Protein AF-0000000079329159 (afdb_homodimer)

Secondary structure (DSSP, 8-state):
-PPEEEEE-EEEE-SS-EEEEEEHHHHHHHHHTT-EEEEEPPPSS--HHHHHHHHTT-SEEEE---SPPPGGGGT---SSPPPHHHHHHHHHHHHHHHHHHHTT--EEEETHHHHHHHHHTT-EEES-HHHHS---S--S-TT--TT---EEEEEPTT-HHHHHH--SEEEE----S-EEEE--TTEEEEEEETT--EEEEEE-SSS-EEEESS-GGG-GGGHHHHHHHHHHHHHH-/-PPEEEEE-EEEE-SS-EEEEEEHHHHHHHHHTT-EEEEEPPPSS--HHHHHHHHTT-SEEEE---SPPPGGGGT---SSPPPHHHHHHHHHHHHHHHHHHHTT--EEEETHHHHHHHHHTT-EEES-HHHHS---S--S-TT--TT---EEEEEPTT-HHHHHH--SEEEE----S-EEEE--TTEEEEEEETT--EEEEEE-SSS-EEEESS-GGG-GGGHHHHHHHHHHHHHH-

InterPro domains:
  IPR011697 Peptidase C26 [PF07722] (3-217)
  IPR029062 Class I glutamine amidotransferase-like [G3DSA:3.40.50.880] (1-237)
  IPR0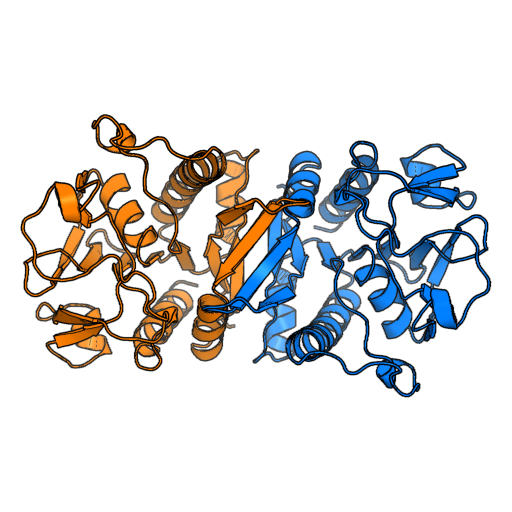29062 Class I glutamine amidotransferase-like [SSF52317] (18-233)
  IPR044668 Peptidase C26, gamma-glutamyl-gamma-aminobutyrate hydrolase PuuD-like [PTHR43235] (15-220)

Organism: NCBI:txid704125

Foldseek 3Di:
DFFEEEEEWFWDDDPVGIDTDDDCLVCVLLVVLRHHYDYDYQDDDDDLVRLLVVLVNGLAYEYEDDDAADQVLQPDDDPDDDDPRVVSSNVRVLSNVVSCVVVLRAYEYEARGQVSVFSSLNFGKDNFCVPPHDDPFDQQQPPDDLADFGFKKAFADPDPVCVQQVDRMDTFHHRHGMFTDGGGPQKDQGMATPRGTRAKIFGRPPHHYIYGNGDLSNYPSSSSVSNVSSVSSVVSD/DFFEEEEEWFWDDDPVGIDTDDDCLVCVLLVVLRHHYDYDYQDDDDDLVRLLVVLVNGLAYEYEDDDAADQVLQPDDDPDDDDPRVVSSNVRVLSNVVSCVVVLRAYEYEARGQVSVFSSLNFGKDNFCVPPHDDPFDQQQPPDDLADFGFKKAFADPDPVCVLQVDRMDTFHHRHGMFTDGGGPQKDQGIATPRGTRAKIFGRPPHHYIYGNGDLSNYPSSSSVSNVSSVSSVVSD

Nearest PDB structures (foldseek):
  7d53-assembly1_B  TM=8.892E-01  e=5.272E-25  Pseudomonas aeruginosa PAO1
  7d50-assembly1_A  TM=8.897E-01  e=8.692E-25  Pseudomonas aeruginosa PAO1
  3fij-assembly1_G  TM=8.962E-01  e=5.323E-24  Listeria innocua
  3fij-assembly1_B  TM=9.069E-01  e=1.447E-23  Listeria innocua
  3fij-assembly1_H  TM=8.968E-01  e=2.539E-23  Listeria innocua

pLDDT: mean 96.99, std 2.96, range [77.38, 98.94]

Solvent-accessible surface area (backbone atoms only — not comparable to full-atom values): 25048 Å² total; per-residue (Å²): 127,68,29,31,32,34,31,45,40,45,64,45,83,52,98,69,51,45,28,35,33,40,61,38,39,54,48,52,44,33,39,77,35,56,28,41,55,34,35,36,58,73,60,88,82,75,51,71,68,53,47,48,57,56,52,70,67,39,30,23,37,33,38,44,60,69,71,79,79,66,42,63,76,57,75,38,82,65,93,64,85,75,53,70,54,46,51,48,43,50,57,34,48,55,55,48,45,53,49,36,56,74,69,56,42,32,36,39,15,30,27,38,17,23,54,47,53,31,36,78,38,69,9,34,59,40,79,36,43,87,81,76,42,93,68,90,72,72,42,50,36,82,95,58,45,55,63,46,64,70,49,56,33,40,38,34,88,88,24,73,66,21,69,66,64,74,42,58,58,49,75,32,31,38,69,39,50,55,44,67,64,40,81,18,63,60,52,43,78,34,21,26,32,88,86,64,48,60,36,24,37,36,44,71,78,84,50,60,36,39,22,30,42,37,52,52,57,41,31,85,90,37,51,56,61,42,31,51,51,37,48,53,17,48,68,75,95,127,67,27,33,33,35,31,45,40,44,63,46,84,51,99,69,50,44,28,33,34,40,59,37,39,54,48,52,44,32,40,77,35,56,27,41,54,33,34,37,55,73,59,87,81,75,51,72,66,54,48,49,58,56,51,70,66,40,30,23,36,33,37,44,58,69,69,79,80,66,42,64,77,57,77,38,82,65,92,64,86,75,54,71,54,47,52,48,43,52,56,36,48,54,54,49,47,53,48,34,56,74,69,57,42,32,35,39,15,29,25,38,17,22,52,48,55,31,36,77,37,70,10,33,61,39,80,36,44,86,80,76,44,95,67,90,73,72,41,50,38,82,96,58,46,55,65,46,63,70,50,56,33,40,39,35,87,89,24,73,67,20,68,66,64,73,42,59,58,49,75,34,30,38,69,40,48,56,45,68,64,40,81,20,63,59,51,42,78,35,22,26,33,88,85,63,47,59,36,23,35,37,46,71,78,84,50,61,34,38,22,30,41,35,51,52,56,42,32,85,88,35,52,54,62,41,30,52,52,37,49,54,16,46,67,74,95

Radius of gyration: 23.39 Å; Cα contacts (8 Å, |Δi|>4): 1081; chains: 2; bounding box: 45×70×56 Å

Sequence (474 aa):
MKPIIGITTYIRKGSFRSYSQVGYEYIDKIEKSGGIPLEIPILQDFTIETLNHLMDSFDGIIFSGGANIDSLWYGEEPLEKLSIETELRNNFERALFSVAKKKKVPILGICRGSQLINVLQGGSLFQNIDIQMDTEIDHEGVDKKIEEKQHVVYLEKDSFLTKISNKSKISVNSFHVQCIKKLGENLRVTAKSEDGIAEAIEYEGGFFMHGVQWHPEGLEDQLPLFKEFVNVCSINKMKPIIGITTYIRKGSFRSYSQVGYEYIDKIEKSGGIPLEIPILQDFTIETLNHLMDSFDGIIFSGGANIDSLWYGEEPLEKLSIETELRNNFERALFSVAKKKKVPILGICRGSQLINVLQGGSLFQNIDIQMDTEIDHEGVDKKIEEKQHVVYLEKDSFLTKISNKSKISVNSFHVQCIKKLGENLRVTAKSEDGIAEAIEYEGGFFMHGVQWHPEGLEDQLPLFKEFVNVCSINK

Structure (mmCIF, N/CA/C/O backbone):
data_AF-0000000079329159-model_v1
#
loop_
_entity.id
_entity.type
_entity.pdbx_description
1 polymer 'Gamma-glutamyl-gamma-aminobutyrate hydrolase'
#
loop_
_atom_site.group_PDB
_atom_site.id
_atom_site.type_symbol
_atom_site.label_atom_id
_atom_site.label_alt_id
_atom_site.label_comp_id
_atom_site.label_asym_id
_atom_site.label_entity_id
_atom_site.label_seq_id
_atom_site.pdbx_PDB_ins_code
_atom_site.Cartn_x
_atom_site.Cartn_y
_atom_site.Cartn_z
_atom_site.occupancy
_atom_site.B_iso_or_equiv
_atom_site.auth_seq_id
_atom_site.auth_comp_id
_atom_site.auth_asym_id
_atom_site.auth_atom_id
_atom_site.pdbx_PDB_model_num
ATOM 1 N N . MET A 1 1 ? 20.203 0.163 12.047 1 87.56 1 MET A N 1
ATOM 2 C CA . MET A 1 1 ? 19.297 -0.269 10.984 1 87.56 1 MET A CA 1
ATOM 3 C C . MET A 1 1 ? 18.328 0.844 10.617 1 87.56 1 MET A C 1
ATOM 5 O O . MET A 1 1 ? 17.953 1.652 11.469 1 87.56 1 MET A O 1
ATOM 9 N N . LYS A 1 2 ? 17.984 0.95 9.398 1 95.81 2 LYS A N 1
ATOM 10 C CA . LYS A 1 2 ? 17.047 1.976 8.938 1 95.81 2 LYS A CA 1
ATOM 11 C C . LYS A 1 2 ? 15.688 1.827 9.617 1 95.81 2 LYS A C 1
ATOM 13 O O . LYS A 1 2 ? 15.188 0.711 9.781 1 95.81 2 LYS A O 1
ATOM 18 N N . PRO A 1 3 ? 15.109 2.934 10.125 1 98.31 3 PRO A N 1
ATOM 19 C CA . PRO A 1 3 ? 13.781 2.826 10.742 1 98.31 3 PRO A CA 1
ATOM 20 C C . PRO A 1 3 ? 12.695 2.465 9.727 1 98.31 3 PRO A C 1
ATOM 22 O O . PRO A 1 3 ? 12.734 2.924 8.586 1 98.31 3 PRO A O 1
ATOM 25 N N . ILE A 1 4 ? 11.742 1.658 10.156 1 98.62 4 ILE A N 1
ATOM 26 C CA . ILE A 1 4 ? 10.594 1.285 9.336 1 98.62 4 ILE A CA 1
ATOM 27 C C . ILE A 1 4 ? 9.445 2.254 9.594 1 98.62 4 ILE A C 1
ATOM 29 O O . ILE A 1 4 ? 8.992 2.402 10.734 1 98.62 4 ILE A O 1
ATOM 33 N N . ILE A 1 5 ? 8.984 2.914 8.562 1 98.88 5 ILE A N 1
ATOM 34 C CA . ILE A 1 5 ? 7.941 3.932 8.664 1 98.88 5 ILE A CA 1
ATOM 35 C C . ILE A 1 5 ? 6.652 3.418 8.023 1 98.88 5 ILE A C 1
ATOM 37 O O . ILE A 1 5 ? 6.629 3.098 6.836 1 98.88 5 ILE A O 1
ATOM 41 N N . GLY A 1 6 ? 5.586 3.279 8.844 1 98.88 6 GLY A N 1
ATOM 42 C CA . GLY A 1 6 ? 4.281 2.947 8.297 1 98.88 6 GLY A CA 1
ATOM 43 C C . GLY A 1 6 ? 3.572 4.137 7.676 1 98.88 6 GLY A C 1
ATOM 44 O O . GLY A 1 6 ? 3.623 5.246 8.211 1 98.88 6 GLY A O 1
ATOM 45 N N . ILE A 1 7 ? 2.996 3.994 6.527 1 98.94 7 ILE A N 1
ATOM 46 C CA . ILE A 1 7 ? 2.215 5.02 5.844 1 98.94 7 ILE A CA 1
ATOM 47 C C . ILE A 1 7 ? 0.798 4.508 5.598 1 98.94 7 ILE A C 1
ATOM 49 O O . ILE A 1 7 ? 0.609 3.477 4.945 1 98.94 7 ILE A O 1
ATOM 53 N N . THR A 1 8 ? -0.221 5.199 6.102 1 98.94 8 THR A N 1
ATOM 54 C CA . THR A 1 8 ? -1.595 4.758 5.887 1 98.94 8 THR A CA 1
ATOM 55 C C . THR A 1 8 ? -2.006 4.969 4.43 1 98.94 8 THR A C 1
ATOM 57 O O . THR A 1 8 ? -1.518 5.887 3.77 1 98.94 8 THR A O 1
ATOM 60 N N . THR A 1 9 ? -2.844 4.105 3.939 1 98.88 9 THR A N 1
ATOM 61 C CA . THR A 1 9 ? -3.354 4.168 2.574 1 98.88 9 THR A CA 1
ATOM 62 C C . THR A 1 9 ? -4.863 4.398 2.57 1 98.88 9 THR A C 1
ATOM 64 O O . THR A 1 9 ? -5.469 4.586 3.625 1 98.88 9 THR A O 1
ATOM 67 N N . TYR A 1 10 ? -5.43 4.484 1.392 1 98.56 10 TYR A N 1
ATOM 68 C CA . TYR A 1 10 ? -6.875 4.582 1.248 1 98.56 10 TYR A CA 1
ATOM 69 C C . TYR A 1 10 ? -7.379 3.654 0.147 1 98.56 10 TYR A C 1
ATOM 71 O O . TYR A 1 10 ? -6.582 3.109 -0.625 1 98.56 10 TYR A O 1
ATOM 79 N N . ILE A 1 11 ? -8.664 3.383 0.155 1 98.38 11 ILE A N 1
ATOM 80 C CA . ILE A 1 11 ? -9.297 2.541 -0.853 1 98.38 11 ILE A CA 1
ATOM 81 C C . ILE A 1 11 ? -9.82 3.408 -1.994 1 98.38 11 ILE A C 1
ATOM 83 O O . ILE A 1 11 ? -10.602 4.34 -1.768 1 98.38 11 ILE A O 1
ATOM 87 N N . ARG A 1 12 ? -9.344 3.168 -3.146 1 97 12 ARG A N 1
ATOM 88 C CA . ARG A 1 12 ? -9.867 3.799 -4.352 1 97 12 ARG A CA 1
ATOM 89 C C . ARG A 1 12 ? -10.75 2.834 -5.137 1 97 12 ARG A C 1
ATOM 91 O O . ARG A 1 12 ? -10.297 1.763 -5.547 1 97 12 ARG A O 1
ATOM 98 N N . LYS A 1 13 ? -11.992 3.232 -5.355 1 93.81 13 LYS A N 1
ATOM 99 C CA . LYS A 1 13 ? -12.898 2.412 -6.16 1 93.81 13 LYS A CA 1
ATOM 100 C C . LYS A 1 13 ? -12.602 2.57 -7.648 1 93.81 13 LYS A C 1
ATOM 102 O O . LYS A 1 13 ? -12.602 3.686 -8.172 1 93.81 13 LYS A O 1
ATOM 107 N N . GLY A 1 14 ? -12.203 1.422 -8.25 1 89 14 GLY A N 1
ATOM 108 C CA . GLY A 1 14 ? -12.062 1.405 -9.695 1 89 14 GLY A CA 1
ATOM 109 C C . GLY A 1 14 ? -13.25 0.782 -10.406 1 89 14 GLY A C 1
ATOM 110 O O . GLY A 1 14 ? -14.258 0.455 -9.773 1 89 14 GLY A O 1
ATOM 111 N N . SER A 1 15 ? -13.203 0.751 -11.773 1 84.38 15 SER A N 1
ATOM 112 C CA . SER A 1 15 ? -14.281 0.218 -12.594 1 84.38 15 SER A CA 1
ATOM 113 C C . SER A 1 15 ? -14.469 -1.277 -12.359 1 84.38 15 SER A C 1
ATOM 115 O O . SER A 1 15 ? -15.602 -1.77 -12.328 1 84.38 15 SER A O 1
ATOM 117 N N . PHE A 1 16 ? -13.305 -1.985 -12.148 1 82.19 16 PHE A N 1
ATOM 118 C CA . PHE A 1 16 ? -13.398 -3.441 -12.141 1 82.19 16 PHE A CA 1
ATOM 119 C C . PHE A 1 16 ? -12.992 -4 -10.781 1 82.19 16 PHE A C 1
ATOM 121 O O . PHE A 1 16 ? -13.305 -5.148 -10.461 1 82.19 16 PHE A O 1
ATOM 128 N N . ARG A 1 17 ? -12.32 -3.199 -10.047 1 90.25 17 ARG A N 1
ATOM 129 C CA . ARG A 1 17 ? -11.945 -3.598 -8.688 1 90.25 17 ARG A CA 1
ATOM 130 C C . ARG A 1 17 ? -11.555 -2.385 -7.852 1 90.25 17 ARG A C 1
ATOM 132 O O . ARG A 1 17 ? -11.422 -1.277 -8.375 1 90.25 17 ARG A O 1
ATOM 139 N N . SER A 1 18 ? -11.453 -2.539 -6.559 1 95.62 18 SER A N 1
ATOM 140 C CA . SER A 1 18 ? -10.953 -1.508 -5.656 1 95.62 18 SER A CA 1
ATOM 141 C C . SER A 1 18 ? -9.469 -1.707 -5.363 1 95.62 18 SER A C 1
ATOM 143 O O . SER A 1 18 ? -8.961 -2.828 -5.438 1 95.62 18 SER A O 1
ATOM 145 N N . TYR A 1 19 ? -8.805 -0.64 -5.117 1 97.88 19 TYR A N 1
ATOM 146 C CA . TYR A 1 19 ? -7.363 -0.659 -4.879 1 97.88 19 TYR A CA 1
ATOM 147 C C . TYR A 1 19 ? -7.031 -0.046 -3.521 1 97.88 19 TYR A C 1
ATOM 149 O O . TYR A 1 19 ? -7.73 0.852 -3.051 1 97.88 19 TYR A O 1
ATOM 157 N N . SER A 1 20 ? -6.066 -0.583 -2.857 1 98.75 20 SER A N 1
ATOM 158 C CA . SER A 1 20 ? -5.359 0.129 -1.8 1 98.75 20 SER A CA 1
ATOM 159 C C . SER A 1 20 ? -4.215 0.964 -2.367 1 98.75 20 SER A C 1
ATOM 161 O O . SER A 1 20 ? -3.355 0.446 -3.084 1 98.75 20 SER A O 1
ATOM 163 N N . GLN A 1 21 ? -4.195 2.291 -2.072 1 98.62 21 GLN A N 1
ATOM 164 C CA . GLN A 1 21 ? -3.146 3.064 -2.729 1 98.62 21 GLN A CA 1
ATOM 165 C C . GLN A 1 2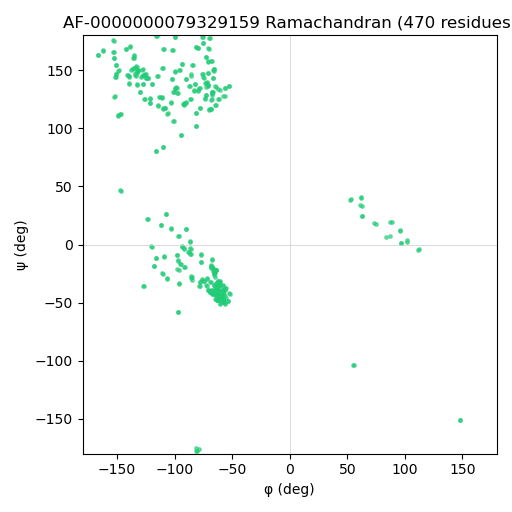1 ? -2.76 4.285 -1.896 1 98.62 21 GLN A C 1
ATOM 167 O O . GLN A 1 21 ? -3.488 4.672 -0.981 1 98.62 21 GLN A O 1
ATOM 172 N N . VAL A 1 22 ? -1.636 4.844 -2.121 1 98.69 22 VAL A N 1
ATOM 173 C CA . VAL A 1 22 ? -1.127 6.098 -1.584 1 98.69 22 VAL A CA 1
ATOM 174 C C . VAL A 1 22 ? -0.165 6.738 -2.584 1 98.69 22 VAL A C 1
ATOM 176 O O . VAL A 1 22 ? 0.363 6.055 -3.467 1 98.69 22 VAL A O 1
ATOM 179 N N . GLY A 1 23 ? -0.014 8.062 -2.535 1 98.25 23 GLY A N 1
ATOM 180 C CA . GLY A 1 23 ? 0.935 8.727 -3.42 1 98.25 23 GLY A CA 1
ATOM 181 C C . GLY A 1 23 ? 2.346 8.18 -3.291 1 98.25 23 GLY A C 1
ATOM 182 O O . GLY A 1 23 ? 2.838 7.977 -2.18 1 98.25 23 GLY A O 1
ATOM 183 N N . TYR A 1 24 ? 2.982 7.941 -4.402 1 98.38 24 TYR A N 1
ATOM 184 C CA . TYR A 1 24 ? 4.309 7.34 -4.398 1 98.38 24 TYR A CA 1
ATOM 185 C C . TYR A 1 24 ? 5.34 8.297 -3.814 1 98.38 24 TYR A C 1
ATOM 187 O O . TYR A 1 24 ? 6.426 7.879 -3.406 1 98.38 24 TYR A O 1
ATOM 195 N N . GLU A 1 25 ? 5.012 9.617 -3.762 1 98.19 25 GLU A N 1
ATOM 196 C CA . GLU A 1 25 ? 5.938 10.617 -3.234 1 98.19 25 GLU A CA 1
ATOM 197 C C . GLU A 1 25 ? 6.254 10.359 -1.766 1 98.19 25 GLU A C 1
ATOM 199 O O . GLU A 1 25 ? 7.344 10.68 -1.294 1 98.19 25 GLU A O 1
ATOM 204 N N . TYR A 1 26 ? 5.254 9.781 -1.041 1 98.75 26 TYR A N 1
ATOM 205 C CA . TYR A 1 26 ? 5.52 9.422 0.346 1 98.75 26 TYR A CA 1
ATOM 206 C C . TYR A 1 26 ? 6.691 8.453 0.442 1 98.75 26 TYR A C 1
ATOM 208 O O . TYR A 1 26 ? 7.594 8.633 1.26 1 98.75 26 TYR A O 1
ATOM 216 N N . ILE A 1 27 ? 6.637 7.395 -0.403 1 98.69 27 ILE A N 1
ATOM 217 C CA . ILE A 1 27 ? 7.656 6.352 -0.429 1 98.69 27 ILE A CA 1
ATOM 218 C C . ILE A 1 27 ? 9.008 6.961 -0.783 1 98.69 27 ILE A C 1
ATOM 220 O O . ILE A 1 27 ? 10 6.73 -0.087 1 98.69 27 ILE A O 1
ATOM 224 N N . ASP A 1 28 ? 8.984 7.777 -1.795 1 97.94 28 ASP A N 1
ATOM 225 C CA . ASP A 1 28 ? 10.203 8.406 -2.289 1 97.94 28 ASP A CA 1
ATOM 226 C C . ASP A 1 28 ? 10.859 9.258 -1.201 1 97.94 28 ASP A C 1
ATOM 228 O O . ASP A 1 28 ? 12.07 9.164 -0.99 1 97.94 28 ASP A O 1
ATOM 232 N N . LYS A 1 29 ? 10.102 10.039 -0.474 1 98.69 29 LYS A N 1
ATOM 233 C CA . LYS A 1 29 ? 10.633 10.93 0.551 1 98.69 29 LYS A CA 1
ATOM 234 C C . LYS A 1 29 ? 11.195 10.141 1.729 1 98.69 29 LYS A C 1
ATOM 236 O O . LYS A 1 29 ? 12.242 10.5 2.279 1 98.69 29 LYS A O 1
ATOM 241 N N . ILE A 1 30 ? 10.539 9.07 2.123 1 98.75 30 ILE A N 1
ATOM 242 C CA . ILE A 1 30 ? 11.008 8.266 3.246 1 98.75 30 ILE A CA 1
ATOM 243 C C . ILE A 1 30 ? 12.32 7.574 2.873 1 98.75 30 ILE A C 1
ATOM 245 O O . ILE A 1 30 ? 13.273 7.566 3.656 1 98.75 30 ILE A O 1
ATOM 249 N N . GLU A 1 31 ? 12.406 7.074 1.639 1 98.25 31 GLU A N 1
ATOM 250 C CA . GLU A 1 31 ? 13.633 6.43 1.188 1 98.25 31 GLU A CA 1
ATOM 251 C C . GLU A 1 31 ? 14.797 7.414 1.16 1 98.25 31 GLU A C 1
ATOM 253 O O . GLU A 1 31 ? 15.875 7.121 1.675 1 98.25 31 GLU A O 1
ATOM 258 N N . LYS A 1 32 ? 14.523 8.531 0.589 1 97.88 32 LYS A N 1
ATOM 259 C CA . LYS A 1 32 ? 15.562 9.547 0.459 1 97.88 32 LYS A CA 1
ATOM 260 C C . LYS A 1 32 ? 16.016 10.047 1.827 1 97.88 32 LYS A C 1
ATOM 262 O O . LYS A 1 32 ? 17.109 10.602 1.959 1 97.88 32 LYS A O 1
ATOM 267 N N . SER A 1 33 ? 15.164 9.867 2.816 1 98.38 33 SER A N 1
ATOM 268 C CA . SER A 1 33 ? 15.461 10.336 4.164 1 98.38 33 SER A CA 1
ATOM 269 C C . SER A 1 33 ? 16.109 9.242 5.004 1 98.38 33 SER A C 1
ATOM 271 O O . SER A 1 33 ? 16.375 9.438 6.191 1 98.38 33 SER A O 1
ATOM 273 N N . GLY A 1 34 ? 16.266 8.078 4.41 1 97.94 34 GLY A N 1
ATOM 274 C CA . GLY A 1 34 ? 17 7.016 5.082 1 97.94 34 GLY A CA 1
ATOM 275 C C . GLY A 1 34 ? 16.094 6.051 5.824 1 97.94 34 GLY A C 1
ATOM 276 O O . GLY A 1 34 ? 16.547 5.285 6.672 1 97.94 34 GLY A O 1
ATOM 277 N N . GLY A 1 35 ? 14.797 6.086 5.621 1 98.44 35 GLY A N 1
ATOM 278 C CA . GLY A 1 35 ? 13.852 5.152 6.223 1 98.44 35 GLY A CA 1
ATOM 279 C C . GLY A 1 35 ? 13.391 4.07 5.262 1 98.44 35 GLY A C 1
ATOM 280 O O . GLY A 1 35 ? 13.703 4.117 4.07 1 98.44 35 GLY A O 1
ATOM 281 N N . ILE A 1 36 ? 12.758 3.07 5.77 1 98.69 36 ILE A N 1
ATOM 282 C CA . ILE A 1 36 ? 12.102 2.037 4.98 1 98.69 36 ILE A CA 1
ATOM 283 C C . ILE A 1 36 ? 10.586 2.229 5.043 1 98.69 36 ILE A C 1
ATOM 285 O O . ILE A 1 36 ? 9.977 2.055 6.102 1 98.69 36 ILE A O 1
ATOM 289 N N . P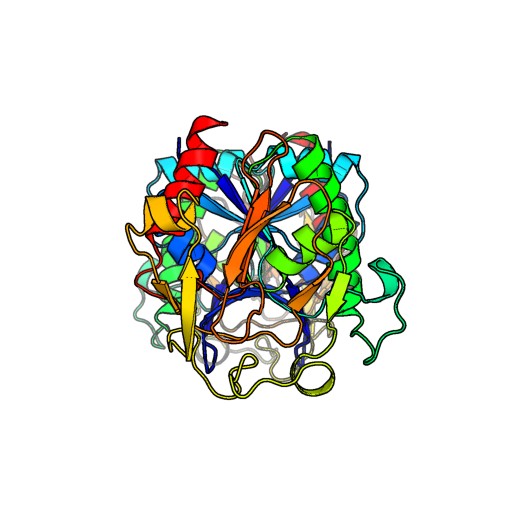RO A 1 37 ? 9.992 2.578 3.939 1 98.81 37 PRO A N 1
ATOM 290 C CA . PRO A 1 37 ? 8.539 2.756 3.949 1 98.81 37 PRO A CA 1
ATOM 291 C C . PRO A 1 37 ? 7.781 1.438 3.803 1 98.81 37 PRO A C 1
ATOM 293 O O . PRO A 1 37 ? 8.203 0.557 3.051 1 98.81 37 PRO A O 1
ATOM 296 N N . LEU A 1 38 ? 6.742 1.268 4.551 1 98.88 38 LEU A N 1
ATOM 297 C CA . LEU A 1 38 ? 5.715 0.244 4.395 1 98.88 38 LEU A CA 1
ATOM 298 C C . LEU A 1 38 ? 4.32 0.866 4.398 1 98.88 38 LEU A C 1
ATOM 300 O O . LEU A 1 38 ? 4.09 1.874 5.066 1 98.88 38 LEU A O 1
ATOM 304 N N . GLU A 1 39 ? 3.469 0.278 3.615 1 98.94 39 GLU A N 1
ATOM 305 C CA . GLU A 1 39 ? 2.119 0.827 3.525 1 98.94 39 GLU A CA 1
ATOM 306 C C . GLU A 1 39 ? 1.143 0.033 4.387 1 98.94 39 GLU A C 1
ATOM 308 O O . GLU A 1 39 ? 1.176 -1.199 4.398 1 98.94 39 GLU A O 1
ATOM 313 N N . ILE A 1 40 ? 0.319 0.728 5.141 1 98.94 40 ILE A N 1
ATOM 314 C CA . ILE A 1 40 ? -0.702 0.137 6 1 98.94 40 ILE A CA 1
ATOM 315 C C . ILE A 1 40 ? -2.064 0.226 5.316 1 98.94 40 ILE A C 1
ATOM 317 O O . ILE A 1 40 ? -2.66 1.304 5.242 1 98.94 40 ILE A O 1
ATOM 321 N N . PRO A 1 41 ? -2.557 -0.918 4.816 1 98.94 41 PRO A N 1
ATOM 322 C CA . PRO A 1 41 ? -3.895 -0.865 4.223 1 98.94 41 PRO A CA 1
ATOM 323 C C . PRO A 1 41 ? -5 -0.721 5.266 1 98.94 41 PRO A C 1
ATOM 325 O O . PRO A 1 41 ? -4.777 -0.999 6.445 1 98.94 41 PRO A O 1
ATOM 328 N N . ILE A 1 42 ? -6.168 -0.279 4.797 1 98.81 42 ILE A N 1
ATOM 329 C CA . ILE A 1 42 ? -7.324 -0.207 5.684 1 98.81 42 ILE A CA 1
ATOM 330 C C . ILE A 1 42 ? -7.77 -1.616 6.066 1 98.81 42 ILE A C 1
ATOM 332 O O . ILE A 1 42 ? -8.148 -2.41 5.203 1 98.81 42 ILE A O 1
ATOM 336 N N . LEU A 1 43 ? -7.676 -1.903 7.324 1 98.62 43 LEU A N 1
ATOM 337 C CA . LEU A 1 43 ? -8.195 -3.168 7.832 1 98.62 43 LEU A CA 1
ATOM 338 C C . LEU A 1 43 ? -9.656 -3.025 8.25 1 98.62 43 LEU A C 1
ATOM 340 O O . LEU A 1 43 ? -10.055 -1.981 8.773 1 98.62 43 LEU A O 1
ATOM 344 N N . GLN A 1 44 ? -10.398 -4.027 8 1 96.94 44 GLN A N 1
ATOM 345 C CA . GLN A 1 44 ? -11.812 -3.979 8.344 1 96.94 44 GLN A CA 1
ATOM 346 C C . GLN A 1 44 ? -12.133 -4.934 9.492 1 96.94 44 GLN A C 1
ATOM 348 O O . GLN A 1 44 ? -13.156 -4.785 10.164 1 96.94 44 GLN A O 1
ATOM 353 N N . ASP A 1 45 ? -11.328 -5.945 9.648 1 93.31 45 ASP A N 1
ATOM 354 C CA . ASP A 1 45 ? -11.477 -6.93 10.711 1 93.31 45 ASP A CA 1
ATOM 355 C C . ASP A 1 45 ? -10.281 -6.902 11.664 1 93.31 45 ASP A C 1
ATOM 357 O O . ASP A 1 45 ? -9.398 -7.754 11.578 1 93.31 45 ASP A O 1
ATOM 361 N N . PHE A 1 46 ? -10.32 -5.91 12.594 1 96.31 46 PHE A N 1
ATOM 362 C CA . PHE A 1 46 ? -9.18 -5.766 13.492 1 96.31 46 PHE A CA 1
ATOM 363 C C . PHE A 1 46 ? -9.648 -5.637 14.938 1 96.31 46 PHE A C 1
ATOM 365 O O . PHE A 1 46 ? -10.766 -5.188 15.195 1 96.31 46 PHE A O 1
ATOM 372 N N . THR A 1 47 ? -8.859 -6.078 15.875 1 97.44 47 THR A N 1
ATOM 373 C CA . THR A 1 47 ? -8.961 -5.812 17.312 1 97.44 47 THR A CA 1
ATOM 374 C C . THR A 1 47 ? -7.832 -4.895 17.766 1 97.44 47 THR A C 1
ATOM 376 O O . THR A 1 47 ? -6.883 -4.645 17.031 1 97.44 47 THR A O 1
ATOM 379 N N . ILE A 1 48 ? -7.941 -4.414 18.938 1 97.44 48 ILE A N 1
ATOM 380 C CA . ILE A 1 48 ? -6.883 -3.586 19.5 1 97.44 48 ILE A CA 1
ATOM 381 C C . ILE A 1 48 ? -5.59 -4.395 19.594 1 97.44 48 ILE A C 1
ATOM 383 O O . ILE A 1 48 ? -4.5 -3.865 19.375 1 97.44 48 ILE A O 1
ATOM 387 N N . GLU A 1 49 ? -5.715 -5.645 19.875 1 97.25 49 GLU A N 1
ATOM 388 C CA . GLU A 1 49 ? -4.555 -6.531 19.938 1 97.25 49 GLU A CA 1
ATOM 389 C C . GLU A 1 49 ? -3.873 -6.645 18.578 1 97.25 49 GLU A C 1
ATOM 391 O O . GLU A 1 49 ? -2.645 -6.621 18.484 1 97.25 49 GLU A O 1
ATOM 396 N N . THR A 1 50 ? -4.66 -6.762 17.547 1 97.62 50 THR A N 1
ATOM 397 C CA . THR A 1 50 ? -4.141 -6.812 16.188 1 97.62 50 THR A CA 1
ATOM 398 C C . THR A 1 50 ? -3.369 -5.543 15.852 1 97.62 50 THR A C 1
ATOM 400 O O . THR A 1 50 ? -2.271 -5.605 15.297 1 97.62 50 THR A O 1
ATOM 403 N N . LEU A 1 51 ? -3.928 -4.41 16.234 1 98.44 51 LEU A N 1
ATOM 404 C CA . LEU A 1 51 ? -3.32 -3.127 15.914 1 98.44 51 LEU A CA 1
ATOM 405 C C . LEU A 1 51 ? -2.061 -2.893 16.734 1 98.44 51 LEU A C 1
ATOM 407 O O . LEU A 1 51 ? -1.103 -2.281 16.266 1 98.44 51 LEU A O 1
ATOM 411 N N . ASN A 1 52 ? -2.098 -3.375 18 1 98.31 52 ASN A N 1
ATOM 412 C CA . ASN A 1 52 ? -0.89 -3.312 18.812 1 98.31 52 ASN A CA 1
ATOM 413 C C . ASN A 1 52 ? 0.254 -4.102 18.188 1 98.31 52 ASN A C 1
ATOM 415 O O . ASN A 1 52 ? 1.385 -3.615 18.109 1 98.31 52 ASN A O 1
ATOM 419 N N . HIS A 1 53 ? -0.068 -5.277 17.75 1 97.81 53 HIS A N 1
ATOM 420 C CA . HIS A 1 53 ? 0.91 -6.141 17.094 1 97.81 53 HIS A CA 1
ATOM 421 C C . HIS A 1 53 ? 1.418 -5.516 15.797 1 97.81 53 HIS A C 1
ATOM 423 O O . HIS A 1 53 ? 2.625 -5.5 15.547 1 97.81 53 HIS A O 1
ATOM 429 N N . LEU A 1 54 ? 0.535 -4.988 15.039 1 98.06 54 LEU A N 1
ATOM 430 C CA . LEU A 1 54 ? 0.882 -4.289 13.805 1 98.06 54 LEU A CA 1
ATOM 431 C C . LEU A 1 54 ? 1.811 -3.111 14.086 1 98.06 54 LEU A C 1
ATOM 433 O O . LEU A 1 54 ? 2.826 -2.939 13.414 1 98.06 54 LEU A O 1
ATOM 437 N N . MET A 1 55 ? 1.496 -2.342 15.109 1 98 55 MET A N 1
ATOM 438 C CA . MET A 1 55 ? 2.23 -1.123 15.438 1 98 55 MET A CA 1
ATOM 439 C C . MET A 1 55 ? 3.658 -1.447 15.867 1 98 55 MET A C 1
ATOM 441 O O . MET A 1 55 ? 4.57 -0.644 15.656 1 98 55 MET A O 1
ATOM 445 N N . ASP A 1 56 ? 3.857 -2.648 16.344 1 97.12 56 ASP A N 1
ATOM 446 C CA . ASP A 1 56 ? 5.184 -3.082 16.766 1 97.12 56 ASP A CA 1
ATOM 447 C C . ASP A 1 56 ? 6.137 -3.197 15.578 1 97.12 56 ASP A C 1
ATOM 449 O O . ASP A 1 56 ? 7.352 -3.268 15.758 1 97.12 56 ASP A O 1
ATOM 453 N N . SER A 1 57 ? 5.605 -3.162 14.398 1 96.69 57 SER A N 1
ATOM 454 C CA . SER A 1 57 ? 6.414 -3.309 13.195 1 96.69 57 SER A CA 1
ATOM 455 C C . SER A 1 57 ? 6.992 -1.968 12.75 1 96.69 57 SER A C 1
ATOM 457 O O . SER A 1 57 ? 7.805 -1.911 11.82 1 96.69 57 SER A O 1
ATOM 459 N N . PHE A 1 58 ? 6.621 -0.888 13.445 1 98.25 58 PHE A N 1
ATOM 460 C CA . PHE A 1 58 ? 6.973 0.429 12.93 1 98.25 58 PHE A CA 1
ATOM 461 C C . PHE A 1 58 ? 7.734 1.236 13.969 1 98.25 58 PHE A C 1
ATOM 463 O O . PHE A 1 58 ? 7.445 1.148 15.164 1 98.25 58 PHE A O 1
ATOM 470 N N . ASP A 1 59 ? 8.641 2.041 13.453 1 98.62 59 ASP A N 1
ATOM 471 C CA . ASP A 1 59 ? 9.383 2.99 14.281 1 98.62 59 ASP A CA 1
ATOM 472 C C . ASP A 1 59 ? 8.742 4.379 14.219 1 98.62 59 ASP A C 1
ATOM 474 O O . ASP A 1 59 ? 9.062 5.246 15.039 1 98.62 59 ASP A O 1
ATOM 478 N N . GLY A 1 60 ? 7.895 4.641 13.352 1 98.81 60 GLY A N 1
ATOM 479 C CA . GLY A 1 60 ? 7.105 5.84 13.125 1 98.81 60 GLY A CA 1
ATOM 480 C C . GLY A 1 60 ? 5.957 5.629 12.156 1 98.81 60 GLY A C 1
ATOM 481 O O . GLY A 1 60 ? 5.922 4.629 11.438 1 98.81 60 GLY A O 1
ATOM 482 N N . ILE A 1 61 ? 5.016 6.523 12.156 1 98.94 61 ILE A N 1
ATOM 483 C CA . ILE A 1 61 ? 3.855 6.352 11.289 1 98.94 61 ILE A CA 1
ATOM 484 C C . ILE A 1 61 ? 3.467 7.691 10.672 1 98.94 61 ILE A C 1
ATOM 486 O O . ILE A 1 61 ? 3.535 8.727 11.336 1 98.94 61 ILE A O 1
ATOM 490 N N . ILE A 1 62 ? 3.141 7.652 9.438 1 98.94 62 ILE A N 1
ATOM 491 C CA . ILE A 1 62 ? 2.566 8.797 8.734 1 98.94 62 ILE A CA 1
ATOM 492 C C . ILE A 1 62 ? 1.087 8.539 8.453 1 98.94 62 ILE A C 1
ATOM 494 O O . ILE A 1 62 ? 0.734 7.559 7.797 1 98.94 62 ILE A O 1
ATOM 498 N N . PHE A 1 63 ? 0.247 9.352 9.016 1 98.94 63 PHE A N 1
ATOM 499 C CA . PHE A 1 63 ? -1.132 9.414 8.547 1 98.94 63 PHE A CA 1
ATOM 500 C C . PHE A 1 63 ? -1.243 10.297 7.309 1 98.94 63 PHE A C 1
ATOM 502 O O . PHE A 1 63 ? -1.05 11.508 7.387 1 98.94 63 PHE A O 1
ATOM 509 N N . SER A 1 64 ? -1.574 9.68 6.172 1 98.88 64 SER A N 1
ATOM 510 C CA . SER A 1 64 ? -1.492 10.328 4.863 1 98.88 64 SER A CA 1
ATOM 511 C C . SER A 1 64 ? -2.717 11.195 4.602 1 98.88 64 SER A C 1
ATOM 513 O O . SER A 1 64 ? -3.672 11.188 5.379 1 98.88 64 SER A O 1
ATOM 515 N N . GLY A 1 65 ? -2.633 11.984 3.527 1 98.44 65 GLY A N 1
ATOM 516 C CA . GLY A 1 65 ? -3.758 12.797 3.096 1 98.44 65 GLY A CA 1
ATOM 517 C C . GLY A 1 65 ? -4.906 11.977 2.533 1 98.44 65 GLY A C 1
ATOM 518 O O . GLY A 1 65 ? -4.824 10.75 2.465 1 98.44 65 GLY A O 1
ATOM 519 N N . GLY A 1 66 ? -5.934 12.664 2.182 1 96.62 66 GLY A N 1
ATOM 520 C CA . GLY A 1 66 ? -7.066 11.961 1.609 1 96.62 66 GLY A CA 1
ATOM 521 C C . GLY A 1 66 ? -8.398 12.602 1.939 1 96.62 66 GLY A C 1
ATOM 522 O O . GLY A 1 66 ? -8.484 13.82 2.105 1 96.62 66 GLY A O 1
ATOM 523 N N . ALA A 1 67 ? -9.43 11.828 2.002 1 95.12 67 ALA A N 1
ATOM 524 C CA . ALA A 1 67 ? -10.812 12.289 2.123 1 95.12 67 ALA A CA 1
ATOM 525 C C . ALA A 1 67 ? -11.078 12.875 3.508 1 95.12 67 ALA A C 1
ATOM 527 O O . ALA A 1 67 ? -10.289 12.664 4.438 1 95.12 67 ALA A O 1
ATOM 528 N N . ASN A 1 68 ? -12.148 13.484 3.662 1 96.06 68 ASN A N 1
ATOM 529 C CA . ASN A 1 68 ? -12.492 14.289 4.828 1 96.06 68 ASN A CA 1
ATOM 530 C C . ASN A 1 68 ? -12.641 13.43 6.078 1 96.06 68 ASN A C 1
ATOM 532 O O . ASN A 1 68 ? -13.047 12.266 5.996 1 96.06 68 ASN A O 1
ATOM 536 N N . ILE A 1 69 ? -12.32 14.078 7.199 1 97.94 69 ILE A N 1
ATOM 537 C CA . ILE A 1 69 ? -12.602 13.492 8.508 1 97.94 69 ILE A CA 1
ATOM 538 C C . ILE A 1 69 ? -14.094 13.602 8.812 1 97.94 69 ILE A C 1
ATOM 540 O O . ILE A 1 69 ? -14.734 14.594 8.469 1 97.94 69 ILE A O 1
ATOM 544 N N . ASP A 1 70 ? -14.633 12.609 9.469 1 96.94 70 ASP A N 1
ATOM 545 C CA . ASP A 1 70 ? -16.047 12.539 9.828 1 96.94 70 ASP A CA 1
ATOM 546 C C . ASP A 1 70 ? -16.422 13.648 10.805 1 96.94 70 ASP A C 1
ATOM 548 O O . ASP A 1 70 ? -15.977 13.648 11.953 1 96.94 70 ASP A O 1
ATOM 552 N N . SER A 1 71 ? -17.375 14.508 10.383 1 97.56 71 SER A N 1
ATOM 553 C CA . SER A 1 71 ? -17.781 15.648 11.203 1 97.56 71 SER A CA 1
ATOM 554 C C . SER A 1 71 ? -18.5 15.203 12.469 1 97.56 71 SER A C 1
ATOM 556 O O . SER A 1 71 ? -18.531 15.93 13.461 1 97.56 71 SER A O 1
ATOM 558 N N . LEU A 1 72 ? -19 13.992 12.492 1 97.19 72 LEU A N 1
ATOM 559 C CA . LEU A 1 72 ? -19.672 13.461 13.68 1 97.19 72 LEU A CA 1
ATOM 560 C C . LEU A 1 72 ? -18.703 13.297 14.828 1 97.19 72 LEU A C 1
ATOM 562 O O . LEU A 1 72 ? -19.094 13.297 16 1 97.19 72 LEU A O 1
ATOM 566 N N . TRP A 1 73 ? -17.422 13.156 14.531 1 97.31 73 TRP A N 1
ATOM 567 C CA . TRP A 1 73 ? -16.406 12.961 15.555 1 97.31 73 TRP A CA 1
ATOM 568 C C . TRP A 1 73 ? -16.25 14.203 16.422 1 97.31 73 TRP A C 1
ATOM 570 O O . TRP A 1 73 ? -15.711 14.141 17.516 1 97.31 73 TRP A O 1
ATOM 580 N N . TYR A 1 74 ? -16.656 15.328 15.875 1 97.5 74 TYR A N 1
ATOM 581 C CA . TYR A 1 74 ? -16.547 16.547 16.672 1 97.5 74 TYR A CA 1
ATOM 582 C C . TYR A 1 74 ? -17.906 17.219 16.812 1 97.5 74 TYR A C 1
ATOM 584 O O . TYR A 1 74 ? -17.984 18.453 16.891 1 97.5 74 TYR A O 1
ATOM 592 N N . GLY A 1 75 ? -19 16.453 16.641 1 96.5 75 GLY A N 1
ATOM 593 C CA . GLY A 1 75 ? -20.344 16.828 17.062 1 96.5 75 GLY A CA 1
ATOM 594 C C . GLY A 1 75 ? -21.094 17.641 16.031 1 96.5 75 GLY A C 1
ATOM 595 O O . GLY A 1 75 ? -22.047 18.359 16.375 1 96.5 75 GLY A O 1
ATOM 596 N N . GLU A 1 76 ? -20.719 17.625 14.828 1 97 76 GLU A N 1
ATOM 597 C CA . GLU A 1 76 ? -21.406 18.406 13.789 1 97 76 GLU A CA 1
ATOM 598 C C . GLU A 1 76 ? -22.062 17.5 12.766 1 97 76 GLU A C 1
ATOM 600 O O . GLU A 1 76 ? -21.516 16.453 12.391 1 97 76 GLU A O 1
ATOM 605 N N . GLU A 1 77 ? -23.203 17.922 12.258 1 96.56 77 GLU A N 1
ATOM 606 C CA . GLU A 1 77 ? -23.859 17.219 11.156 1 96.56 77 GLU A CA 1
ATOM 607 C C . GLU A 1 77 ? -23.078 17.406 9.852 1 96.56 77 GLU A C 1
ATOM 609 O O . GLU A 1 77 ? -22.625 18.516 9.547 1 96.56 77 GLU A O 1
ATOM 614 N N . PRO A 1 78 ? -22.953 16.312 9.156 1 95 78 PRO A N 1
ATOM 615 C CA . PRO A 1 78 ? -22.156 16.406 7.922 1 95 78 PRO A CA 1
ATOM 616 C C . PRO A 1 78 ? -22.797 17.328 6.879 1 95 78 PRO A C 1
ATOM 618 O O . PRO A 1 78 ? -24 17.266 6.656 1 95 78 PRO A O 1
ATOM 621 N N . LEU A 1 79 ? -21.984 18.141 6.281 1 93.69 79 LEU A N 1
ATOM 622 C CA . LEU A 1 79 ? -22.453 18.938 5.145 1 93.69 79 LEU A CA 1
ATOM 623 C C . LEU A 1 79 ? -22.594 18.078 3.9 1 93.69 79 LEU A C 1
ATOM 625 O O . LEU A 1 79 ? -23.406 18.375 3.023 1 93.69 79 LEU A O 1
ATOM 629 N N . GLU A 1 80 ? -21.719 17.031 3.809 1 90.5 80 GLU A N 1
ATOM 630 C CA . GLU A 1 80 ? -21.734 16.094 2.697 1 90.5 80 GLU A CA 1
ATOM 631 C C . GLU A 1 80 ? -21.641 14.648 3.197 1 90.5 80 GLU A C 1
ATOM 633 O O . GLU A 1 80 ? -21.031 14.383 4.227 1 90.5 80 GLU A O 1
ATOM 638 N N . LYS A 1 81 ? -22.312 13.742 2.434 1 91.94 81 LYS A N 1
ATOM 639 C CA . LYS A 1 81 ? -22.219 12.328 2.766 1 91.94 81 LYS A CA 1
ATOM 640 C C . LYS A 1 81 ? -20.844 11.773 2.449 1 91.94 81 LYS A C 1
ATOM 642 O O . LYS A 1 81 ? -20.25 12.102 1.412 1 91.94 81 LYS A O 1
ATOM 647 N N . LEU A 1 82 ? -20.344 11.008 3.301 1 92.94 82 LEU A N 1
ATOM 648 C CA . LEU A 1 82 ? -19.062 10.352 3.078 1 92.94 82 LEU A CA 1
ATOM 649 C C . LEU A 1 82 ? -19.25 9.055 2.293 1 92.94 82 LEU A C 1
ATOM 651 O O . LEU A 1 82 ? -20.25 8.352 2.463 1 92.94 82 LEU A O 1
ATOM 655 N N . SER A 1 83 ? -18.281 8.695 1.442 1 94.38 83 SER A N 1
ATOM 656 C CA . SER A 1 83 ? -18.297 7.402 0.775 1 94.38 83 SER A CA 1
ATOM 657 C C . SER A 1 83 ? -18.062 6.266 1.767 1 94.38 83 SER A C 1
ATOM 659 O O . SER A 1 83 ? -17.562 6.492 2.871 1 94.38 83 SER A O 1
ATOM 661 N N . ILE A 1 84 ? -18.469 5.113 1.423 1 95.31 84 ILE A N 1
ATOM 662 C CA . ILE A 1 84 ? -18.25 3.936 2.254 1 95.31 84 ILE A CA 1
ATOM 663 C C . ILE A 1 84 ? -16.75 3.752 2.494 1 95.31 84 ILE A C 1
ATOM 665 O O . ILE A 1 84 ? -16.328 3.42 3.605 1 95.31 84 ILE A O 1
ATOM 669 N N . GLU A 1 85 ? -15.891 3.98 1.473 1 96 85 GLU A N 1
ATOM 670 C CA . GLU A 1 85 ? -14.438 3.85 1.581 1 96 85 GLU A CA 1
ATOM 671 C C . GLU A 1 85 ? -13.875 4.836 2.6 1 96 85 GLU A C 1
ATOM 673 O O . GLU A 1 85 ? -12.969 4.492 3.365 1 96 85 GLU A O 1
ATOM 678 N N . THR A 1 86 ? -14.477 6.051 2.605 1 96.69 86 THR A N 1
ATOM 679 C CA . THR A 1 86 ? -14.031 7.07 3.551 1 96.69 86 THR A CA 1
ATOM 680 C C . THR A 1 86 ? -14.414 6.684 4.977 1 96.69 86 THR A C 1
ATOM 682 O O . THR A 1 86 ? -13.625 6.875 5.906 1 96.69 86 THR A O 1
ATOM 685 N N . GLU A 1 87 ? -15.586 6.152 5.152 1 97.12 87 GLU A N 1
ATOM 686 C CA . GLU A 1 87 ? -16.031 5.719 6.473 1 97.12 87 GLU A CA 1
ATOM 687 C C . GLU A 1 87 ? -15.141 4.598 7.012 1 97.12 87 GLU A C 1
ATOM 689 O O . GLU A 1 87 ? -14.781 4.594 8.188 1 97.12 87 GLU A O 1
ATOM 694 N N . LEU A 1 88 ? -14.789 3.666 6.133 1 97.88 88 LEU A N 1
ATOM 695 C CA . LEU A 1 88 ? -13.891 2.58 6.52 1 97.88 88 LEU A CA 1
ATOM 696 C C . LEU A 1 88 ? -12.539 3.121 6.965 1 97.88 88 LEU A C 1
ATOM 698 O O . LEU A 1 88 ? -12 2.693 7.984 1 97.88 88 LEU A O 1
ATOM 702 N N . ARG A 1 89 ? -11.984 4.059 6.199 1 98.44 89 ARG A N 1
ATOM 703 C CA . ARG A 1 89 ? -10.695 4.652 6.539 1 98.44 89 ARG A CA 1
ATOM 704 C C . ARG A 1 89 ? -10.758 5.375 7.879 1 98.44 89 ARG A C 1
ATOM 706 O O . ARG A 1 89 ? -9.859 5.242 8.711 1 98.44 89 ARG A O 1
ATOM 713 N N . ASN A 1 90 ? -11.883 6.164 8.039 1 98.31 90 ASN A N 1
ATOM 714 C CA . ASN A 1 90 ? -12.062 6.887 9.297 1 98.31 90 ASN A CA 1
ATOM 715 C C . ASN A 1 90 ? -12.039 5.941 10.492 1 98.31 90 ASN A C 1
ATOM 717 O O . ASN A 1 90 ? -11.281 6.156 11.445 1 98.31 90 ASN A O 1
ATOM 721 N N . ASN A 1 91 ? -12.781 4.961 10.43 1 97.81 91 ASN A N 1
ATOM 722 C CA . ASN A 1 91 ? -12.883 4.02 11.539 1 97.81 91 ASN A CA 1
ATOM 723 C C . ASN A 1 91 ? -11.547 3.34 11.82 1 97.81 91 ASN A C 1
ATOM 725 O O . ASN A 1 91 ? -11.125 3.24 12.977 1 97.81 91 ASN A O 1
ATOM 729 N N . PHE A 1 92 ? -10.906 2.896 10.867 1 98.81 92 PHE A N 1
ATOM 730 C CA . PHE A 1 92 ? -9.633 2.207 11 1 98.81 92 PHE A CA 1
ATOM 731 C C . PHE A 1 92 ? -8.57 3.135 11.586 1 98.81 92 PHE A C 1
ATOM 733 O O . PHE A 1 92 ? -7.875 2.77 12.531 1 98.81 92 PHE A O 1
ATOM 740 N N . GLU A 1 93 ? -8.461 4.359 11.047 1 98.75 93 GLU A N 1
ATOM 741 C CA . GLU A 1 93 ? -7.395 5.277 11.453 1 98.75 93 GLU A CA 1
ATOM 742 C C . GLU A 1 93 ? -7.637 5.82 12.852 1 98.75 93 GLU A C 1
ATOM 744 O O . GLU A 1 93 ? -6.691 6.145 13.57 1 98.75 93 GLU A O 1
ATOM 749 N N . ARG A 1 94 ? -8.938 5.922 13.25 1 98.56 94 ARG A N 1
ATOM 750 C CA . ARG A 1 94 ? -9.203 6.293 14.633 1 98.56 94 ARG A CA 1
ATOM 751 C C . ARG A 1 94 ? -8.57 5.293 15.602 1 98.56 94 ARG A C 1
ATOM 753 O O . ARG A 1 94 ? -7.898 5.688 16.547 1 98.56 94 ARG A O 1
ATOM 760 N N . ALA A 1 95 ? -8.789 4.004 15.328 1 98.81 95 ALA A N 1
ATOM 761 C CA . ALA A 1 95 ? -8.242 2.951 16.172 1 98.81 95 ALA A CA 1
ATOM 762 C C . ALA A 1 95 ? -6.715 2.904 16.078 1 98.81 95 ALA A C 1
ATOM 764 O O . ALA A 1 95 ? -6.027 2.764 17.094 1 98.81 95 ALA A O 1
ATOM 765 N N . LEU A 1 96 ? -6.188 3.037 14.906 1 98.88 96 LEU A N 1
ATOM 766 C CA . LEU A 1 96 ? -4.746 2.986 14.68 1 98.88 96 LEU A CA 1
ATOM 767 C C . LEU A 1 96 ? -4.039 4.129 15.398 1 98.88 96 LEU A C 1
ATOM 769 O O . LEU A 1 96 ? -2.98 3.926 16 1 98.88 96 LEU A O 1
ATOM 773 N N . PHE A 1 97 ? -4.633 5.305 15.312 1 98.88 97 PHE A N 1
ATOM 774 C CA . PHE A 1 97 ? -4.086 6.477 15.992 1 98.88 97 PHE A CA 1
ATOM 775 C C . PHE A 1 97 ? -4.035 6.254 17.5 1 98.88 97 PHE A C 1
ATOM 777 O O . PHE A 1 97 ? -3.039 6.582 18.141 1 98.88 97 PHE A O 1
ATOM 784 N N . SER A 1 98 ? -5.129 5.754 18 1 98.56 98 SER A N 1
ATOM 785 C CA . SER A 1 98 ? -5.191 5.5 19.438 1 98.56 98 SER A CA 1
ATOM 786 C C . SER A 1 98 ? -4.055 4.586 19.891 1 98.56 98 SER A C 1
ATOM 788 O O . SER A 1 98 ? -3.395 4.855 20.891 1 98.56 98 SER A O 1
ATOM 790 N N . VAL A 1 99 ? -3.797 3.527 19.156 1 98.75 99 VAL A N 1
ATOM 791 C CA . VAL A 1 99 ? -2.748 2.566 19.484 1 98.75 99 VAL A CA 1
ATOM 792 C C . VAL A 1 99 ? -1.378 3.223 19.328 1 98.75 99 VAL A C 1
ATOM 794 O O . VAL A 1 99 ? -0.501 3.053 20.188 1 98.75 99 VAL A O 1
ATOM 797 N N . ALA A 1 100 ? -1.163 4.016 18.266 1 98.75 100 ALA A N 1
ATOM 798 C CA . ALA A 1 100 ? 0.108 4.691 18.016 1 98.75 100 ALA A CA 1
ATOM 799 C C . ALA A 1 100 ? 0.433 5.672 19.141 1 98.75 100 ALA A C 1
ATOM 801 O O . ALA A 1 100 ? 1.57 5.727 19.625 1 98.75 100 ALA A O 1
ATOM 802 N N . LYS A 1 101 ? -0.573 6.414 19.5 1 98.56 101 LYS A N 1
ATOM 803 C CA . LYS A 1 101 ? -0.385 7.402 20.562 1 98.56 101 LYS A CA 1
ATOM 804 C C . LYS A 1 101 ? -0.059 6.727 21.891 1 98.56 101 LYS A C 1
ATOM 806 O O . LYS A 1 101 ? 0.848 7.156 22.609 1 98.56 101 LYS A O 1
ATOM 811 N N . LYS A 1 102 ? -0.841 5.703 22.219 1 98.06 102 LYS A N 1
ATOM 812 C CA . LYS A 1 102 ? -0.615 4.977 23.453 1 98.06 102 LYS A CA 1
ATOM 813 C C . LYS A 1 102 ? 0.813 4.441 23.531 1 98.06 102 LYS A C 1
ATOM 815 O O . LYS A 1 102 ? 1.442 4.484 24.594 1 98.06 102 LYS A O 1
ATOM 820 N N . LYS A 1 103 ? 1.361 4.008 22.469 1 97.94 103 LYS A N 1
ATOM 821 C CA . LYS A 1 103 ? 2.703 3.436 22.422 1 97.94 103 LYS A CA 1
ATOM 822 C C . LYS A 1 103 ? 3.758 4.527 22.25 1 97.94 103 LYS A C 1
ATOM 824 O O . LYS A 1 103 ? 4.957 4.246 22.266 1 97.94 103 LYS A O 1
ATOM 829 N N . LYS A 1 104 ? 3.328 5.746 22 1 97.94 104 LYS A N 1
ATOM 830 C CA . LYS A 1 104 ? 4.188 6.91 21.812 1 97.94 104 LYS A CA 1
ATOM 831 C C . LYS A 1 104 ? 5.086 6.73 20.594 1 97.94 104 LYS A C 1
ATOM 833 O O . LYS A 1 104 ? 6.27 7.066 20.625 1 97.94 104 LYS A O 1
ATOM 838 N N . VAL A 1 105 ? 4.543 6.023 19.562 1 98.25 105 VAL A N 1
ATOM 839 C CA . VAL A 1 105 ? 5.215 5.961 18.266 1 98.25 105 VAL A CA 1
ATOM 840 C C . VAL A 1 105 ? 5.207 7.34 17.609 1 98.25 105 VAL A C 1
ATOM 842 O O . VAL A 1 105 ? 4.184 8.023 17.609 1 98.25 105 VAL A O 1
ATOM 845 N N . PRO A 1 106 ? 6.375 7.828 17.109 1 98.88 106 PRO A N 1
ATOM 846 C CA . PRO A 1 106 ? 6.359 9.125 16.422 1 98.88 106 PRO A CA 1
ATOM 847 C C . PRO A 1 106 ? 5.312 9.188 15.305 1 98.88 106 PRO A C 1
ATOM 849 O O . PRO A 1 106 ? 5.172 8.234 14.531 1 98.88 106 PRO A O 1
ATOM 852 N N . ILE A 1 107 ? 4.566 10.32 15.227 1 98.94 107 ILE A N 1
ATOM 853 C CA . ILE A 1 107 ? 3.451 10.469 14.297 1 98.94 107 ILE A CA 1
ATOM 854 C C . ILE A 1 107 ? 3.643 11.719 13.445 1 98.94 107 ILE A C 1
ATOM 856 O O . ILE A 1 107 ? 3.902 12.805 13.977 1 98.94 107 ILE A O 1
ATOM 860 N N . LEU A 1 108 ? 3.611 11.57 12.18 1 98.94 108 LEU A N 1
ATOM 861 C CA . LEU A 1 108 ? 3.504 12.688 11.25 1 98.94 108 LEU A CA 1
ATOM 862 C C . LEU A 1 108 ? 2.176 12.641 10.5 1 98.94 108 LEU A C 1
ATOM 864 O O . LEU A 1 108 ? 1.843 11.633 9.875 1 98.94 108 LEU A O 1
ATOM 868 N N . GLY A 1 109 ? 1.37 13.633 10.641 1 98.94 109 GLY A N 1
ATOM 869 C CA . GLY A 1 109 ? 0.131 13.773 9.891 1 98.94 109 GLY A CA 1
ATOM 870 C C . GLY A 1 109 ? 0.24 14.734 8.727 1 98.94 109 GLY A C 1
ATOM 871 O O . GLY A 1 109 ? 0.723 15.859 8.891 1 98.94 109 GLY A O 1
ATOM 872 N N . ILE A 1 110 ? -0.193 14.344 7.578 1 98.94 110 ILE A N 1
ATOM 873 C CA . ILE A 1 110 ? -0.105 15.188 6.391 1 98.94 110 ILE A CA 1
ATOM 874 C C . ILE A 1 110 ? -1.501 15.414 5.812 1 98.94 110 ILE A C 1
ATOM 876 O O . ILE A 1 110 ? -2.227 14.453 5.531 1 98.94 110 ILE A O 1
ATOM 880 N N . CYS A 1 111 ? -1.859 16.719 5.633 1 98.69 111 CYS A N 1
ATOM 881 C CA . CYS A 1 111 ? -3.158 17.141 5.133 1 98.69 111 CYS A CA 1
ATOM 882 C C . CYS A 1 111 ? -4.289 16.578 5.977 1 98.69 111 CYS A C 1
ATOM 884 O O . CYS A 1 111 ? -4.504 17 7.109 1 98.69 111 CYS A O 1
ATOM 886 N N . ARG A 1 112 ? -4.98 15.539 5.48 1 98.62 112 ARG A N 1
ATOM 887 C CA . ARG A 1 112 ? -6.004 14.852 6.258 1 98.62 112 ARG A CA 1
ATOM 888 C C . ARG A 1 112 ? -5.434 14.312 7.562 1 98.62 112 ARG A C 1
ATOM 890 O O . ARG A 1 112 ? -6.121 14.297 8.586 1 98.62 112 ARG A O 1
ATOM 897 N N . GLY A 1 113 ? -4.215 13.797 7.535 1 98.88 113 GLY A N 1
ATOM 898 C CA . GLY A 1 113 ? -3.557 13.281 8.727 1 98.88 113 GLY A CA 1
ATOM 899 C C . GLY A 1 113 ? -3.402 14.32 9.82 1 98.88 113 GLY A C 1
ATOM 900 O O . GLY A 1 113 ? -3.52 14 11.008 1 98.88 113 GLY A O 1
ATOM 901 N N . SER A 1 114 ? -3.098 15.539 9.422 1 98.88 114 SER A N 1
ATOM 902 C CA . SER A 1 114 ? -3.02 16.641 10.383 1 98.88 114 SER A CA 1
ATOM 903 C C . SER A 1 114 ? -4.383 16.922 11.008 1 98.88 114 SER A C 1
ATOM 905 O O . SER A 1 114 ? -4.48 17.156 12.211 1 98.88 114 SER A O 1
ATOM 907 N N . GLN A 1 115 ? -5.395 16.922 10.172 1 98.88 115 GLN A N 1
ATOM 908 C CA . GLN A 1 115 ? -6.77 17.125 10.633 1 98.88 115 GLN A CA 1
ATOM 909 C C . GLN A 1 115 ? -7.191 16 11.586 1 98.88 115 GLN A C 1
ATOM 911 O O . GLN A 1 115 ? -7.84 16.266 12.602 1 98.88 115 GLN A O 1
ATOM 916 N N . LEU A 1 116 ? -6.809 14.812 11.273 1 98.88 116 LEU A N 1
ATOM 917 C CA . LEU A 1 116 ? -7.086 13.648 12.109 1 98.88 116 LEU A CA 1
ATOM 918 C C . LEU A 1 116 ? -6.504 13.836 13.508 1 98.88 116 LEU A C 1
ATOM 920 O O . LEU A 1 116 ? -7.188 13.602 14.508 1 98.88 116 LEU A O 1
ATOM 924 N N . ILE A 1 117 ? -5.215 14.227 13.578 1 98.88 117 ILE A N 1
ATOM 925 C CA . ILE A 1 117 ? -4.547 14.477 14.852 1 98.88 117 ILE A CA 1
ATOM 926 C C . ILE A 1 117 ? -5.359 15.469 15.68 1 98.88 117 ILE A C 1
ATOM 928 O O . ILE A 1 117 ? -5.652 15.219 16.844 1 98.88 117 ILE A O 1
ATOM 932 N N . ASN A 1 118 ? -5.766 16.578 15.094 1 98.94 118 ASN A N 1
ATOM 933 C CA . ASN A 1 118 ? -6.504 17.625 15.797 1 98.94 118 ASN A CA 1
ATOM 934 C C . ASN A 1 118 ? -7.82 17.094 16.344 1 98.94 118 ASN A C 1
ATOM 936 O O . ASN A 1 118 ? -8.117 17.281 17.531 1 98.94 118 ASN A O 1
ATOM 940 N N . VAL A 1 119 ? -8.578 16.453 15.484 1 98.88 119 VAL A N 1
ATOM 941 C CA . VAL A 1 119 ? -9.922 16 15.859 1 98.88 119 VAL A CA 1
ATOM 942 C C . VAL A 1 119 ? -9.828 14.953 16.969 1 98.88 119 VAL A C 1
ATOM 944 O O . VAL A 1 119 ? -10.609 14.977 17.922 1 98.88 119 VAL A O 1
ATOM 947 N N . LEU A 1 120 ? -8.867 14.039 16.891 1 98.75 120 LEU A N 1
ATOM 948 C CA . LEU A 1 120 ? -8.773 12.953 17.859 1 98.75 120 LEU A CA 1
ATOM 949 C C . LEU A 1 120 ? -8.172 13.445 19.172 1 98.75 120 LEU A C 1
ATOM 951 O O . LEU A 1 120 ? -8.18 12.727 20.172 1 98.75 120 LEU A O 1
ATOM 955 N N . GLN A 1 121 ? -7.684 14.672 19.203 1 98.5 121 GLN A N 1
ATOM 956 C CA . GLN A 1 121 ? -7.262 15.32 20.438 1 98.5 121 GLN A CA 1
ATOM 957 C C . GLN A 1 121 ? -8.367 16.219 20.984 1 98.5 121 GLN A C 1
ATOM 959 O O . GLN A 1 121 ? -8.133 17.016 21.906 1 98.5 121 GLN A O 1
ATOM 964 N N . GLY A 1 122 ? -9.562 16.141 20.344 1 98.56 122 GLY A N 1
ATOM 965 C CA . GLY A 1 122 ? -10.727 16.844 20.891 1 98.56 122 GLY A CA 1
ATOM 966 C C . GLY A 1 122 ? -11.039 18.125 20.156 1 98.56 122 GLY A C 1
ATOM 967 O O . GLY A 1 122 ? -11.898 18.906 20.594 1 98.56 122 GLY A O 1
ATOM 968 N N . GLY A 1 123 ? -10.305 18.469 19.109 1 98.81 123 GLY A N 1
ATOM 969 C CA . GLY A 1 123 ? -10.562 19.641 18.297 1 98.81 123 GLY A CA 1
ATOM 970 C C . GLY A 1 123 ? -11.688 19.453 17.297 1 98.81 123 GLY A C 1
ATOM 971 O O . GLY A 1 123 ? -12.375 18.422 17.328 1 98.81 123 GLY A O 1
ATOM 972 N N . SER A 1 124 ? -11.875 20.484 16.484 1 98.81 124 SER A N 1
ATOM 973 C CA . SER A 1 124 ? -12.891 20.438 15.438 1 98.81 124 SER A CA 1
ATOM 974 C C . SER A 1 124 ? -12.375 21.047 14.141 1 98.81 124 SER A C 1
ATOM 976 O O . SER A 1 124 ? -11.273 21.609 14.102 1 98.81 124 SER A O 1
ATOM 978 N N . LEU A 1 125 ? -13.141 20.875 13.07 1 98.75 125 LEU A N 1
ATOM 979 C CA . LEU A 1 125 ? -12.766 21.391 11.758 1 98.75 125 LEU A CA 1
ATOM 980 C C . LEU A 1 125 ? -13.875 22.25 11.164 1 98.75 125 LEU A C 1
ATOM 982 O O . LEU A 1 125 ? -15.055 22 11.422 1 98.75 125 LEU A O 1
ATOM 986 N N . PHE A 1 126 ? -13.469 23.266 10.422 1 98.44 126 PHE A N 1
ATOM 987 C CA . PHE A 1 126 ? -14.391 23.703 9.375 1 98.44 126 PHE A CA 1
ATOM 988 C C . PHE A 1 126 ? -14.516 22.641 8.297 1 98.44 126 PHE A C 1
ATOM 990 O O . PHE A 1 126 ? -13.516 22.141 7.781 1 98.44 126 PHE A O 1
ATOM 997 N N . GLN A 1 127 ? -15.719 22.312 7.957 1 97.75 127 GLN A N 1
ATOM 998 C CA . GLN A 1 127 ? -15.969 21.219 7.031 1 97.75 127 GLN A CA 1
ATOM 999 C C . GLN A 1 127 ? -15.672 21.625 5.594 1 97.75 127 GLN A C 1
ATOM 1001 O O . GLN A 1 127 ? -15.336 20.797 4.754 1 97.75 127 GLN A O 1
ATOM 1006 N N . ASN A 1 128 ? -15.859 22.875 5.316 1 97.06 128 ASN A N 1
ATOM 1007 C CA . ASN A 1 128 ? -15.656 23.422 3.982 1 97.06 128 ASN A CA 1
ATOM 1008 C C . ASN A 1 128 ? -15.203 24.891 4.039 1 97.06 128 ASN A C 1
ATOM 1010 O O . ASN A 1 128 ? -16 25.781 4.32 1 97.06 128 ASN A O 1
ATOM 1014 N N . ILE A 1 129 ? -13.969 25.078 3.658 1 97.06 129 ILE A N 1
ATOM 1015 C CA . ILE A 1 129 ? -13.344 26.406 3.766 1 97.06 129 ILE A CA 1
ATOM 1016 C C . ILE A 1 129 ? -14.102 27.406 2.895 1 97.06 129 ILE A C 1
ATOM 1018 O O . ILE A 1 129 ? -14.422 28.5 3.342 1 97.06 129 ILE A O 1
ATOM 1022 N N . ASP A 1 130 ? -14.445 27.016 1.676 1 92.56 130 ASP A N 1
ATOM 1023 C CA . ASP A 1 130 ? -15.055 27.922 0.702 1 92.56 130 ASP A CA 1
ATOM 1024 C C . ASP A 1 130 ? -16.438 28.375 1.167 1 92.56 130 ASP A C 1
ATOM 1026 O O . ASP A 1 130 ? -16.859 29.484 0.843 1 92.56 130 ASP A O 1
ATOM 1030 N N . ILE A 1 131 ? -17.078 27.547 1.979 1 92.56 131 ILE A N 1
ATOM 1031 C CA . ILE A 1 131 ? -18.453 27.812 2.395 1 92.56 131 ILE A CA 1
ATOM 1032 C C . ILE A 1 131 ? -18.453 28.5 3.76 1 92.56 131 ILE A C 1
ATOM 1034 O O . ILE A 1 131 ? -19.281 29.375 4.023 1 92.56 131 ILE A O 1
ATOM 1038 N N . GLN A 1 132 ? -17.5 28.172 4.625 1 95.12 132 GLN A N 1
ATOM 1039 C CA . GLN A 1 132 ? -17.625 28.516 6.035 1 95.12 132 GLN A CA 1
ATOM 1040 C C . GLN A 1 132 ? -16.641 29.625 6.41 1 95.12 132 GLN A C 1
ATOM 1042 O O . GLN A 1 132 ? -16.734 30.219 7.492 1 95.12 132 GLN A O 1
ATOM 1047 N N . MET A 1 133 ? -15.734 29.906 5.504 1 94.5 133 MET A N 1
ATOM 1048 C CA . MET A 1 133 ? -14.742 30.922 5.816 1 94.5 133 MET A CA 1
ATOM 1049 C C . MET A 1 133 ? -14.68 31.984 4.723 1 94.5 133 MET A C 1
ATOM 1051 O O . MET A 1 133 ? -15 31.703 3.566 1 94.5 133 MET A O 1
ATOM 1055 N N . ASP A 1 134 ? -14.32 33.188 5.117 1 92.38 134 ASP A N 1
ATOM 1056 C CA . ASP A 1 134 ? -14.078 34.281 4.168 1 92.38 134 ASP A CA 1
ATOM 1057 C C . ASP A 1 134 ? -12.594 34.375 3.801 1 92.38 134 ASP A C 1
ATOM 1059 O O . ASP A 1 134 ? -11.797 34.938 4.547 1 92.38 134 ASP A O 1
ATOM 1063 N N . THR A 1 135 ? -12.203 33.75 2.713 1 93.81 135 THR A N 1
ATOM 1064 C CA . THR A 1 135 ? -10.805 33.75 2.291 1 93.81 135 THR A CA 1
ATOM 1065 C C . THR A 1 135 ? -10.695 33.875 0.776 1 93.81 135 THR A C 1
ATOM 1067 O O . THR A 1 135 ? -11.547 33.375 0.04 1 93.81 135 THR A O 1
ATOM 1070 N N . GLU A 1 136 ? -9.656 34.562 0.325 1 92.81 136 GLU A N 1
ATOM 1071 C CA . GLU A 1 136 ? -9.367 34.719 -1.099 1 92.81 136 GLU A CA 1
ATOM 1072 C C . GLU A 1 136 ? -8.312 33.719 -1.549 1 92.81 136 GLU A C 1
ATOM 1074 O O . GLU A 1 136 ? -8.039 33.594 -2.744 1 92.81 136 GLU A O 1
ATOM 1079 N N . ILE A 1 137 ? -7.723 33.031 -0.583 1 94.62 137 ILE A N 1
ATOM 1080 C CA . ILE A 1 137 ? -6.695 32.031 -0.896 1 94.62 137 ILE A CA 1
ATOM 1081 C C . ILE A 1 137 ? -7.352 30.734 -1.353 1 94.62 137 ILE A C 1
ATOM 1083 O O . ILE A 1 137 ? -8.305 30.266 -0.732 1 94.62 137 ILE A O 1
ATOM 1087 N N . ASP A 1 138 ? -6.922 30.125 -2.461 1 94.12 138 ASP A N 1
ATOM 1088 C CA . ASP A 1 138 ? -7.391 28.844 -2.953 1 94.12 138 ASP A CA 1
ATOM 1089 C C . ASP A 1 138 ? -6.703 27.688 -2.221 1 94.12 138 ASP A C 1
ATOM 1091 O O . ASP A 1 138 ? -5.602 27.281 -2.594 1 94.12 138 ASP A O 1
ATOM 1095 N N . HIS A 1 139 ? -7.367 27.078 -1.292 1 96.12 139 HIS A N 1
ATOM 1096 C CA . HIS A 1 139 ? -6.797 25.984 -0.509 1 96.12 139 HIS A CA 1
ATOM 1097 C C . HIS A 1 139 ? -7.09 24.625 -1.15 1 96.12 139 HIS A C 1
ATOM 1099 O O . HIS A 1 139 ? -6.449 23.625 -0.822 1 96.12 139 HIS A O 1
ATOM 1105 N N . GLU A 1 140 ? -8.047 24.531 -1.988 1 95.12 140 GLU A N 1
ATOM 1106 C CA . GLU A 1 140 ? -8.461 23.281 -2.613 1 95.12 140 GLU A CA 1
ATOM 1107 C C . GLU A 1 140 ? -7.512 22.891 -3.744 1 95.12 140 GLU A C 1
ATOM 1109 O O . GLU A 1 140 ? -7.301 21.703 -4.004 1 95.12 140 GLU A O 1
ATOM 1114 N N . GLY A 1 141 ? -6.977 23.938 -4.402 1 93.94 141 GLY A N 1
ATOM 1115 C CA . GLY A 1 141 ? -5.973 23.719 -5.434 1 93.94 141 GLY A CA 1
ATOM 1116 C C . GLY A 1 141 ? -6.488 22.906 -6.602 1 93.94 141 GLY A C 1
ATOM 1117 O O . GLY A 1 141 ? -5.793 22.016 -7.105 1 93.94 141 GLY A O 1
ATOM 1118 N N . VAL A 1 142 ? -7.691 23.141 -7.035 1 89.38 142 VAL A N 1
ATOM 1119 C CA . VAL A 1 142 ? -8.297 22.438 -8.156 1 89.38 142 VAL A CA 1
ATOM 1120 C C . VAL A 1 142 ? -7.414 22.594 -9.398 1 89.38 142 VAL A C 1
ATOM 1122 O O . VAL A 1 142 ? -6.961 23.688 -9.711 1 89.38 142 VAL A O 1
ATOM 1125 N N . ASP A 1 143 ? -7.051 21.469 -10.07 1 88.38 143 ASP A N 1
ATOM 1126 C CA . ASP A 1 143 ? -6.316 21.406 -11.328 1 88.38 143 ASP A CA 1
ATOM 1127 C C . ASP A 1 143 ? -4.844 21.766 -11.117 1 88.38 143 ASP A C 1
ATOM 1129 O O . ASP A 1 143 ? -4.188 22.266 -12.039 1 88.38 143 ASP A O 1
ATOM 1133 N N . LYS A 1 144 ? -4.359 21.703 -9.914 1 91.88 144 LYS A N 1
ATOM 1134 C CA . LYS A 1 144 ? -2.947 21.938 -9.617 1 91.88 144 LYS A CA 1
ATOM 1135 C C . LYS A 1 144 ? -2.195 20.625 -9.453 1 91.88 144 LYS A C 1
ATOM 1137 O O . LYS A 1 144 ? -2.791 19.609 -9.094 1 91.88 144 LYS A O 1
ATOM 1142 N N . LYS A 1 145 ? -0.958 20.656 -9.797 1 93.38 145 LYS A N 1
ATOM 1143 C CA . LYS A 1 145 ? -0.085 19.516 -9.547 1 93.38 145 LYS A CA 1
ATOM 1144 C C . LYS A 1 145 ? 0.49 19.562 -8.133 1 93.38 145 LYS A C 1
ATOM 1146 O O . LYS A 1 145 ? 0.61 20.641 -7.543 1 93.38 145 LYS A O 1
ATOM 1151 N N . ILE A 1 146 ? 0.834 18.438 -7.605 1 95.19 146 ILE A N 1
ATOM 1152 C CA . ILE A 1 146 ? 1.241 18.312 -6.211 1 95.19 146 ILE A CA 1
ATOM 1153 C C . ILE A 1 146 ? 2.561 19.047 -5.988 1 95.19 146 ILE A C 1
ATOM 1155 O O . ILE A 1 146 ? 2.887 19.422 -4.859 1 95.19 146 ILE A O 1
ATOM 1159 N N . GLU A 1 147 ? 3.283 19.266 -7.121 1 95.62 147 GLU A N 1
ATOM 1160 C CA . GLU A 1 147 ? 4.578 19.938 -7.008 1 95.62 147 GLU A CA 1
ATOM 1161 C C . GLU A 1 147 ? 4.422 21.453 -7.07 1 95.62 147 GLU A C 1
ATOM 1163 O O . GLU A 1 147 ? 5.387 22.188 -6.863 1 95.62 147 GLU A O 1
ATOM 1168 N N . GLU A 1 148 ? 3.232 21.969 -7.34 1 95.12 148 GLU A N 1
ATOM 1169 C CA . GLU A 1 148 ? 3.006 23.391 -7.535 1 95.12 148 GLU A CA 1
ATOM 1170 C C . GLU A 1 148 ? 2.674 24.078 -6.215 1 95.12 148 GLU A C 1
ATOM 1172 O O . GLU A 1 148 ? 1.684 23.75 -5.562 1 95.12 148 GLU A O 1
ATOM 1177 N N . LYS A 1 149 ? 3.451 25.047 -5.879 1 96.88 149 LYS A N 1
ATOM 1178 C CA . LYS A 1 149 ? 3.191 25.844 -4.684 1 96.88 149 LYS A CA 1
ATOM 1179 C C . LYS A 1 149 ? 2.053 26.828 -4.918 1 96.88 149 LYS A C 1
ATOM 1181 O O . LYS A 1 149 ? 1.915 27.375 -6.016 1 96.88 149 LYS A O 1
ATOM 1186 N N . GLN A 1 150 ? 1.315 27.078 -3.891 1 96.44 150 GLN A N 1
ATOM 1187 C CA . GLN A 1 150 ? 0.094 27.844 -4.121 1 96.44 150 GLN A CA 1
ATOM 1188 C C . GLN A 1 150 ? 0.029 29.062 -3.205 1 96.44 150 GLN A C 1
ATOM 1190 O O . GLN A 1 150 ? -0.545 30.094 -3.572 1 96.44 150 GLN A O 1
ATOM 1195 N N . HIS A 1 151 ? 0.495 29 -1.986 1 97.38 151 HIS A N 1
ATOM 1196 C CA . HIS A 1 151 ? 0.446 30.141 -1.072 1 97.38 151 HIS A CA 1
ATOM 1197 C C . HIS A 1 151 ? 1.562 30.062 -0.037 1 97.38 151 HIS A C 1
ATOM 1199 O O . HIS A 1 151 ? 2.293 29.062 0.022 1 97.38 151 HIS A O 1
ATOM 1205 N N . VAL A 1 152 ? 1.64 31.062 0.741 1 97.69 152 VAL A N 1
ATOM 1206 C CA . VAL A 1 152 ? 2.691 31.172 1.746 1 97.69 152 VAL A CA 1
ATOM 1207 C C . VAL A 1 152 ? 2.131 30.828 3.123 1 97.69 152 VAL A C 1
ATOM 1209 O O . VAL A 1 152 ? 0.971 31.109 3.42 1 97.69 152 VAL A O 1
ATOM 1212 N N . VAL A 1 153 ? 2.975 30.156 3.893 1 98.31 153 VAL A N 1
ATOM 1213 C CA . VAL A 1 153 ? 2.67 29.891 5.297 1 98.31 153 VAL A CA 1
ATOM 1214 C C . VAL A 1 153 ? 3.74 30.531 6.184 1 98.31 153 VAL A C 1
ATOM 1216 O O . VAL A 1 153 ? 4.93 30.484 5.859 1 98.31 153 VAL A O 1
ATOM 1219 N N . TYR A 1 154 ? 3.295 31.125 7.246 1 98.56 154 TYR A N 1
ATOM 1220 C CA . TYR A 1 154 ? 4.176 31.766 8.219 1 98.56 154 TYR A CA 1
ATOM 1221 C C . TYR A 1 154 ? 4.438 30.828 9.398 1 98.56 154 TYR A C 1
ATOM 1223 O O . TYR A 1 154 ? 3.504 30.297 9.992 1 98.56 154 TYR A O 1
ATOM 1231 N N . LEU A 1 155 ? 5.691 30.672 9.734 1 98.56 155 LEU A N 1
ATOM 1232 C CA . LEU A 1 155 ? 6.113 29.719 10.742 1 98.56 155 LEU A CA 1
ATOM 1233 C C . LEU A 1 155 ? 6.328 30.391 12.094 1 98.56 155 LEU A C 1
ATOM 1235 O O . LEU A 1 155 ? 6.867 31.5 12.148 1 98.56 155 LEU A O 1
ATOM 1239 N N . GLU A 1 156 ? 5.832 29.797 13.172 1 97.75 156 GLU A N 1
ATOM 1240 C CA . GLU A 1 156 ? 6.086 30.297 14.523 1 97.75 156 GLU A CA 1
ATOM 1241 C C . GLU A 1 156 ? 7.566 30.172 14.883 1 97.75 156 GLU A C 1
ATOM 1243 O O . GLU A 1 156 ? 8.219 29.188 14.539 1 97.75 156 GLU A O 1
ATOM 1248 N N . LYS A 1 157 ? 7.883 31.156 15.773 1 90.56 157 LYS A N 1
ATOM 1249 C CA . LYS A 1 157 ? 9.266 31.141 16.25 1 90.56 157 LYS A CA 1
ATOM 1250 C C . LYS A 1 157 ? 9.539 29.906 17.109 1 90.56 157 LYS A C 1
ATOM 1252 O O . LYS A 1 157 ? 8.656 29.453 17.844 1 90.56 157 LYS A O 1
ATOM 1257 N N . ASP A 1 158 ? 10.477 29.094 16.969 1 93.25 158 ASP A N 1
ATOM 1258 C CA . ASP A 1 158 ? 10.938 27.969 17.781 1 93.25 158 ASP A CA 1
ATOM 1259 C C . ASP A 1 158 ? 10.188 26.688 17.422 1 93.25 158 ASP A C 1
ATOM 1261 O O . ASP A 1 158 ? 10.164 25.734 18.203 1 93.25 158 ASP A O 1
ATOM 1265 N N . SER A 1 159 ? 9.43 26.797 16.422 1 95.88 159 SER A N 1
ATOM 1266 C CA . SER A 1 159 ? 8.719 25.609 15.969 1 95.88 159 SER A CA 1
ATOM 1267 C C . SER A 1 159 ? 9.672 24.609 15.328 1 95.88 159 SER A C 1
ATOM 1269 O O . SER A 1 159 ? 10.781 24.953 14.93 1 95.88 159 SER A O 1
ATOM 1271 N N . PHE A 1 160 ? 9.211 23.391 15.328 1 95.06 160 PHE A N 1
ATOM 1272 C CA . PHE A 1 160 ? 9.914 22.312 14.648 1 95.06 160 PHE A CA 1
ATOM 1273 C C . PHE A 1 160 ? 10.211 22.688 13.203 1 95.06 160 PHE A C 1
ATOM 1275 O O . PHE A 1 160 ? 11.336 22.5 12.727 1 95.06 160 PHE A O 1
ATOM 1282 N N . LEU A 1 161 ? 9.25 23.328 12.461 1 97.31 161 LEU A N 1
ATOM 1283 C CA . LEU A 1 161 ? 9.391 23.672 11.047 1 97.31 161 LEU A CA 1
ATOM 1284 C C . LEU A 1 161 ? 10.422 24.781 10.852 1 97.31 161 LEU A C 1
ATOM 1286 O O . LEU A 1 161 ? 11.188 24.75 9.891 1 97.31 161 LEU A O 1
ATOM 1290 N N . THR A 1 162 ? 10.406 25.766 11.742 1 97.31 162 THR A N 1
ATOM 1291 C CA . THR A 1 162 ? 11.398 26.828 11.664 1 97.31 162 THR A CA 1
ATOM 1292 C C . THR A 1 162 ? 12.805 26.281 11.859 1 97.31 162 THR A C 1
ATOM 1294 O O . THR A 1 162 ? 13.734 26.656 11.148 1 97.31 162 THR A O 1
ATOM 1297 N N . LYS A 1 163 ? 12.961 25.359 12.781 1 95.44 163 LYS A N 1
ATOM 1298 C CA . LYS A 1 163 ? 14.266 24.766 13.078 1 95.44 163 LYS A CA 1
ATOM 1299 C C . LYS A 1 163 ? 14.812 24 11.875 1 95.44 163 LYS A C 1
ATOM 1301 O O . LYS A 1 163 ? 16 24.078 11.57 1 95.44 163 LYS A O 1
ATOM 1306 N N . ILE A 1 164 ? 13.945 23.328 11.203 1 95.56 164 ILE A N 1
ATOM 1307 C CA . ILE A 1 164 ? 14.445 22.453 10.141 1 95.56 164 ILE A CA 1
ATOM 1308 C C . ILE A 1 164 ? 14.609 23.25 8.852 1 95.56 164 ILE A C 1
ATOM 1310 O O . ILE A 1 164 ? 15.422 22.906 7.996 1 95.56 164 ILE A O 1
ATOM 1314 N N . SER A 1 165 ? 13.828 24.328 8.656 1 95.12 165 SER A N 1
ATOM 1315 C CA . SER A 1 165 ? 13.867 25.078 7.402 1 95.12 165 SER A CA 1
ATOM 1316 C C . SER A 1 165 ? 14.758 26.312 7.516 1 95.12 165 SER A C 1
ATOM 1318 O O . SER A 1 165 ? 15.203 26.859 6.508 1 95.12 165 SER A O 1
ATOM 1320 N N . ASN A 1 166 ? 15.008 26.781 8.719 1 95.19 166 ASN A N 1
ATOM 1321 C CA . ASN A 1 166 ? 15.688 28.047 8.992 1 95.19 166 ASN A CA 1
ATOM 1322 C C . ASN A 1 166 ? 15.039 29.203 8.25 1 95.19 166 ASN A C 1
ATOM 1324 O O . ASN A 1 166 ? 15.734 30.031 7.645 1 95.19 166 ASN A O 1
ATOM 1328 N N . LYS A 1 167 ? 13.727 29.172 8.18 1 96.56 167 LYS A N 1
ATOM 1329 C CA . LYS A 1 167 ? 12.922 30.203 7.527 1 96.56 167 LYS A CA 1
ATOM 1330 C C . LYS A 1 167 ? 11.75 30.641 8.414 1 96.56 167 LYS A C 1
ATOM 1332 O O . LYS A 1 167 ? 11.305 29.875 9.273 1 96.56 167 LYS A O 1
ATOM 1337 N N . SER A 1 168 ? 11.344 31.859 8.195 1 97.12 168 SER A N 1
ATOM 1338 C CA . SER A 1 168 ? 10.18 32.344 8.922 1 97.12 168 SER A CA 1
ATOM 1339 C C . SER A 1 168 ? 8.898 32.156 8.109 1 97.12 168 SER A C 1
ATOM 1341 O O . SER A 1 168 ? 7.797 32.281 8.648 1 97.12 168 SER A O 1
ATOM 1343 N N . LYS A 1 169 ? 9.055 31.938 6.824 1 97.75 169 LYS A N 1
ATOM 1344 C CA . LYS A 1 169 ? 7.918 31.625 5.961 1 97.75 169 LYS A CA 1
ATOM 1345 C C . LYS A 1 169 ? 8.336 30.719 4.812 1 97.75 169 LYS A C 1
ATOM 1347 O O . LYS A 1 169 ? 9.5 30.719 4.402 1 97.75 169 LYS A O 1
ATOM 1352 N N . ILE A 1 170 ? 7.441 29.891 4.352 1 97.81 170 ILE A N 1
ATOM 1353 C CA . ILE A 1 170 ? 7.695 29 3.225 1 97.81 170 ILE A CA 1
ATOM 1354 C C . ILE A 1 170 ? 6.492 29 2.287 1 97.81 170 ILE A C 1
ATOM 1356 O O . ILE A 1 170 ? 5.367 29.281 2.709 1 97.81 170 ILE A O 1
ATOM 1360 N N . SER A 1 171 ? 6.75 28.766 1.005 1 98 171 SER A N 1
ATOM 1361 C CA . SER A 1 171 ? 5.684 28.547 0.032 1 98 171 SER A CA 1
ATOM 1362 C C . SER A 1 171 ? 5.289 27.078 -0.033 1 98 171 SER A C 1
ATOM 1364 O O . SER A 1 171 ? 6.156 26.188 -0.041 1 98 171 SER A O 1
ATOM 1366 N N . VAL A 1 172 ? 3.975 26.828 -0.071 1 98.44 172 VAL A N 1
ATOM 1367 C CA . VAL A 1 172 ? 3.531 25.438 -0.008 1 98.44 172 VAL A CA 1
ATOM 1368 C C . VAL A 1 172 ? 2.432 25.203 -1.04 1 98.44 172 VAL A C 1
ATOM 1370 O O . VAL A 1 172 ? 1.893 26.141 -1.613 1 98.44 172 VAL A O 1
ATOM 1373 N N . ASN A 1 173 ? 2.215 23.906 -1.387 1 98 173 ASN A N 1
ATOM 1374 C CA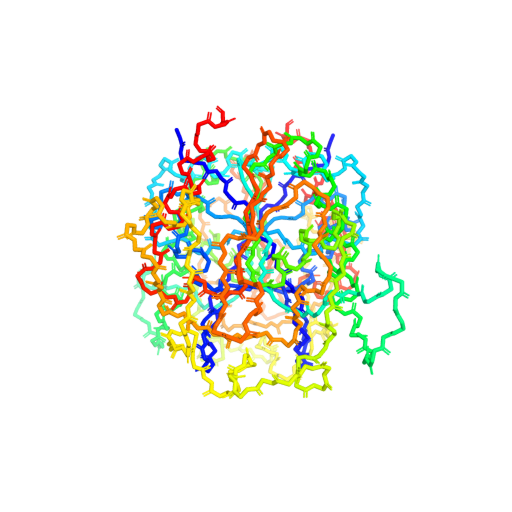 . ASN A 1 173 ? 1.031 23.5 -2.135 1 98 173 ASN A CA 1
ATOM 1375 C C . ASN A 1 173 ? -0.19 23.375 -1.229 1 98 173 ASN A C 1
ATOM 1377 O O . ASN A 1 173 ? -0.094 23.594 -0.018 1 98 173 ASN A O 1
ATOM 1381 N N . SER A 1 174 ? -1.354 23.234 -1.829 1 97.81 174 SER A N 1
ATOM 1382 C CA . SER A 1 174 ? -2.582 23.172 -1.043 1 97.81 174 SER A CA 1
ATOM 1383 C C . SER A 1 174 ? -3.654 22.359 -1.757 1 97.81 174 SER A C 1
ATOM 1385 O O . SER A 1 174 ? -3.934 22.594 -2.936 1 97.81 174 SER A O 1
ATOM 1387 N N . PHE A 1 175 ? -4.207 21.359 -1.011 1 96.94 175 PHE A N 1
ATOM 1388 C CA . PHE A 1 175 ? -5.203 20.453 -1.583 1 96.94 175 PHE A CA 1
ATOM 1389 C C . PHE A 1 175 ? -6.211 20.016 -0.523 1 96.94 175 PHE A C 1
ATOM 1391 O O . PHE A 1 175 ? -6.527 18.828 -0.415 1 96.94 175 PHE A O 1
ATOM 1398 N N . HIS A 1 176 ? -6.699 20.984 0.237 1 97.19 176 HIS A N 1
ATOM 1399 C CA . HIS A 1 176 ? -7.625 20.609 1.3 1 97.19 176 HIS A CA 1
ATOM 1400 C C . HIS A 1 176 ? -8.859 21.5 1.298 1 97.19 176 HIS A C 1
ATOM 1402 O O . HIS A 1 176 ? -8.773 22.688 0.962 1 97.19 176 HIS A O 1
ATOM 1408 N N . VAL A 1 177 ? -9.977 20.891 1.736 1 96.56 177 VAL A N 1
ATOM 1409 C CA . VAL A 1 177 ? -11.242 21.609 1.851 1 96.56 177 VAL A CA 1
ATOM 1410 C C . VAL A 1 177 ? -11.555 21.859 3.32 1 96.56 177 VAL A C 1
ATOM 1412 O O . VAL A 1 177 ? -12.258 22.828 3.65 1 96.56 177 VAL A O 1
ATOM 1415 N N . GLN A 1 178 ? -11.086 20.969 4.234 1 98.12 178 GLN A N 1
ATOM 1416 C CA . GLN A 1 178 ? -11.258 21.141 5.672 1 98.12 178 GLN A CA 1
ATOM 1417 C C . GLN A 1 178 ? -10.047 21.844 6.289 1 98.12 178 GLN A C 1
ATOM 1419 O O . GLN A 1 178 ? -8.961 21.828 5.711 1 98.12 178 GLN A O 1
ATOM 1424 N N . CYS A 1 179 ? -10.273 22.469 7.391 1 98.56 179 CYS A N 1
ATOM 1425 C CA . CYS A 1 179 ? -9.18 23.047 8.18 1 98.56 179 CYS A CA 1
ATOM 1426 C C . CYS A 1 179 ? -9.562 23.125 9.648 1 98.56 179 CYS A C 1
ATOM 1428 O O . CYS A 1 179 ? -10.734 22.984 10.008 1 98.56 179 CYS A O 1
ATOM 1430 N N . ILE A 1 180 ? -8.68 23.328 10.492 1 98.81 180 ILE A N 1
ATOM 1431 C CA . ILE A 1 180 ? -8.875 23.328 11.938 1 98.81 180 ILE A CA 1
ATOM 1432 C C . ILE A 1 180 ? -9.727 24.516 12.352 1 98.81 180 ILE A C 1
ATOM 1434 O O . ILE A 1 180 ? -9.438 25.656 11.969 1 98.81 180 ILE A O 1
ATOM 1438 N N . LYS A 1 181 ? -10.805 24.266 13.031 1 98.56 181 LYS A N 1
ATOM 1439 C CA . LYS A 1 181 ? -11.68 25.281 13.625 1 98.56 181 LYS A CA 1
ATOM 1440 C C . LYS A 1 181 ? -11.352 25.484 15.094 1 98.56 181 LYS A C 1
ATOM 1442 O O . LYS A 1 181 ? -11.031 26.609 15.508 1 98.56 181 LYS A O 1
ATOM 1447 N N . LYS A 1 182 ? -11.422 24.5 15.836 1 98.62 182 LYS A N 1
ATOM 1448 C CA . LYS A 1 182 ? -10.984 24.469 17.234 1 98.62 182 LYS A CA 1
ATOM 1449 C C . LYS A 1 182 ? -9.781 23.547 17.406 1 98.62 182 LYS A C 1
ATOM 1451 O O . LYS A 1 182 ? -9.805 22.406 16.969 1 98.62 182 LYS A O 1
ATOM 1456 N N . LEU A 1 183 ? -8.734 24.062 18 1 98.81 183 LEU A N 1
ATOM 1457 C CA . LEU A 1 183 ? -7.523 23.281 18.25 1 98.81 183 LEU A CA 1
ATOM 1458 C C . LEU A 1 183 ? -7.746 22.25 19.344 1 98.81 183 LEU A C 1
ATOM 1460 O O . LEU A 1 183 ? -8.367 22.547 20.375 1 98.81 183 LEU A O 1
ATOM 1464 N N . GLY A 1 184 ? -7.238 21.062 19.188 1 98.75 184 GLY A N 1
ATOM 1465 C CA . GLY A 1 184 ? -7.352 20 20.172 1 98.75 184 GLY A CA 1
ATOM 1466 C C . GLY A 1 184 ? -6.434 20.188 21.359 1 98.75 184 GLY A C 1
ATOM 1467 O O . GLY A 1 184 ? -5.648 21.141 21.406 1 98.75 184 GLY A O 1
ATOM 1468 N N . GLU A 1 185 ? -6.531 19.266 22.266 1 98.5 185 GLU A N 1
ATOM 1469 C CA . GLU A 1 185 ? -5.785 19.344 23.516 1 98.5 185 GLU A CA 1
ATOM 1470 C C . GLU A 1 185 ? -4.301 19.047 23.297 1 98.5 185 GLU A C 1
ATOM 1472 O O . GLU A 1 185 ? -3.945 18.188 22.484 1 98.5 185 GLU A O 1
ATOM 1477 N N . ASN A 1 186 ? -3.436 19.812 23.969 1 98.5 186 ASN A N 1
ATOM 1478 C CA . ASN A 1 186 ? -1.987 19.656 23.984 1 98.5 186 ASN A CA 1
ATOM 1479 C C . ASN A 1 186 ? -1.393 19.859 22.594 1 98.5 186 ASN A C 1
ATOM 1481 O O . ASN A 1 186 ? -0.395 19.234 22.234 1 98.5 186 ASN A O 1
ATOM 1485 N N . LEU A 1 187 ? -2.094 20.594 21.781 1 98.75 187 LEU A N 1
ATOM 1486 C CA . LEU A 1 187 ? -1.574 20.969 20.469 1 98.75 187 LEU A CA 1
ATOM 1487 C C . LEU A 1 187 ? -1.258 22.453 20.406 1 98.75 187 LEU A C 1
ATOM 1489 O O . LEU A 1 187 ? -1.896 23.266 21.094 1 98.75 187 LEU A O 1
ATOM 1493 N N . ARG A 1 188 ? -0.319 22.75 19.578 1 98.44 188 ARG A N 1
ATOM 1494 C CA . ARG A 1 188 ? 0.045 24.125 19.297 1 98.44 188 ARG A CA 1
ATOM 1495 C C . ARG A 1 188 ? 0.102 24.375 17.797 1 98.44 188 ARG A C 1
ATOM 1497 O O . ARG A 1 188 ? 0.689 23.594 17.047 1 98.44 188 ARG A O 1
ATOM 1504 N N . VAL A 1 189 ? -0.548 25.469 17.344 1 98.81 189 VAL A N 1
ATOM 1505 C CA . VAL A 1 189 ? -0.42 25.875 15.953 1 98.81 189 VAL A CA 1
ATOM 1506 C C . VAL A 1 189 ? 0.961 26.484 15.711 1 98.81 189 VAL A C 1
ATOM 1508 O O . VAL A 1 189 ? 1.371 27.406 16.422 1 98.81 189 VAL A O 1
ATOM 1511 N N . THR A 1 190 ? 1.674 25.953 14.734 1 98.69 190 THR A N 1
ATOM 1512 C CA . THR A 1 190 ? 3.047 26.406 14.547 1 98.69 190 THR A CA 1
ATOM 1513 C C . THR A 1 190 ? 3.236 27.016 13.164 1 98.69 190 THR A C 1
ATOM 1515 O O . THR A 1 190 ? 4.332 27.469 12.812 1 98.69 190 THR A O 1
ATOM 1518 N N . ALA A 1 191 ? 2.23 27.031 12.328 1 98.69 191 ALA A N 1
ATOM 1519 C CA . ALA A 1 191 ? 2.234 27.703 11.031 1 98.69 191 ALA A CA 1
ATOM 1520 C C . ALA A 1 191 ? 0.826 28.141 10.641 1 98.69 191 ALA A C 1
ATOM 1522 O O . ALA A 1 191 ? -0.148 27.438 10.891 1 98.69 191 ALA A O 1
ATOM 1523 N N . LYS A 1 192 ? 0.75 29.266 10 1 98.56 192 LYS A N 1
ATOM 1524 C CA . LYS A 1 192 ? -0.521 29.781 9.516 1 98.56 192 LYS A CA 1
ATOM 1525 C C . LYS A 1 192 ? -0.365 30.406 8.125 1 98.56 192 LYS A C 1
ATOM 1527 O O . LYS A 1 192 ? 0.68 30.969 7.809 1 98.56 192 LYS A O 1
ATOM 1532 N N . SER A 1 193 ? -1.398 30.219 7.367 1 98.19 193 SER A N 1
ATOM 1533 C CA . SER A 1 193 ? -1.463 30.969 6.121 1 98.19 193 SER A CA 1
ATOM 1534 C C . SER A 1 193 ? -1.827 32.438 6.375 1 98.19 193 SER A C 1
ATOM 1536 O O . SER A 1 193 ? -2.125 32.812 7.508 1 98.19 193 SER A O 1
ATOM 1538 N N . GLU A 1 194 ? -1.782 33.25 5.32 1 96.69 194 GLU A N 1
ATOM 1539 C CA . GLU A 1 194 ? -2.041 34.688 5.418 1 96.69 194 GLU A CA 1
ATOM 1540 C C . GLU A 1 194 ? -3.449 34.938 5.941 1 96.69 194 GLU A C 1
ATOM 1542 O O . GLU A 1 194 ? -3.674 35.938 6.652 1 96.69 194 GLU A O 1
ATOM 1547 N N . ASP A 1 195 ? -4.355 34.094 5.629 1 96.88 195 ASP A N 1
ATOM 1548 C CA . ASP A 1 195 ? -5.75 34.281 6.023 1 96.88 195 ASP A CA 1
ATOM 1549 C C . ASP A 1 195 ? -6.008 33.719 7.418 1 96.88 195 ASP A C 1
ATOM 1551 O O . ASP A 1 195 ? -7.156 33.625 7.852 1 96.88 195 ASP A O 1
ATOM 1555 N N . GLY A 1 196 ? -5.008 33.219 8.047 1 97.12 196 GLY A N 1
ATOM 1556 C CA . GLY A 1 196 ? -5.117 32.844 9.453 1 97.12 196 GLY A CA 1
ATOM 1557 C C . GLY A 1 196 ? -5.406 31.359 9.648 1 97.12 196 GLY A C 1
ATOM 1558 O O . GLY A 1 196 ? -5.539 30.891 10.781 1 97.12 196 GLY A O 1
ATOM 1559 N N . ILE A 1 197 ? -5.496 30.578 8.617 1 98 197 ILE A N 1
ATOM 1560 C CA . ILE A 1 197 ? -5.793 29.156 8.703 1 98 197 ILE A CA 1
ATOM 1561 C C . ILE A 1 197 ? -4.578 28.406 9.25 1 98 197 ILE A C 1
ATOM 1563 O O . ILE A 1 197 ? -3.445 28.656 8.836 1 98 197 ILE A O 1
ATOM 1567 N N . ALA A 1 198 ? -4.793 27.594 10.273 1 98.69 198 ALA A N 1
ATOM 1568 C CA . ALA A 1 198 ? -3.719 26.766 10.812 1 98.69 198 ALA A CA 1
ATOM 1569 C C . ALA A 1 198 ? -3.203 25.781 9.766 1 98.69 198 ALA A C 1
ATOM 1571 O O . ALA A 1 198 ? -3.98 25.016 9.188 1 98.69 198 ALA A O 1
ATOM 1572 N N . GLU A 1 199 ? -1.879 25.828 9.531 1 98.81 199 GLU A N 1
ATOM 1573 C CA . GLU A 1 199 ? -1.288 25 8.484 1 98.81 199 GLU A CA 1
ATOM 1574 C C . GLU A 1 199 ? -0.314 23.984 9.07 1 98.81 199 GLU A C 1
ATOM 1576 O O . GLU A 1 199 ? 0.086 23.031 8.391 1 98.81 199 GLU A O 1
ATOM 1581 N N . ALA A 1 200 ? 0.03 24.125 10.32 1 98.88 200 ALA A N 1
ATOM 1582 C CA . ALA A 1 200 ? 0.846 23.125 11.008 1 98.88 200 ALA A CA 1
ATOM 1583 C C . ALA A 1 200 ? 0.545 23.094 12.5 1 98.88 200 ALA A C 1
ATOM 1585 O O . ALA A 1 200 ? 0.223 24.125 13.094 1 98.88 200 ALA A O 1
ATOM 1586 N N . ILE A 1 201 ? 0.633 21.938 13.094 1 98.88 201 ILE A N 1
ATOM 1587 C CA . ILE A 1 201 ? 0.419 21.766 14.523 1 98.88 201 ILE A CA 1
ATOM 1588 C C . ILE A 1 201 ? 1.505 20.875 15.109 1 98.88 201 ILE A C 1
ATOM 1590 O O . ILE A 1 201 ? 2.062 20.016 14.406 1 98.88 201 ILE A O 1
ATOM 1594 N N . GLU A 1 202 ? 1.822 21.047 16.344 1 98.69 202 GLU A N 1
ATOM 1595 C CA . GLU A 1 202 ? 2.754 20.234 17.125 1 98.69 202 GLU A CA 1
ATOM 1596 C C . GLU A 1 202 ? 2.115 19.766 18.422 1 98.69 202 GLU A C 1
ATOM 1598 O O . GLU A 1 202 ? 1.379 20.5 19.062 1 98.69 202 GLU A O 1
ATOM 1603 N N . TYR A 1 203 ? 2.367 18.562 18.719 1 98.56 203 TYR A N 1
ATOM 1604 C CA . TYR A 1 203 ? 1.913 17.984 19.969 1 98.56 203 TYR A CA 1
ATOM 1605 C C . TYR A 1 203 ? 2.873 18.312 21.109 1 98.56 203 TYR A C 1
ATOM 1607 O O . TYR A 1 203 ? 4.09 18.219 20.938 1 98.56 203 TYR A O 1
ATOM 1615 N N . GLU A 1 204 ? 2.365 18.734 22.203 1 96.94 204 GLU A N 1
ATOM 1616 C CA . GLU A 1 204 ? 3.164 19.078 23.375 1 96.94 204 GLU A CA 1
ATOM 1617 C C . GLU A 1 204 ? 3.02 18.047 24.484 1 96.94 204 GLU A C 1
ATOM 1619 O O . GLU A 1 204 ? 3.148 18.359 25.656 1 96.94 204 GLU A O 1
ATOM 1624 N N . GLY A 1 205 ? 2.697 16.797 24.172 1 93.62 205 GLY A N 1
ATOM 1625 C CA . GLY A 1 205 ? 2.402 15.781 25.156 1 93.62 205 GLY A CA 1
ATOM 1626 C C . GLY A 1 205 ? 3.541 14.797 25.375 1 93.62 205 GLY A C 1
ATOM 1627 O O . GLY A 1 205 ? 3.342 13.719 25.922 1 93.62 205 GLY A O 1
ATOM 1628 N N . GLY A 1 206 ? 4.809 15 24.922 1 93.5 206 GLY A N 1
ATOM 1629 C CA . GLY A 1 206 ? 5.953 14.234 25.391 1 93.5 206 GLY A CA 1
ATOM 1630 C C . GLY A 1 206 ? 6.535 13.32 24.328 1 93.5 206 GLY A C 1
ATOM 1631 O O . GLY A 1 206 ? 7.445 12.531 24.609 1 93.5 206 GLY A O 1
ATOM 1632 N N . PHE A 1 207 ? 5.984 13.203 23.219 1 96.81 207 PHE A N 1
ATOM 1633 C CA . PHE A 1 207 ? 6.629 12.5 22.109 1 96.81 207 PHE A CA 1
ATOM 1634 C C . PHE A 1 207 ? 6.344 13.203 20.797 1 96.81 207 PHE A C 1
ATOM 1636 O O . PHE A 1 207 ? 5.535 14.133 20.75 1 96.81 207 PHE A O 1
ATOM 1643 N N . PHE A 1 208 ? 7.051 12.828 19.766 1 98.25 208 PHE A N 1
ATOM 1644 C CA . PHE A 1 208 ? 6.957 13.516 18.484 1 98.25 208 PHE A CA 1
ATOM 1645 C C . PHE A 1 208 ? 5.613 13.242 17.828 1 98.25 208 PHE A C 1
ATOM 1647 O O . PHE A 1 208 ? 5.273 12.094 17.531 1 98.25 208 PHE A O 1
ATOM 1654 N N . MET A 1 209 ? 4.824 14.18 17.625 1 98.69 209 MET A N 1
ATOM 1655 C CA . MET A 1 209 ? 3.586 14.203 16.859 1 98.69 209 MET A CA 1
ATOM 1656 C C . MET A 1 209 ? 3.369 15.562 16.203 1 98.69 209 MET A C 1
ATOM 1658 O O . MET A 1 209 ? 3.279 16.578 16.906 1 98.69 209 MET A O 1
ATOM 1662 N N . HIS A 1 210 ? 3.447 15.57 14.93 1 98.75 210 HIS A N 1
ATOM 1663 C CA . HIS A 1 210 ? 3.416 16.797 14.141 1 98.75 210 HIS A CA 1
ATOM 1664 C C . HIS A 1 210 ? 2.471 16.656 12.953 1 98.75 210 HIS A C 1
ATOM 1666 O O . HIS A 1 210 ? 2.275 15.562 12.43 1 98.75 210 HIS A O 1
ATOM 1672 N N . GLY A 1 211 ? 1.804 17.719 12.578 1 98.88 211 GLY A N 1
ATOM 1673 C CA . GLY A 1 211 ? 0.91 17.734 11.43 1 98.88 211 GLY A CA 1
ATOM 1674 C C . GLY A 1 211 ? 1.118 18.922 10.523 1 98.88 211 GLY A C 1
ATOM 1675 O O . GLY A 1 211 ? 1.356 20.031 11 1 98.88 211 GLY A O 1
ATOM 1676 N N . VAL A 1 212 ? 1.102 18.688 9.25 1 98.94 212 VAL A N 1
ATOM 1677 C CA . VAL A 1 212 ? 1.099 19.781 8.273 1 98.94 212 VAL A CA 1
ATOM 1678 C C . VAL A 1 212 ? -0.098 19.625 7.336 1 98.94 212 VAL A C 1
ATOM 1680 O O . VAL A 1 212 ? -0.458 18.516 6.953 1 98.94 212 VAL A O 1
ATOM 1683 N N . GLN A 1 213 ? -0.663 20.781 6.973 1 98.81 213 GLN A N 1
ATOM 1684 C CA . GLN A 1 213 ? -1.882 20.781 6.172 1 98.81 213 GLN A CA 1
ATOM 1685 C C . GLN A 1 213 ? -1.563 20.656 4.688 1 98.81 213 GLN A C 1
ATOM 1687 O O . GLN A 1 213 ? -2.365 20.109 3.918 1 98.81 213 GLN A O 1
ATOM 1692 N N . TRP A 1 214 ? -0.385 21.172 4.242 1 98.69 214 TRP A N 1
ATOM 1693 C CA . TRP A 1 214 ? -0.003 21.031 2.842 1 98.69 214 TRP A CA 1
ATOM 1694 C C . TRP A 1 214 ? 0.593 19.656 2.572 1 98.69 214 TRP A C 1
ATOM 1696 O O . TRP A 1 214 ? 0.548 18.781 3.432 1 98.69 214 TRP A O 1
ATOM 1706 N N . HIS A 1 215 ? 1.022 19.391 1.396 1 98.62 215 HIS A N 1
ATOM 1707 C CA . HIS A 1 215 ? 1.586 18.109 0.98 1 98.62 215 HIS A CA 1
ATOM 1708 C C . HIS A 1 215 ? 3.086 18.219 0.73 1 98.62 215 HIS A C 1
ATOM 1710 O O . HIS A 1 215 ? 3.523 18.297 -0.42 1 98.62 215 HIS A O 1
ATOM 1716 N N . PRO A 1 216 ? 3.789 18.094 1.835 1 98.75 216 PRO A N 1
ATOM 1717 C CA . PRO A 1 216 ? 5.238 18.25 1.675 1 98.75 216 PRO A CA 1
ATOM 1718 C C . PRO A 1 216 ? 5.852 17.141 0.819 1 98.75 216 PRO A C 1
ATOM 1720 O O . PRO A 1 216 ? 6.914 17.328 0.223 1 98.75 216 PRO A O 1
ATOM 1723 N N . GLU A 1 217 ? 5.188 15.984 0.704 1 98.56 217 GLU A N 1
ATOM 1724 C CA . GLU A 1 217 ? 5.73 14.883 -0.081 1 98.56 217 GLU A CA 1
ATOM 1725 C C . GLU A 1 217 ? 5.809 15.242 -1.562 1 98.56 217 GLU A C 1
ATOM 1727 O O . GLU A 1 217 ? 6.605 14.664 -2.305 1 98.56 217 GLU A O 1
ATOM 1732 N N . GLY A 1 218 ? 5.023 16.203 -2.008 1 97.69 218 GLY A N 1
ATOM 1733 C CA . GLY A 1 218 ? 5.023 16.609 -3.402 1 97.69 218 GLY A CA 1
ATOM 1734 C C . GLY A 1 218 ? 5.984 17.75 -3.688 1 97.69 218 GLY A C 1
ATOM 1735 O O . GLY A 1 218 ? 6.133 18.172 -4.836 1 97.69 218 GLY A O 1
ATOM 1736 N N . LEU A 1 219 ? 6.637 18.266 -2.684 1 97.88 219 LEU A N 1
ATOM 1737 C CA . LEU A 1 219 ? 7.484 19.453 -2.834 1 97.88 219 LEU A CA 1
ATOM 1738 C C . LEU A 1 219 ? 8.961 19.078 -2.676 1 97.88 219 LEU A C 1
ATOM 1740 O O . LEU A 1 219 ? 9.352 18.516 -1.656 1 97.88 219 LEU A O 1
ATOM 1744 N N . GLU A 1 220 ? 9.766 19.422 -3.596 1 95.25 220 GLU A N 1
ATOM 1745 C CA . GLU A 1 220 ? 11.164 19.031 -3.65 1 95.25 220 GLU A CA 1
ATOM 1746 C C . GLU A 1 220 ? 11.945 19.609 -2.469 1 95.25 220 GLU A C 1
ATOM 1748 O O . GLU A 1 220 ? 12.867 18.969 -1.958 1 95.25 220 GLU A O 1
ATOM 1753 N N . ASP A 1 221 ? 11.57 20.781 -2.016 1 96.12 221 ASP A N 1
ATOM 1754 C CA . ASP A 1 221 ? 12.359 21.469 -0.996 1 96.12 221 ASP A CA 1
ATOM 1755 C C . ASP A 1 221 ? 11.891 21.078 0.407 1 96.12 221 ASP A C 1
ATOM 1757 O O . ASP A 1 221 ? 12.266 21.734 1.388 1 96.12 221 ASP A O 1
ATOM 1761 N N . GLN A 1 222 ? 11.109 20.062 0.498 1 97.25 222 GLN A N 1
ATOM 1762 C CA . GLN A 1 222 ? 10.555 19.719 1.805 1 97.25 222 GLN A CA 1
ATOM 1763 C C . GLN A 1 222 ? 11.117 18.406 2.318 1 97.25 222 GLN A C 1
ATOM 1765 O O . GLN A 1 222 ? 10.555 17.797 3.23 1 97.25 222 GLN A O 1
ATOM 1770 N N . LEU A 1 223 ? 12.18 17.984 1.757 1 98.06 223 LEU A N 1
ATOM 1771 C CA . LEU A 1 223 ? 12.859 16.766 2.197 1 98.06 223 LEU A CA 1
ATOM 1772 C C . LEU A 1 223 ? 13.305 16.891 3.652 1 98.06 223 LEU A C 1
ATOM 1774 O O . LEU A 1 223 ? 13.289 15.898 4.395 1 98.06 223 LEU A O 1
ATOM 1778 N N . PRO A 1 224 ? 13.703 18.047 4.141 1 98.25 224 PRO A N 1
ATOM 1779 C CA . PRO A 1 224 ? 14.172 18.188 5.52 1 98.25 224 PRO A CA 1
ATOM 1780 C C . PRO A 1 224 ? 13.133 17.75 6.547 1 98.25 224 PRO A C 1
ATOM 1782 O O . PRO A 1 224 ? 13.484 17.219 7.602 1 98.25 224 PRO A O 1
ATOM 1785 N N . LEU A 1 225 ? 11.867 17.969 6.277 1 98.5 225 LEU A N 1
ATOM 1786 C CA . LEU A 1 225 ? 10.812 17.516 7.18 1 98.5 225 LEU A CA 1
ATOM 1787 C C . LEU A 1 225 ? 10.867 16 7.367 1 98.5 225 LEU A C 1
ATOM 1789 O O . LEU A 1 225 ? 10.836 15.508 8.492 1 98.5 225 LEU A O 1
ATOM 1793 N N . PHE A 1 226 ? 10.992 15.289 6.293 1 98.81 226 PHE A N 1
ATOM 1794 C CA . PHE A 1 226 ? 11.031 13.828 6.328 1 98.81 226 PHE A CA 1
ATOM 1795 C C . PHE A 1 226 ? 12.336 13.336 6.941 1 98.81 226 PHE A C 1
ATOM 1797 O O . PHE A 1 226 ? 12.344 12.344 7.676 1 98.81 226 PHE A O 1
ATOM 1804 N N . LYS A 1 227 ? 13.438 14.016 6.609 1 98.56 227 LYS A N 1
ATOM 1805 C CA . LYS A 1 227 ? 14.727 13.641 7.195 1 98.56 227 LYS A CA 1
ATOM 1806 C C . LYS A 1 227 ? 14.672 13.711 8.719 1 98.56 227 LYS A C 1
ATOM 1808 O O . LYS A 1 227 ? 15.117 12.789 9.406 1 98.56 227 LYS A O 1
ATOM 1813 N N . GLU A 1 228 ? 14.148 14.773 9.219 1 98.38 228 GLU A N 1
ATOM 1814 C CA . GLU A 1 228 ? 14.078 14.922 10.672 1 98.38 228 GLU A CA 1
ATOM 1815 C C . GLU A 1 228 ? 13.102 13.914 11.281 1 98.38 228 GLU A C 1
ATOM 1817 O O . GLU A 1 228 ? 13.359 13.367 12.352 1 98.38 228 GLU A O 1
ATOM 1822 N N . PHE A 1 229 ? 11.977 13.688 10.625 1 98.62 229 PHE A N 1
ATOM 1823 C CA . PHE A 1 229 ? 11.031 12.688 11.102 1 98.62 229 PHE A CA 1
ATOM 1824 C C . PHE A 1 229 ? 11.695 11.312 11.195 1 98.62 229 PHE A C 1
ATOM 1826 O O . PHE A 1 229 ? 11.57 10.625 12.211 1 98.62 229 PHE A O 1
ATOM 1833 N N . VAL A 1 230 ? 12.391 10.945 10.125 1 98.62 230 VAL A N 1
ATOM 1834 C CA . VAL A 1 230 ? 13.07 9.648 10.078 1 98.62 230 VAL A CA 1
ATOM 1835 C C . VAL A 1 230 ? 14.148 9.594 11.156 1 98.62 230 VAL A C 1
ATOM 1837 O O . VAL A 1 230 ? 14.344 8.562 11.797 1 98.62 230 VAL A O 1
ATOM 1840 N N . ASN A 1 231 ? 14.812 10.711 11.383 1 98.25 231 ASN A N 1
ATOM 1841 C CA . ASN A 1 231 ? 15.812 10.781 12.445 1 98.25 231 ASN A CA 1
ATOM 1842 C C . ASN A 1 231 ? 15.188 10.531 13.82 1 98.25 231 ASN A C 1
ATOM 1844 O O . ASN A 1 231 ? 15.727 9.773 14.617 1 98.25 231 ASN A O 1
ATOM 1848 N N . VAL A 1 232 ? 14.07 11.18 14.078 1 97.88 232 VAL A N 1
ATOM 1849 C CA . VAL A 1 232 ? 13.344 10.984 15.328 1 97.88 232 VAL A CA 1
ATOM 1850 C C . VAL A 1 232 ? 12.984 9.516 15.5 1 97.88 232 VAL A C 1
ATOM 1852 O O . VAL A 1 232 ? 13.117 8.953 16.594 1 97.88 232 VAL A O 1
ATOM 1855 N N . CYS A 1 233 ? 12.523 8.867 14.414 1 98.31 233 CYS A N 1
ATOM 1856 C CA . CYS A 1 233 ? 12.125 7.469 14.438 1 98.31 233 CYS A CA 1
ATOM 1857 C C . CYS A 1 233 ? 13.32 6.562 14.719 1 98.31 233 CYS A C 1
ATOM 1859 O O . CYS A 1 233 ? 13.18 5.527 15.367 1 98.31 233 CYS A O 1
ATOM 1861 N N . SER A 1 234 ? 14.484 6.977 14.188 1 96.69 234 SER A N 1
ATOM 1862 C CA . SER A 1 234 ? 15.695 6.191 14.375 1 96.69 234 SER A CA 1
ATOM 1863 C C . SER A 1 234 ? 16.156 6.215 15.828 1 96.69 234 SER A C 1
ATOM 1865 O O . SER A 1 234 ? 16.672 5.223 16.328 1 96.69 234 SER A O 1
ATOM 1867 N N . ILE A 1 235 ? 15.93 7.301 16.531 1 91.81 235 ILE A N 1
ATOM 1868 C CA . ILE A 1 235 ? 16.359 7.484 17.922 1 91.81 235 ILE A CA 1
ATOM 1869 C C . ILE A 1 235 ? 15.422 6.738 18.859 1 91.81 235 ILE A C 1
ATOM 1871 O O . ILE A 1 235 ? 15.859 6.176 19.875 1 91.81 235 ILE A O 1
ATOM 1875 N N . ASN A 1 236 ? 14.188 6.672 18.578 1 82.69 236 ASN A N 1
ATOM 1876 C CA . ASN A 1 236 ? 13.188 6.023 19.406 1 82.69 236 ASN A CA 1
ATOM 1877 C C . ASN A 1 236 ? 13.234 4.504 19.281 1 82.69 236 ASN A C 1
ATOM 1879 O O . ASN A 1 236 ? 12.57 3.787 20.031 1 82.69 236 ASN A O 1
ATOM 1883 N N . LYS A 1 237 ? 13.898 4.027 18.281 1 77.38 237 LYS A N 1
ATOM 1884 C CA . LYS A 1 237 ? 14.008 2.594 18.016 1 77.38 237 LYS A CA 1
ATOM 1885 C C . LYS A 1 237 ? 14.82 1.896 19.094 1 77.38 237 LYS A C 1
ATOM 1887 O O . LYS A 1 237 ? 15.844 2.42 19.562 1 77.38 237 LYS A O 1
ATOM 1892 N N . MET B 1 1 ? -0.057 -14.695 18.078 1 87.62 1 MET B N 1
ATOM 1893 C CA . MET B 1 1 ? -0.271 -13.438 17.375 1 87.62 1 MET B CA 1
ATOM 1894 C C . MET B 1 1 ? -0.498 -13.672 15.891 1 87.62 1 MET B C 1
ATOM 1896 O O . MET B 1 1 ? 0.051 -14.617 15.32 1 87.62 1 MET B O 1
ATOM 1900 N N . LYS B 1 2 ? -1.313 -12.906 15.289 1 95.81 2 LYS B N 1
ATOM 1901 C CA . LYS B 1 2 ? -1.6 -13.047 13.867 1 95.81 2 LYS B CA 1
ATOM 1902 C C . LYS B 1 2 ? -0.344 -12.82 13.031 1 95.81 2 LYS B C 1
ATOM 1904 O O . LYS B 1 2 ? 0.449 -11.922 13.32 1 95.81 2 LYS B O 1
ATOM 1909 N N . PRO B 1 3 ? -0.074 -13.703 12.039 1 98.31 3 PRO B N 1
ATOM 1910 C CA . PRO B 1 3 ? 1.1 -13.484 11.195 1 98.31 3 PRO B CA 1
ATOM 1911 C C . PRO B 1 3 ? 0.976 -12.234 10.32 1 98.31 3 PRO B C 1
ATOM 1913 O O . PRO B 1 3 ? -0.114 -11.922 9.836 1 98.31 3 PRO B O 1
ATOM 1916 N N . ILE B 1 4 ? 2.074 -11.539 10.133 1 98.69 4 ILE B N 1
ATOM 1917 C CA . ILE B 1 4 ? 2.141 -10.367 9.266 1 98.69 4 ILE B CA 1
ATOM 1918 C C . ILE B 1 4 ? 2.553 -10.789 7.859 1 98.69 4 ILE B C 1
ATOM 1920 O O . ILE B 1 4 ? 3.619 -11.383 7.668 1 98.69 4 ILE B O 1
ATOM 1924 N N . ILE B 1 5 ? 1.723 -10.508 6.891 1 98.88 5 ILE B N 1
ATOM 1925 C CA . ILE B 1 5 ? 1.938 -10.922 5.508 1 98.88 5 ILE B CA 1
ATOM 1926 C C . ILE B 1 5 ? 2.264 -9.703 4.648 1 98.88 5 ILE B C 1
ATOM 1928 O O . ILE B 1 5 ? 1.458 -8.773 4.551 1 98.88 5 ILE B O 1
ATOM 1932 N N . GLY B 1 6 ? 3.48 -9.68 4.07 1 98.88 6 GLY B N 1
ATOM 1933 C CA . GLY B 1 6 ? 3.822 -8.641 3.111 1 98.88 6 GLY B CA 1
ATOM 1934 C C . GLY B 1 6 ? 3.236 -8.883 1.734 1 98.88 6 GLY B C 1
ATOM 1935 O O . GLY B 1 6 ? 3.211 -10.023 1.255 1 98.88 6 GLY B O 1
ATOM 1936 N N . ILE B 1 7 ? 2.674 -7.902 1.113 1 98.94 7 ILE B N 1
ATOM 1937 C CA . ILE B 1 7 ? 2.139 -7.961 -0.243 1 98.94 7 ILE B CA 1
ATOM 1938 C C . ILE B 1 7 ? 2.83 -6.914 -1.115 1 98.94 7 ILE B C 1
ATOM 1940 O O . ILE B 1 7 ? 2.793 -5.719 -0.81 1 98.94 7 ILE B O 1
ATOM 1944 N N . THR B 1 8 ? 3.477 -7.324 -2.201 1 98.94 8 THR B N 1
ATOM 1945 C CA . THR B 1 8 ? 4.148 -6.367 -3.074 1 98.94 8 THR B CA 1
ATOM 1946 C C . THR B 1 8 ? 3.129 -5.531 -3.844 1 98.94 8 THR B C 1
ATOM 1948 O O . THR B 1 8 ? 2.027 -6 -4.137 1 98.94 8 THR B O 1
ATOM 1951 N N . THR B 1 9 ? 3.479 -4.309 -4.109 1 98.88 9 THR B N 1
ATOM 1952 C CA . THR B 1 9 ? 2.633 -3.381 -4.852 1 98.88 9 THR B CA 1
ATOM 1953 C C . THR B 1 9 ? 3.289 -2.992 -6.176 1 98.88 9 THR B C 1
ATOM 1955 O O . THR B 1 9 ? 4.348 -3.514 -6.527 1 98.88 9 THR B O 1
ATOM 1958 N N . TYR B 1 10 ? 2.613 -2.16 -6.934 1 98.56 10 TYR B N 1
ATOM 1959 C CA . TYR B 1 10 ? 3.18 -1.609 -8.156 1 98.56 10 TYR B CA 1
ATOM 1960 C C . TYR B 1 10 ? 2.908 -0.113 -8.258 1 98.56 10 TYR B C 1
ATOM 1962 O O . TYR B 1 10 ? 2.117 0.435 -7.488 1 98.56 10 TYR B O 1
ATOM 1970 N N . ILE B 1 11 ? 3.646 0.552 -9.117 1 98.38 11 ILE B N 1
ATOM 1971 C CA . ILE B 1 11 ? 3.484 1.983 -9.344 1 98.38 11 ILE B CA 1
ATOM 1972 C C . ILE B 1 11 ? 2.523 2.211 -10.508 1 98.38 11 ILE B C 1
ATOM 1974 O O . ILE B 1 11 ? 2.734 1.691 -11.609 1 98.38 11 ILE B O 1
ATOM 1978 N N . ARG B 1 12 ? 1.47 2.887 -10.242 1 97 12 ARG B N 1
ATOM 1979 C CA . ARG B 1 12 ? 0.546 3.322 -11.289 1 97 12 ARG B CA 1
ATOM 1980 C C . ARG B 1 12 ? 0.726 4.805 -11.594 1 97 12 ARG B C 1
ATOM 1982 O O . ARG B 1 12 ? 0.577 5.648 -10.711 1 97 12 ARG B O 1
ATOM 1989 N N . LYS B 1 13 ? 1.015 5.105 -12.852 1 93.75 13 LYS B N 1
ATOM 1990 C CA . LYS B 1 13 ? 1.128 6.504 -13.266 1 93.75 13 LYS B CA 1
ATOM 1991 C C . LYS B 1 13 ? -0.249 7.133 -13.453 1 93.75 13 LYS B C 1
ATOM 1993 O O . LYS B 1 13 ? -1.076 6.621 -14.203 1 93.75 13 LYS B O 1
ATOM 1998 N N . GLY B 1 14 ? -0.49 8.164 -12.609 1 89 14 GLY B N 1
ATOM 1999 C CA . GLY B 1 14 ? -1.696 8.953 -12.805 1 89 14 GLY B CA 1
ATOM 2000 C C . GLY B 1 14 ? -1.444 10.258 -13.531 1 89 14 GLY B C 1
ATOM 2001 O O . GLY B 1 14 ? -0.328 10.516 -13.992 1 89 14 GLY B O 1
ATOM 2002 N N . SER B 1 15 ? -2.533 11.047 -13.789 1 84.5 15 SER B N 1
ATOM 2003 C CA . SER B 1 15 ? -2.453 12.312 -14.508 1 84.5 15 SER B CA 1
ATOM 2004 C C . SER B 1 15 ? -1.633 13.336 -13.734 1 84.5 15 SER B C 1
ATOM 2006 O O . SER B 1 15 ? -0.874 14.109 -14.32 1 84.5 15 SER B O 1
ATOM 2008 N N . PHE B 1 16 ? -1.771 13.289 -12.352 1 82.06 16 PHE B N 1
ATOM 2009 C CA . PHE B 1 16 ? -1.196 14.375 -11.57 1 82.06 16 PHE B CA 1
ATOM 2010 C C . PHE B 1 16 ? -0.111 13.852 -10.633 1 82.06 16 PHE B C 1
ATOM 2012 O O . PHE B 1 16 ? 0.721 14.625 -10.148 1 82.06 16 PHE B O 1
ATOM 2019 N N . ARG B 1 17 ? -0.15 12.586 -10.406 1 90.25 17 ARG B N 1
ATOM 2020 C CA . ARG B 1 17 ? 0.887 11.961 -9.602 1 90.25 17 ARG B CA 1
ATOM 2021 C C . ARG B 1 17 ? 0.913 10.453 -9.82 1 90.25 17 ARG B C 1
ATOM 2023 O O . ARG B 1 17 ? 0.023 9.898 -10.469 1 90.25 17 ARG B O 1
ATOM 2030 N N . SER B 1 18 ? 1.945 9.781 -9.367 1 95.56 18 SER B N 1
ATOM 2031 C CA . SER B 1 18 ? 2.025 8.328 -9.367 1 95.56 18 SER B CA 1
ATOM 2032 C C . SER B 1 18 ? 1.599 7.75 -8.023 1 95.56 18 SER B C 1
ATOM 2034 O O . SER B 1 18 ? 1.704 8.414 -6.996 1 95.56 18 SER B O 1
ATOM 2036 N N . TYR B 1 19 ? 1.069 6.574 -8.062 1 97.88 19 TYR B N 1
ATOM 2037 C CA . TYR B 1 19 ? 0.558 5.914 -6.863 1 97.88 19 TYR B CA 1
ATOM 2038 C C . TYR B 1 19 ? 1.235 4.562 -6.652 1 97.88 19 TYR B C 1
ATOM 2040 O O . TYR B 1 19 ? 1.63 3.904 -7.617 1 97.88 19 TYR B O 1
ATOM 2048 N N . SER B 1 20 ? 1.483 4.211 -5.445 1 98.75 20 SER B N 1
ATOM 2049 C CA . SER B 1 20 ? 1.698 2.82 -5.062 1 98.75 20 SER B CA 1
ATOM 2050 C C . SER B 1 20 ? 0.377 2.117 -4.77 1 98.75 20 SER B C 1
ATOM 2052 O O . SER B 1 20 ? -0.417 2.592 -3.955 1 98.75 20 SER B O 1
ATOM 2054 N N . GLN B 1 21 ? 0.103 0.975 -5.445 1 98.69 21 GLN B N 1
ATOM 2055 C CA . GLN B 1 21 ? -1.218 0.401 -5.215 1 98.69 21 GLN B CA 1
ATOM 2056 C C . GLN B 1 21 ? -1.21 -1.108 -5.438 1 98.69 21 GLN B C 1
ATOM 2058 O O . GLN B 1 21 ? -0.278 -1.647 -6.035 1 98.69 21 GLN B O 1
ATOM 2063 N N . VAL B 1 22 ? -2.148 -1.8 -4.93 1 98.69 22 VAL B N 1
ATOM 2064 C CA . VAL B 1 22 ? -2.445 -3.215 -5.137 1 98.69 22 VAL B CA 1
ATOM 2065 C C . VAL B 1 22 ? -3.943 -3.459 -4.969 1 98.69 22 VAL B C 1
ATOM 2067 O O . VAL B 1 22 ? -4.645 -2.65 -4.355 1 98.69 22 VAL B O 1
ATOM 2070 N N . GLY B 1 23 ? -4.477 -4.512 -5.605 1 98.25 23 GLY B N 1
ATOM 2071 C CA . GLY B 1 23 ? -5.887 -4.832 -5.438 1 98.25 23 GLY B CA 1
ATOM 2072 C C . GLY B 1 23 ? -6.281 -5.039 -3.988 1 98.25 23 GLY B C 1
ATOM 2073 O O . GLY B 1 23 ? -5.574 -5.715 -3.236 1 98.25 23 GLY B O 1
ATOM 2074 N N . TYR B 1 24 ? -7.379 -4.449 -3.598 1 98.38 24 TYR B N 1
ATOM 2075 C CA . TYR B 1 24 ? -7.805 -4.512 -2.203 1 98.38 24 TYR B CA 1
ATOM 2076 C C . TYR B 1 24 ? -8.219 -5.926 -1.818 1 98.38 24 TYR B C 1
ATOM 2078 O O . TYR B 1 24 ? -8.281 -6.262 -0.633 1 98.38 24 TYR B O 1
ATOM 2086 N N . GLU B 1 25 ? -8.5 -6.801 -2.826 1 98.25 25 GLU B N 1
ATOM 2087 C CA . GLU B 1 25 ? -8.914 -8.172 -2.559 1 98.25 25 GLU B CA 1
ATOM 2088 C C . GLU B 1 25 ? -7.816 -8.945 -1.833 1 98.25 25 GLU B C 1
ATOM 2090 O O . GLU B 1 25 ? -8.102 -9.859 -1.056 1 98.25 25 GLU B O 1
ATOM 2095 N N . TYR B 1 26 ? -6.547 -8.578 -2.131 1 98.75 26 TYR B N 1
ATOM 2096 C CA . TYR B 1 26 ? -5.453 -9.219 -1.407 1 98.75 26 TYR B CA 1
ATOM 2097 C C . TYR B 1 26 ? -5.594 -9 0.095 1 98.75 26 TYR B C 1
ATOM 2099 O O . TYR B 1 26 ? -5.461 -9.938 0.88 1 98.75 26 TYR B O 1
ATOM 2107 N N . ILE B 1 27 ? -5.836 -7.719 0.477 1 98.69 27 ILE B N 1
ATOM 2108 C CA . ILE B 1 27 ? -5.969 -7.32 1.875 1 98.69 27 ILE B CA 1
ATOM 2109 C C . ILE B 1 27 ? -7.141 -8.062 2.514 1 98.69 27 ILE B C 1
ATOM 2111 O O . ILE B 1 27 ? -6.996 -8.664 3.58 1 98.69 27 ILE B O 1
ATOM 2115 N N . ASP B 1 28 ? -8.227 -8.062 1.795 1 97.88 28 ASP B N 1
ATOM 2116 C CA . ASP B 1 28 ? -9.445 -8.695 2.281 1 97.88 28 ASP B CA 1
ATOM 2117 C C . ASP B 1 28 ? -9.234 -10.18 2.553 1 97.88 28 ASP B C 1
ATOM 2119 O O . ASP B 1 28 ? -9.625 -10.688 3.604 1 97.88 28 ASP B O 1
ATOM 2123 N N . LYS B 1 29 ? -8.578 -10.891 1.658 1 98.69 29 LYS B N 1
ATOM 2124 C CA . LYS B 1 29 ? -8.367 -12.328 1.788 1 98.69 29 LYS B CA 1
ATOM 2125 C C . LYS B 1 29 ? -7.43 -12.648 2.949 1 98.69 29 LYS B C 1
ATOM 2127 O O . LYS B 1 29 ? -7.645 -13.609 3.686 1 98.69 29 LYS B O 1
ATOM 2132 N N . ILE B 1 30 ? -6.395 -11.844 3.141 1 98.75 30 ILE B N 1
ATOM 2133 C CA . ILE B 1 30 ? -5.449 -12.086 4.223 1 98.75 30 ILE B CA 1
ATOM 2134 C C . ILE B 1 30 ? -6.133 -11.852 5.57 1 98.75 30 ILE B C 1
ATOM 2136 O O . ILE B 1 30 ? -5.98 -12.656 6.496 1 98.75 30 ILE B O 1
ATOM 2140 N N . GLU B 1 31 ? -6.957 -10.805 5.648 1 98.25 31 GLU B N 1
ATOM 2141 C CA . GLU B 1 31 ? -7.68 -10.531 6.887 1 98.25 31 GLU B CA 1
ATOM 2142 C C . GLU B 1 31 ? -8.641 -11.664 7.227 1 98.25 31 GLU B C 1
ATOM 2144 O O . GLU B 1 31 ? -8.656 -12.148 8.359 1 98.25 31 GLU B O 1
ATOM 2149 N N . LYS B 1 32 ? -9.367 -12.039 6.238 1 97.88 32 LYS B N 1
ATOM 2150 C CA . LYS B 1 32 ? -10.367 -13.086 6.438 1 97.88 32 LYS B CA 1
ATOM 2151 C C . LYS B 1 32 ? -9.703 -14.414 6.812 1 97.88 32 LYS B C 1
ATOM 2153 O O . LYS B 1 32 ? -10.344 -15.297 7.383 1 97.88 32 LYS B O 1
ATOM 2158 N N . SER B 1 33 ? -8.438 -14.539 6.469 1 98.38 33 SER B N 1
ATOM 2159 C CA . SER B 1 33 ? -7.699 -15.773 6.73 1 98.38 33 SER B CA 1
ATOM 2160 C C . SER B 1 33 ? -6.957 -15.703 8.062 1 98.38 33 SER B C 1
ATOM 2162 O O . SER B 1 33 ? -6.234 -16.625 8.422 1 98.38 33 SER B O 1
ATOM 2164 N N . GLY B 1 34 ? -7.062 -14.57 8.727 1 97.94 34 GLY B N 1
ATOM 2165 C CA . GLY B 1 34 ? -6.5 -14.453 10.055 1 97.94 34 GLY B CA 1
ATOM 2166 C C . GLY B 1 34 ? -5.109 -13.844 10.062 1 97.94 34 GLY B C 1
ATOM 2167 O O . GLY B 1 34 ? -4.383 -13.953 11.055 1 97.94 34 GLY B O 1
ATOM 2168 N N . GLY B 1 35 ? -4.645 -13.273 8.977 1 98.38 35 GLY B N 1
ATOM 2169 C CA . GLY B 1 35 ? -3.363 -12.594 8.906 1 98.38 35 GLY B CA 1
ATOM 2170 C C . GLY B 1 35 ? -3.484 -11.086 8.961 1 98.38 35 GLY B C 1
ATOM 2171 O O . GLY B 1 35 ? -4.59 -10.539 8.922 1 98.38 35 GLY B O 1
ATOM 2172 N N . ILE B 1 36 ? -2.398 -10.414 9.156 1 98.69 36 ILE B N 1
ATOM 2173 C CA . ILE B 1 36 ? -2.309 -8.961 9.055 1 98.69 36 ILE B CA 1
ATOM 2174 C C . ILE B 1 36 ? -1.583 -8.578 7.77 1 98.69 36 ILE B C 1
ATOM 2176 O O . ILE B 1 36 ? -0.386 -8.836 7.621 1 98.69 36 ILE B O 1
ATOM 2180 N N . PRO B 1 37 ? -2.285 -7.973 6.859 1 98.81 37 PRO B N 1
ATOM 2181 C CA . PRO B 1 37 ? -1.627 -7.566 5.613 1 98.81 37 PRO B CA 1
ATOM 2182 C C . PRO B 1 37 ? -0.875 -6.242 5.746 1 98.81 37 PRO B C 1
ATOM 2184 O O . PRO B 1 37 ? -1.346 -5.328 6.426 1 98.81 37 PRO B O 1
ATOM 2187 N N . LEU B 1 38 ? 0.289 -6.16 5.191 1 98.88 38 LEU B N 1
ATOM 2188 C CA . LEU B 1 38 ? 1.057 -4.945 4.941 1 98.88 38 LEU B CA 1
ATOM 2189 C C . LEU B 1 38 ? 1.516 -4.883 3.488 1 98.88 38 LEU B C 1
ATOM 2191 O O . LEU B 1 38 ? 1.789 -5.918 2.875 1 98.88 38 LEU B O 1
ATOM 2195 N N . GLU B 1 39 ? 1.531 -3.693 2.984 1 98.94 39 GLU B N 1
ATOM 2196 C CA . GLU B 1 39 ? 1.923 -3.539 1.588 1 98.94 39 GLU B CA 1
ATOM 2197 C C . GLU B 1 39 ? 3.379 -3.1 1.468 1 98.94 39 GLU B C 1
ATOM 2199 O O . GLU B 1 39 ? 3.832 -2.229 2.215 1 98.94 39 GLU B O 1
ATOM 2204 N N . ILE B 1 40 ? 4.117 -3.725 0.586 1 98.94 40 ILE B N 1
ATOM 2205 C CA . ILE B 1 40 ? 5.516 -3.412 0.314 1 98.94 40 ILE B CA 1
ATOM 2206 C C . ILE B 1 40 ? 5.621 -2.578 -0.96 1 98.94 40 ILE B C 1
ATOM 2208 O O . ILE B 1 40 ? 5.457 -3.098 -2.066 1 98.94 40 ILE B O 1
ATOM 2212 N N . PRO B 1 41 ? 5.895 -1.274 -0.798 1 98.94 41 PRO B N 1
ATOM 2213 C CA . PRO B 1 41 ? 6.066 -0.473 -2.012 1 98.94 41 PRO B CA 1
ATOM 2214 C C . PRO B 1 41 ? 7.379 -0.77 -2.734 1 98.94 41 PRO B C 1
ATOM 2216 O O . PRO B 1 41 ? 8.305 -1.332 -2.139 1 98.94 41 PRO B O 1
ATOM 2219 N N . ILE B 1 42 ? 7.426 -0.382 -4.012 1 98.75 42 ILE B N 1
ATOM 2220 C CA . ILE B 1 42 ? 8.664 -0.519 -4.766 1 98.75 42 ILE B CA 1
ATOM 2221 C C . ILE B 1 42 ? 9.711 0.45 -4.223 1 98.75 42 ILE B C 1
ATOM 2223 O O . ILE B 1 42 ? 9.516 1.667 -4.25 1 98.75 42 ILE B O 1
ATOM 2227 N N . LEU B 1 43 ? 10.758 -0.106 -3.713 1 98.62 43 LEU B N 1
ATOM 2228 C CA . LEU B 1 43 ? 11.883 0.717 -3.283 1 98.62 43 LEU B CA 1
ATOM 2229 C C . LEU B 1 43 ? 12.883 0.913 -4.418 1 98.62 43 LEU B C 1
ATOM 2231 O O . LEU B 1 43 ? 13.102 0.002 -5.223 1 98.62 43 LEU B O 1
ATOM 2235 N N . GLN B 1 44 ? 13.422 2.066 -4.48 1 96.94 44 GLN B N 1
ATOM 2236 C CA . GLN B 1 44 ? 14.367 2.359 -5.547 1 96.94 44 GLN B CA 1
ATOM 2237 C C . GLN B 1 44 ? 15.789 2.504 -4.996 1 96.94 44 GLN B C 1
ATOM 2239 O O . GLN B 1 44 ? 16.766 2.387 -5.742 1 96.94 44 GLN B O 1
ATOM 2244 N N . ASP B 1 45 ? 15.883 2.857 -3.74 1 93.44 45 ASP B N 1
ATOM 2245 C CA . ASP B 1 45 ? 17.156 3.014 -3.057 1 93.44 45 ASP B CA 1
ATOM 2246 C C . ASP B 1 45 ? 17.312 2.002 -1.923 1 93.44 45 ASP B C 1
ATOM 2248 O O . ASP B 1 45 ? 17.109 2.34 -0.754 1 93.44 45 ASP B O 1
ATOM 2252 N N . PHE B 1 46 ? 17.703 0.749 -2.318 1 96.44 46 PHE B N 1
ATOM 2253 C CA . PHE B 1 46 ? 17.797 -0.3 -1.31 1 96.44 46 PHE B CA 1
ATOM 2254 C C . PHE B 1 46 ? 19.109 -1.053 -1.428 1 96.44 46 PHE B C 1
ATOM 2256 O O . PHE B 1 46 ? 19.703 -1.114 -2.508 1 96.44 46 PHE B O 1
ATOM 2263 N N . THR B 1 47 ? 19.609 -1.559 -0.346 1 97.44 47 THR B N 1
ATOM 2264 C CA . THR B 1 47 ? 20.688 -2.537 -0.259 1 97.44 47 THR B CA 1
ATOM 2265 C C . THR B 1 47 ? 20.156 -3.891 0.203 1 97.44 47 THR B C 1
ATOM 2267 O O . THR B 1 47 ? 19.016 -3.996 0.637 1 97.44 47 THR B O 1
ATOM 2270 N N . ILE B 1 48 ? 20.953 -4.883 0.088 1 97.5 48 ILE B N 1
ATOM 2271 C CA . ILE B 1 48 ? 20.562 -6.203 0.572 1 97.5 48 ILE B CA 1
ATOM 2272 C C . ILE B 1 48 ? 20.312 -6.148 2.074 1 97.5 48 ILE B C 1
ATOM 2274 O O . ILE B 1 48 ? 19.391 -6.809 2.578 1 97.5 48 ILE B O 1
ATOM 2278 N N . GLU B 1 49 ? 21.047 -5.34 2.76 1 97.31 49 GLU B N 1
ATOM 2279 C CA . GLU B 1 49 ? 20.844 -5.16 4.195 1 97.31 49 GLU B CA 1
ATOM 2280 C C . GLU B 1 49 ? 19.484 -4.547 4.492 1 97.31 49 GLU B C 1
ATOM 2282 O O . GLU B 1 49 ? 18.797 -4.969 5.426 1 97.31 49 GLU B O 1
ATOM 2287 N N . THR B 1 50 ? 19.109 -3.574 3.709 1 97.69 50 THR B N 1
ATOM 2288 C CA . THR B 1 50 ? 17.797 -2.945 3.842 1 97.69 50 THR B CA 1
ATOM 2289 C C . THR B 1 50 ? 16.688 -3.969 3.646 1 97.69 50 THR B C 1
ATOM 2291 O O . THR B 1 50 ? 15.734 -4.012 4.422 1 97.69 50 THR B O 1
ATOM 2294 N N . LEU B 1 51 ? 16.859 -4.809 2.648 1 98.44 51 LEU B N 1
ATOM 2295 C CA . LEU B 1 51 ? 15.82 -5.781 2.312 1 98.44 51 LEU B CA 1
ATOM 2296 C C . LEU B 1 51 ? 15.766 -6.895 3.354 1 98.44 51 LEU B C 1
ATOM 2298 O O . LEU B 1 51 ? 14.688 -7.422 3.648 1 98.44 51 LEU B O 1
ATOM 2302 N N . ASN B 1 52 ? 16.953 -7.254 3.881 1 98.31 52 ASN B N 1
ATOM 2303 C CA . ASN B 1 52 ? 16.969 -8.219 4.977 1 98.31 52 ASN B CA 1
ATOM 2304 C C . ASN B 1 52 ? 16.203 -7.707 6.191 1 98.31 52 ASN B C 1
ATOM 2306 O O . ASN B 1 52 ? 15.406 -8.438 6.781 1 98.31 52 ASN B O 1
ATOM 2310 N N . HIS B 1 53 ? 16.453 -6.488 6.52 1 97.81 53 HIS B N 1
ATOM 2311 C CA . HIS B 1 53 ? 15.781 -5.848 7.641 1 97.81 53 HIS B CA 1
ATOM 2312 C C . HIS B 1 53 ? 14.273 -5.742 7.395 1 97.81 53 HIS B C 1
ATOM 2314 O O . HIS B 1 53 ? 13.477 -6.051 8.273 1 97.81 53 HIS B O 1
ATOM 2320 N N . LEU B 1 54 ? 13.914 -5.355 6.227 1 98.06 54 LEU B N 1
ATOM 2321 C CA . LEU B 1 54 ? 12.516 -5.281 5.824 1 98.06 54 LEU B CA 1
ATOM 2322 C C . LEU B 1 54 ? 11.844 -6.648 5.938 1 98.06 54 LEU B C 1
ATOM 2324 O O . LEU B 1 54 ? 10.742 -6.758 6.484 1 98.06 54 LEU B O 1
ATOM 2328 N N . MET B 1 55 ? 12.516 -7.672 5.469 1 98 55 MET B N 1
ATOM 2329 C CA . MET B 1 55 ? 11.969 -9.023 5.422 1 98 55 MET B CA 1
ATOM 2330 C C . MET B 1 55 ? 11.711 -9.562 6.828 1 98 55 MET B C 1
ATOM 2332 O O . MET B 1 55 ? 10.805 -10.367 7.035 1 98 55 MET B O 1
ATOM 2336 N N . ASP B 1 56 ? 12.43 -9.039 7.785 1 97.06 56 ASP B N 1
ATOM 2337 C CA . ASP B 1 56 ? 12.273 -9.461 9.172 1 97.06 56 ASP B CA 1
ATOM 2338 C C . ASP B 1 56 ? 10.914 -9.039 9.727 1 97.06 56 ASP B C 1
ATOM 2340 O O . ASP B 1 56 ? 10.477 -9.547 10.766 1 97.06 56 ASP B O 1
ATOM 2344 N N . SER B 1 57 ? 10.234 -8.188 9.023 1 96.62 57 SER B N 1
ATOM 2345 C CA . SER B 1 57 ? 8.938 -7.688 9.484 1 96.62 57 SER B CA 1
ATOM 2346 C C . SER B 1 57 ? 7.805 -8.617 9.062 1 96.62 57 SER B C 1
ATOM 2348 O O . SER B 1 57 ? 6.656 -8.422 9.469 1 96.62 57 SER B O 1
ATOM 2350 N N . PHE B 1 58 ? 8.141 -9.68 8.305 1 98.25 58 PHE B N 1
ATOM 2351 C CA . PHE B 1 58 ? 7.07 -10.469 7.707 1 98.25 58 PHE B CA 1
ATOM 2352 C C . PHE B 1 58 ? 7.211 -11.938 8.078 1 98.25 58 PHE B C 1
ATOM 2354 O O . PHE B 1 58 ? 8.328 -12.453 8.172 1 98.25 58 PHE B O 1
ATOM 2361 N N . ASP B 1 59 ? 6.059 -12.555 8.203 1 98.69 59 ASP B N 1
ATOM 2362 C CA . ASP B 1 59 ? 5.992 -14 8.422 1 98.69 59 ASP B CA 1
ATOM 2363 C C . ASP B 1 59 ? 5.75 -14.742 7.105 1 98.69 59 ASP B C 1
ATOM 2365 O O . ASP B 1 59 ? 5.922 -15.961 7.035 1 98.69 59 ASP B O 1
ATOM 2369 N N . GLY B 1 60 ? 5.387 -14.117 6.098 1 98.81 60 GLY B N 1
ATOM 2370 C CA . GLY B 1 60 ? 5.152 -14.57 4.738 1 98.81 60 GLY B CA 1
ATOM 2371 C C . GLY B 1 60 ? 5.035 -13.43 3.742 1 98.81 60 GLY B C 1
ATOM 2372 O O . GLY B 1 60 ? 4.852 -12.273 4.129 1 98.81 60 GLY B O 1
ATOM 2373 N N . ILE B 1 61 ? 5.16 -13.727 2.484 1 98.94 61 ILE B N 1
ATOM 2374 C CA . ILE B 1 61 ? 5.113 -12.672 1.479 1 98.94 61 ILE B CA 1
ATOM 2375 C C . ILE B 1 61 ? 4.32 -13.156 0.265 1 98.94 61 ILE B C 1
ATOM 2377 O O . ILE B 1 61 ? 4.422 -14.32 -0.131 1 98.94 61 ILE B O 1
ATOM 2381 N N . ILE B 1 62 ? 3.533 -12.297 -0.245 1 98.94 62 ILE B N 1
ATOM 2382 C CA . ILE B 1 62 ? 2.84 -12.508 -1.511 1 98.94 62 ILE B CA 1
ATOM 2383 C C . ILE B 1 62 ? 3.443 -11.609 -2.588 1 98.94 62 ILE B C 1
ATOM 2385 O O . ILE B 1 62 ? 3.461 -10.383 -2.445 1 98.94 62 ILE B O 1
ATOM 2389 N N . PHE B 1 63 ? 3.998 -12.203 -3.596 1 98.94 63 PHE B N 1
ATOM 2390 C CA . PHE B 1 63 ? 4.285 -11.469 -4.82 1 98.94 63 PHE B CA 1
ATOM 2391 C C . PHE B 1 63 ? 3.035 -11.352 -5.688 1 98.94 63 PHE B C 1
ATOM 2393 O O . PHE B 1 63 ? 2.547 -12.352 -6.219 1 98.94 63 PHE B O 1
ATOM 2400 N N . SER B 1 64 ? 2.533 -10.125 -5.836 1 98.88 64 SER B N 1
ATOM 2401 C CA . SER B 1 64 ? 1.226 -9.875 -6.434 1 98.88 64 SER B CA 1
ATOM 2402 C C . SER B 1 64 ? 1.299 -9.898 -7.957 1 98.88 64 SER B C 1
ATOM 2404 O O . SER B 1 64 ? 2.387 -9.992 -8.531 1 98.88 64 SER B O 1
ATOM 2406 N N . GLY B 1 65 ? 0.125 -9.883 -8.578 1 98.44 65 GLY B N 1
ATOM 2407 C CA . GLY B 1 65 ? 0.042 -9.812 -10.031 1 98.44 65 GLY B CA 1
ATOM 2408 C C . GLY B 1 65 ? 0.467 -8.461 -10.586 1 98.44 65 GLY B C 1
ATOM 2409 O O . GLY B 1 65 ? 0.828 -7.559 -9.828 1 98.44 65 GLY B O 1
ATOM 2410 N N . GLY B 1 66 ? 0.457 -8.383 -11.867 1 96.56 66 GLY B N 1
ATOM 2411 C CA . GLY B 1 66 ? 0.827 -7.109 -12.477 1 96.56 66 GLY B CA 1
ATOM 2412 C C . GLY B 1 66 ? 1.509 -7.273 -13.82 1 96.56 66 GLY B C 1
ATOM 2413 O O . GLY B 1 66 ? 1.226 -8.219 -14.555 1 96.56 66 GLY B O 1
ATOM 2414 N N . ALA B 1 67 ? 2.344 -6.359 -14.164 1 95.06 67 ALA B N 1
ATOM 2415 C CA . ALA B 1 67 ? 2.955 -6.246 -15.484 1 95.06 67 ALA B CA 1
ATOM 2416 C C . ALA B 1 67 ? 3.955 -7.375 -15.727 1 95.06 67 ALA B C 1
ATOM 2418 O O . ALA B 1 67 ? 4.375 -8.055 -14.789 1 95.06 67 ALA B O 1
ATOM 2419 N N . ASN B 1 68 ? 4.375 -7.512 -16.891 1 96.06 68 ASN B N 1
ATOM 2420 C CA . ASN B 1 68 ? 5.156 -8.641 -17.375 1 96.06 68 ASN B CA 1
ATOM 2421 C C . ASN B 1 68 ? 6.535 -8.695 -16.719 1 96.06 68 ASN B C 1
ATOM 2423 O O . ASN B 1 68 ? 7.105 -7.656 -16.391 1 96.06 68 ASN B O 1
ATOM 2427 N N . ILE B 1 69 ? 7.008 -9.93 -16.594 1 97.94 69 ILE B N 1
ATOM 2428 C CA . ILE B 1 69 ? 8.391 -10.164 -16.188 1 97.94 69 ILE B CA 1
ATOM 2429 C C . ILE B 1 69 ? 9.328 -9.859 -17.359 1 97.94 69 ILE B C 1
ATOM 2431 O O . ILE B 1 69 ? 9 -10.133 -18.516 1 97.94 69 ILE B O 1
ATOM 2435 N N . ASP B 1 70 ? 10.477 -9.312 -17.078 1 96.88 70 ASP B N 1
ATOM 2436 C CA . ASP B 1 70 ? 11.477 -8.938 -18.062 1 96.88 70 ASP B CA 1
ATOM 2437 C C . ASP B 1 70 ? 12.016 -10.172 -18.797 1 96.88 70 ASP B C 1
ATOM 2439 O O . ASP B 1 70 ? 12.703 -11 -18.188 1 96.88 70 ASP B O 1
ATOM 2443 N N . SER B 1 71 ? 11.844 -10.203 -20.125 1 97.56 71 SER B N 1
ATOM 2444 C CA . SER B 1 71 ? 12.258 -11.352 -20.906 1 97.56 71 SER B CA 1
ATOM 2445 C C . SER B 1 71 ? 13.773 -11.492 -20.938 1 97.56 71 SER B C 1
ATOM 2447 O O . SER B 1 71 ? 14.305 -12.578 -21.172 1 97.56 71 SER B O 1
ATOM 2449 N N . LEU B 1 72 ? 14.492 -10.43 -20.641 1 97.12 72 LEU B N 1
ATOM 2450 C CA . LEU B 1 72 ? 15.953 -10.477 -20.609 1 97.12 72 LEU B CA 1
ATOM 2451 C C . LEU B 1 72 ? 16.438 -11.391 -19.484 1 97.12 72 LEU B C 1
ATOM 2453 O O . LEU B 1 72 ? 17.547 -11.914 -19.547 1 97.12 72 LEU B O 1
ATOM 2457 N N . TRP B 1 73 ? 15.625 -11.594 -18.469 1 97.31 73 TRP B N 1
ATOM 2458 C CA . TRP B 1 73 ? 16.016 -12.414 -17.328 1 97.31 73 TRP B CA 1
ATOM 2459 C C . TRP B 1 73 ? 16.141 -13.883 -17.734 1 97.31 73 TRP B C 1
ATOM 2461 O O . TRP B 1 73 ? 16.766 -14.68 -17.031 1 97.31 73 TRP B O 1
ATOM 2471 N N . TYR B 1 74 ? 15.508 -14.234 -18.828 1 97.5 74 TYR B N 1
ATOM 2472 C CA . TYR B 1 74 ? 15.625 -15.625 -19.266 1 97.5 74 TYR B CA 1
ATOM 2473 C C . TYR B 1 74 ? 16.156 -15.695 -20.703 1 97.5 74 TYR B C 1
ATOM 2475 O O . TYR B 1 74 ? 15.805 -16.609 -21.453 1 97.5 74 TYR B O 1
ATOM 2483 N N . GLY B 1 75 ? 16.828 -14.633 -21.156 1 96.44 75 GLY B N 1
ATOM 2484 C CA . GLY B 1 75 ? 17.688 -14.656 -22.328 1 96.44 75 GLY B CA 1
ATOM 2485 C C . GLY B 1 75 ? 16.953 -14.359 -23.609 1 96.44 75 GLY B C 1
ATOM 2486 O O . GLY B 1 75 ? 17.422 -14.719 -24.703 1 96.44 75 GLY B O 1
ATOM 2487 N N . GLU B 1 76 ? 15.836 -13.781 -23.578 1 96.94 76 GLU B N 1
ATOM 2488 C CA . GLU B 1 76 ? 15.062 -13.5 -24.781 1 96.94 76 GLU B CA 1
ATOM 2489 C C . GLU B 1 76 ? 14.922 -11.992 -25.016 1 96.94 76 GLU B C 1
ATOM 2491 O O . GLU B 1 76 ? 14.742 -11.234 -24.062 1 96.94 76 GLU B O 1
ATOM 2496 N N . GLU B 1 77 ? 14.914 -11.594 -26.266 1 96.5 77 GLU B N 1
ATOM 2497 C CA . GLU B 1 77 ? 14.625 -10.203 -26.609 1 96.5 77 GLU B CA 1
ATOM 2498 C C . GLU B 1 77 ? 13.148 -9.883 -26.406 1 96.5 77 GLU B C 1
ATOM 2500 O O . GLU B 1 77 ? 12.273 -10.68 -26.75 1 96.5 77 GLU B O 1
ATOM 2505 N N . PRO B 1 78 ? 12.938 -8.742 -25.812 1 94.94 78 PRO B N 1
ATOM 2506 C CA . PRO B 1 78 ? 11.547 -8.391 -25.516 1 94.94 78 PRO B CA 1
ATOM 2507 C C . PRO B 1 78 ? 10.695 -8.219 -26.781 1 94.94 78 PRO B C 1
ATOM 2509 O O . PRO B 1 78 ? 11.141 -7.598 -27.75 1 94.94 78 PRO B O 1
ATOM 2512 N N . LEU B 1 79 ? 9.531 -8.766 -26.75 1 93.56 79 LEU B N 1
ATOM 2513 C CA . LEU B 1 79 ? 8.57 -8.516 -27.828 1 93.56 79 LEU B CA 1
ATOM 2514 C C . LEU B 1 79 ? 7.977 -7.117 -27.719 1 93.56 79 LEU B C 1
ATOM 2516 O O . LEU B 1 79 ? 7.57 -6.531 -28.719 1 93.56 79 LEU B O 1
ATOM 2520 N N . GLU B 1 80 ? 7.855 -6.641 -26.438 1 90.31 80 GLU B N 1
ATOM 2521 C CA . GLU B 1 80 ? 7.34 -5.305 -26.156 1 90.31 80 GLU B CA 1
ATOM 2522 C C . GLU B 1 80 ? 8.227 -4.574 -25.156 1 90.31 80 GLU B C 1
ATOM 2524 O O . GLU B 1 80 ? 8.836 -5.199 -24.281 1 90.31 80 GLU B O 1
ATOM 2529 N N . LYS B 1 81 ? 8.281 -3.227 -25.328 1 91.69 81 LYS B N 1
ATOM 2530 C CA . LYS B 1 81 ? 9.023 -2.412 -24.359 1 91.69 81 LYS B CA 1
ATOM 2531 C C . LYS B 1 81 ? 8.312 -2.346 -23.016 1 91.69 81 LYS B C 1
ATOM 2533 O O . LYS B 1 81 ? 7.086 -2.211 -22.969 1 91.69 81 LYS B O 1
ATOM 2538 N N . LEU B 1 82 ? 9.031 -2.455 -22.016 1 92.75 82 LEU B N 1
ATOM 2539 C CA . LEU B 1 82 ? 8.477 -2.324 -20.672 1 92.75 82 LEU B CA 1
ATOM 2540 C C . LEU B 1 82 ? 8.438 -0.861 -20.234 1 92.75 82 LEU B C 1
ATOM 2542 O O . LEU B 1 82 ? 9.336 -0.084 -20.578 1 92.75 82 LEU B O 1
ATOM 2546 N N . SER B 1 83 ? 7.426 -0.463 -19.469 1 94.19 83 SER B N 1
ATOM 2547 C CA . SER B 1 83 ? 7.395 0.871 -18.875 1 94.19 83 SER B CA 1
ATOM 2548 C C . SER B 1 83 ? 8.484 1.034 -17.812 1 94.19 83 SER B C 1
ATOM 2550 O O . SER B 1 83 ? 9.023 0.046 -17.312 1 94.19 83 SER B O 1
ATOM 2552 N N . ILE B 1 84 ? 8.844 2.219 -17.547 1 95.19 84 ILE B N 1
ATOM 2553 C CA . ILE B 1 84 ? 9.828 2.506 -16.516 1 95.19 84 ILE B CA 1
ATOM 2554 C C . ILE B 1 84 ? 9.344 1.947 -15.172 1 95.19 84 ILE B C 1
ATOM 2556 O O . ILE B 1 84 ? 10.133 1.391 -14.406 1 95.19 84 ILE B O 1
ATOM 2560 N N . GLU B 1 85 ? 8.031 2.057 -14.852 1 95.81 85 GLU B N 1
ATOM 2561 C CA . GLU B 1 85 ? 7.449 1.551 -13.609 1 95.81 85 GLU B CA 1
ATOM 2562 C C . GLU B 1 85 ? 7.598 0.036 -13.508 1 95.81 85 GLU B C 1
ATOM 2564 O O . GLU B 1 85 ? 7.883 -0.494 -12.438 1 95.81 85 GLU B O 1
ATOM 2569 N N . THR B 1 86 ? 7.445 -0.629 -14.68 1 96.62 86 THR B N 1
ATOM 2570 C CA . THR B 1 86 ? 7.59 -2.08 -14.711 1 96.62 86 THR B CA 1
ATOM 2571 C C . THR B 1 86 ? 9.039 -2.486 -14.477 1 96.62 86 THR B C 1
ATOM 2573 O O . THR B 1 86 ? 9.305 -3.457 -13.758 1 96.62 86 THR B O 1
ATOM 2576 N N . GLU B 1 87 ? 9.953 -1.768 -15.055 1 97.12 87 GLU B N 1
ATOM 2577 C CA . GLU B 1 87 ? 11.375 -2.055 -14.859 1 97.12 87 GLU B CA 1
ATOM 2578 C C . GLU B 1 87 ? 11.773 -1.885 -13.398 1 97.12 87 GLU B C 1
ATOM 2580 O O . GLU B 1 87 ? 12.516 -2.699 -12.852 1 97.12 87 GLU B O 1
ATOM 2585 N N . LEU B 1 88 ? 11.258 -0.829 -12.773 1 97.88 88 LEU B N 1
ATOM 2586 C CA . LEU B 1 88 ? 11.523 -0.594 -11.359 1 97.88 88 LEU B CA 1
ATOM 2587 C C . LEU B 1 88 ? 11 -1.747 -10.508 1 97.88 88 LEU B C 1
ATOM 2589 O O . LEU B 1 88 ? 11.695 -2.227 -9.609 1 97.88 88 LEU B O 1
ATOM 2593 N N . ARG B 1 89 ? 9.781 -2.195 -10.781 1 98.44 89 ARG B N 1
ATOM 2594 C CA . ARG B 1 89 ? 9.195 -3.303 -10.039 1 98.44 89 ARG B CA 1
ATOM 2595 C C . ARG B 1 89 ? 10.008 -4.578 -10.211 1 98.44 89 ARG B C 1
ATOM 2597 O O . ARG B 1 89 ? 10.266 -5.297 -9.242 1 98.44 89 ARG B O 1
ATOM 2604 N N . ASN B 1 90 ? 10.398 -4.824 -11.516 1 98.25 90 ASN B N 1
ATOM 2605 C CA . ASN B 1 90 ? 11.203 -6.008 -11.797 1 98.25 90 ASN B CA 1
ATOM 2606 C C . ASN B 1 90 ? 12.484 -6.023 -10.969 1 98.25 90 ASN B C 1
ATOM 2608 O O . ASN B 1 90 ? 12.773 -7.004 -10.281 1 98.25 90 ASN B O 1
ATOM 2612 N N . ASN B 1 91 ? 13.164 -5 -11 1 97.81 91 ASN B N 1
ATOM 2613 C CA . ASN B 1 91 ? 14.438 -4.926 -10.289 1 97.81 91 ASN B CA 1
ATOM 2614 C C . ASN B 1 91 ? 14.25 -5.082 -8.781 1 97.81 91 ASN B C 1
ATOM 2616 O O . ASN B 1 91 ? 14.984 -5.832 -8.133 1 97.81 91 ASN B O 1
ATOM 2620 N N . PHE B 1 92 ? 13.352 -4.445 -8.242 1 98.81 92 PHE B N 1
ATOM 2621 C CA . PHE B 1 92 ? 13.078 -4.492 -6.809 1 98.81 92 PHE B CA 1
ATOM 2622 C C . PHE B 1 92 ? 12.672 -5.898 -6.379 1 98.81 92 PHE B C 1
ATOM 2624 O O . PHE B 1 92 ? 13.211 -6.438 -5.41 1 98.81 92 PHE B O 1
ATOM 2631 N N . GLU B 1 93 ? 11.742 -6.523 -7.109 1 98.75 93 GLU B N 1
ATOM 2632 C CA . GLU B 1 93 ? 11.195 -7.82 -6.715 1 98.75 93 GLU B CA 1
ATOM 2633 C C . GLU B 1 93 ? 12.219 -8.938 -6.91 1 98.75 93 GLU B C 1
ATOM 2635 O O . GLU B 1 93 ? 12.188 -9.938 -6.195 1 98.75 93 GLU B O 1
ATOM 2640 N N . ARG B 1 94 ? 13.125 -8.75 -7.902 1 98.56 94 ARG B N 1
ATOM 2641 C CA . ARG B 1 94 ? 14.211 -9.719 -8.023 1 98.56 94 ARG B CA 1
ATOM 2642 C C . ARG B 1 94 ? 15.031 -9.781 -6.738 1 98.56 94 ARG B C 1
ATOM 2644 O O . ARG B 1 94 ? 15.297 -10.867 -6.223 1 98.56 94 ARG B O 1
ATOM 2651 N N . ALA B 1 95 ? 15.398 -8.609 -6.227 1 98.81 95 ALA B N 1
ATOM 2652 C CA . ALA B 1 95 ? 16.188 -8.539 -5.004 1 98.81 95 ALA B CA 1
ATOM 2653 C C . ALA B 1 95 ? 15.383 -9.016 -3.799 1 98.81 95 ALA B C 1
ATOM 2655 O O . ALA B 1 95 ? 15.898 -9.75 -2.953 1 98.81 95 ALA B O 1
ATOM 2656 N N . LEU B 1 96 ? 14.148 -8.633 -3.717 1 98.88 96 LEU B N 1
ATOM 2657 C CA . LEU B 1 96 ? 13.281 -8.992 -2.604 1 98.88 96 LEU B CA 1
ATOM 2658 C C . LEU B 1 96 ? 13.078 -10.508 -2.547 1 98.88 96 LEU B C 1
ATOM 2660 O O . LEU B 1 96 ? 13.102 -11.102 -1.466 1 98.88 96 LEU B O 1
ATOM 2664 N N . PHE B 1 97 ? 12.859 -11.086 -3.707 1 98.88 97 PHE B N 1
ATOM 2665 C CA . PHE B 1 97 ? 12.688 -12.531 -3.803 1 98.88 97 PHE B CA 1
ATOM 2666 C C . PHE B 1 97 ? 13.93 -13.258 -3.301 1 98.88 97 PHE B C 1
ATOM 2668 O O . PHE B 1 97 ? 13.828 -14.242 -2.562 1 98.88 97 PHE B O 1
ATOM 2675 N N . SER B 1 98 ? 15.055 -12.789 -3.76 1 98.56 98 SER B N 1
ATOM 2676 C CA . SER B 1 98 ? 16.312 -13.406 -3.346 1 98.56 98 SER B CA 1
ATOM 2677 C C . SER B 1 98 ? 16.438 -13.422 -1.827 1 98.56 98 SER B C 1
ATOM 2679 O O . SER B 1 98 ? 16.812 -14.445 -1.241 1 98.56 98 SER B O 1
ATOM 2681 N N . VAL B 1 99 ? 16.141 -12.328 -1.172 1 98.75 99 VAL B N 1
ATOM 2682 C CA . VAL B 1 99 ? 16.234 -12.211 0.279 1 98.75 99 VAL B CA 1
ATOM 2683 C C . VAL B 1 99 ? 15.188 -13.109 0.943 1 98.75 99 VAL B C 1
ATOM 2685 O O . VAL B 1 99 ? 15.484 -13.805 1.917 1 98.75 99 VAL B O 1
ATOM 2688 N N . ALA B 1 100 ? 13.945 -13.148 0.422 1 98.75 100 ALA B N 1
ATOM 2689 C CA . ALA B 1 100 ? 12.875 -13.977 0.977 1 98.75 100 ALA B CA 1
ATOM 2690 C C . ALA B 1 100 ? 13.234 -15.453 0.915 1 98.75 100 ALA B C 1
ATOM 2692 O O . ALA B 1 100 ? 13.031 -16.188 1.882 1 98.75 100 ALA B O 1
ATOM 2693 N N . LYS B 1 101 ? 13.742 -15.82 -0.226 1 98.56 101 LYS B N 1
ATOM 2694 C CA . LYS B 1 101 ? 14.117 -17.219 -0.413 1 98.56 101 LYS B CA 1
ATOM 2695 C C . LYS B 1 101 ? 15.258 -17.609 0.528 1 98.56 101 LYS B C 1
ATOM 2697 O O . LYS B 1 101 ? 15.211 -18.672 1.153 1 98.56 101 LYS B O 1
ATOM 2702 N N . LYS B 1 102 ? 16.266 -16.766 0.568 1 98.06 102 LYS B N 1
ATOM 2703 C CA . LYS B 1 102 ? 17.406 -17.031 1.441 1 98.06 102 LYS B CA 1
ATOM 2704 C C . LYS B 1 102 ? 16.953 -17.219 2.889 1 98.06 102 LYS B C 1
ATOM 2706 O O . LYS B 1 102 ? 17.469 -18.094 3.594 1 98.06 102 LYS B O 1
ATOM 2711 N N . LYS B 1 103 ? 16.016 -16.516 3.334 1 97.88 103 LYS B N 1
ATOM 2712 C CA . LYS B 1 103 ? 15.523 -16.562 4.707 1 97.88 103 LYS B CA 1
ATOM 2713 C C . LYS B 1 103 ? 14.461 -17.641 4.871 1 97.88 103 LYS B C 1
ATOM 2715 O O . LYS B 1 103 ? 13.984 -17.891 5.98 1 97.88 103 LYS B O 1
ATOM 2720 N N . LYS B 1 104 ? 14.031 -18.234 3.781 1 97.94 104 LYS B N 1
ATOM 2721 C CA . LYS B 1 104 ? 13.016 -19.281 3.742 1 97.94 104 LYS B CA 1
ATOM 2722 C C . LYS B 1 104 ? 11.68 -18.781 4.285 1 97.94 104 LYS B C 1
ATOM 2724 O O . LYS B 1 104 ? 11.008 -19.484 5.031 1 97.94 104 LYS B O 1
ATOM 2729 N N . VAL B 1 105 ? 11.414 -17.469 4.031 1 98.25 105 VAL B N 1
ATOM 2730 C CA . VAL B 1 105 ? 10.086 -16.922 4.312 1 98.25 105 VAL B CA 1
ATOM 2731 C C . VAL B 1 105 ? 9.062 -17.547 3.367 1 98.25 105 VAL B C 1
ATOM 2733 O O . VAL B 1 105 ? 9.305 -17.656 2.162 1 98.25 105 VAL B O 1
ATOM 2736 N N . PRO B 1 106 ? 7.902 -18.047 3.891 1 98.88 106 PRO B N 1
ATOM 2737 C CA . PRO B 1 106 ? 6.891 -18.578 2.979 1 98.88 106 PRO B CA 1
ATOM 2738 C C . PRO B 1 106 ? 6.508 -17.594 1.876 1 98.88 106 PRO B C 1
ATOM 2740 O O . PRO B 1 106 ? 6.328 -16.406 2.143 1 98.88 106 PRO B O 1
ATOM 2743 N N . ILE B 1 107 ? 6.387 -18.109 0.615 1 98.94 107 ILE B N 1
ATOM 2744 C CA . ILE B 1 107 ? 6.156 -17.266 -0.55 1 98.94 107 ILE B CA 1
ATOM 2745 C C . ILE B 1 107 ? 4.93 -17.75 -1.312 1 98.94 107 ILE B C 1
ATOM 2747 O O . ILE B 1 107 ? 4.816 -18.953 -1.61 1 98.94 107 ILE B O 1
ATOM 2751 N N . LEU B 1 108 ? 4.008 -16.906 -1.529 1 98.94 108 LEU B N 1
ATOM 2752 C CA . LEU B 1 108 ? 2.912 -17.141 -2.465 1 98.94 108 LEU B CA 1
ATOM 2753 C C . LEU B 1 108 ? 2.994 -16.172 -3.65 1 98.94 108 LEU B C 1
ATOM 2755 O O . LEU B 1 108 ? 3.043 -14.961 -3.467 1 98.94 108 LEU B O 1
ATOM 2759 N N . GLY B 1 109 ? 3.123 -16.688 -4.824 1 98.94 109 GLY B N 1
ATOM 2760 C CA . GLY B 1 109 ? 3.098 -15.891 -6.043 1 98.94 109 GLY B CA 1
ATOM 2761 C C . GLY B 1 109 ? 1.77 -15.961 -6.773 1 98.94 109 GLY B C 1
ATOM 2762 O O . GLY B 1 109 ? 1.24 -17.047 -7.004 1 98.94 109 GLY B O 1
ATOM 2763 N N . ILE B 1 110 ? 1.226 -14.852 -7.137 1 98.94 110 ILE B N 1
ATOM 2764 C CA . ILE B 1 110 ? -0.064 -14.812 -7.82 1 98.94 110 ILE B CA 1
ATOM 2765 C C . ILE B 1 110 ? 0.09 -14.133 -9.172 1 98.94 110 ILE B C 1
ATOM 2767 O O . ILE B 1 110 ? 0.581 -13 -9.258 1 98.94 110 ILE B O 1
ATOM 2771 N N . CYS B 1 111 ? -0.351 -14.844 -10.25 1 98.69 111 CYS B N 1
ATOM 2772 C CA . CYS B 1 111 ? -0.267 -14.391 -11.633 1 98.69 111 CYS B CA 1
ATOM 2773 C C . CYS B 1 111 ? 1.168 -14.031 -12 1 98.69 111 CYS B C 1
ATOM 2775 O O . CYS B 1 111 ? 2.008 -14.922 -12.172 1 98.69 111 CYS B O 1
ATOM 2777 N N . ARG B 1 112 ? 1.5 -12.734 -12.062 1 98.62 112 ARG B N 1
ATOM 2778 C CA . ARG B 1 112 ? 2.873 -12.297 -12.297 1 98.62 112 ARG B CA 1
ATOM 2779 C C . ARG B 1 112 ? 3.818 -12.875 -11.25 1 98.62 112 ARG B C 1
ATOM 2781 O O . ARG B 1 112 ? 4.969 -13.195 -11.547 1 98.62 112 ARG B O 1
ATOM 2788 N N . GLY B 1 113 ? 3.377 -12.93 -10 1 98.88 113 GLY B N 1
ATOM 2789 C CA . GLY B 1 113 ? 4.18 -13.484 -8.914 1 98.88 113 GLY B CA 1
ATOM 2790 C C . GLY B 1 113 ? 4.582 -14.93 -9.148 1 98.88 113 GLY B C 1
ATOM 2791 O O . GLY B 1 113 ? 5.691 -15.336 -8.797 1 98.88 113 GLY B O 1
ATOM 2792 N N . SER B 1 114 ? 3.67 -15.703 -9.695 1 98.88 114 SER B N 1
ATOM 2793 C CA . SER B 1 114 ? 3.979 -17.094 -10.055 1 98.88 114 SER B CA 1
ATOM 2794 C C . SER B 1 114 ? 5.035 -17.156 -11.156 1 98.88 114 SER B C 1
ATOM 2796 O O . SER B 1 114 ? 5.949 -17.969 -11.094 1 98.88 114 SER B O 1
ATOM 2798 N N . GLN B 1 115 ? 4.879 -16.297 -12.133 1 98.88 115 GLN B N 1
ATOM 2799 C CA . GLN B 1 115 ? 5.844 -16.188 -13.227 1 98.88 115 GLN B CA 1
ATOM 2800 C C . GLN B 1 115 ? 7.215 -15.773 -12.711 1 98.88 115 GLN B C 1
ATOM 2802 O O . GLN B 1 115 ? 8.234 -16.312 -13.148 1 98.88 115 GLN B O 1
ATOM 2807 N N . LEU B 1 116 ? 7.223 -14.859 -11.789 1 98.88 116 LEU B N 1
ATOM 2808 C CA . LEU B 1 116 ? 8.453 -14.398 -11.148 1 98.88 116 LEU B CA 1
ATOM 2809 C C . LEU B 1 116 ? 9.195 -15.555 -10.492 1 98.88 116 LEU B C 1
ATOM 2811 O O . LEU B 1 116 ? 10.398 -15.711 -10.672 1 98.88 116 LEU B O 1
ATOM 2815 N N . ILE B 1 117 ? 8.461 -16.359 -9.695 1 98.88 117 ILE B N 1
ATOM 2816 C CA . ILE B 1 117 ? 9.047 -17.531 -9.031 1 98.88 117 ILE B CA 1
ATOM 2817 C C . ILE B 1 117 ? 9.727 -18.422 -10.062 1 98.88 117 ILE B C 1
ATOM 2819 O O . ILE B 1 117 ? 10.883 -18.812 -9.883 1 98.88 117 ILE B O 1
ATOM 2823 N N . ASN B 1 118 ? 9.055 -18.734 -11.148 1 98.94 118 ASN B N 1
ATOM 2824 C CA . ASN B 1 118 ? 9.586 -19.625 -12.172 1 98.94 118 ASN B CA 1
ATOM 2825 C C . ASN B 1 118 ? 10.867 -19.078 -12.781 1 98.94 118 ASN B C 1
ATOM 2827 O O . ASN B 1 118 ? 11.875 -19.781 -12.859 1 98.94 118 ASN B O 1
ATOM 2831 N N . VAL B 1 119 ? 10.805 -17.828 -13.195 1 98.88 119 VAL B N 1
ATOM 2832 C CA . VAL B 1 119 ? 11.922 -17.219 -13.914 1 98.88 119 VAL B CA 1
ATOM 2833 C C . VAL B 1 119 ? 13.141 -17.125 -12.992 1 98.88 119 VAL B C 1
ATOM 2835 O O . VAL B 1 119 ? 14.266 -17.406 -13.406 1 98.88 119 VAL B O 1
ATOM 2838 N N . LEU B 1 120 ? 12.945 -16.781 -11.727 1 98.75 120 LEU B N 1
ATOM 2839 C CA . LEU B 1 120 ? 14.062 -16.594 -10.805 1 98.75 120 LEU B CA 1
ATOM 2840 C C . LEU B 1 120 ? 14.625 -17.922 -10.336 1 98.75 120 LEU B C 1
ATOM 2842 O O . LEU B 1 120 ? 15.68 -17.969 -9.703 1 98.75 120 LEU B O 1
ATOM 2846 N N . GLN B 1 121 ? 13.945 -19.016 -10.648 1 98.5 121 GLN B N 1
ATOM 2847 C CA . GLN B 1 121 ? 14.469 -20.359 -10.43 1 98.5 121 GLN B CA 1
ATOM 2848 C C . GLN B 1 121 ? 15.109 -20.922 -11.695 1 98.5 121 GLN B C 1
ATOM 2850 O O . GLN B 1 121 ? 15.422 -22.109 -11.766 1 98.5 121 GLN B O 1
ATOM 2855 N N . GLY B 1 122 ? 15.219 -20.047 -12.727 1 98.56 122 GLY B N 1
ATOM 2856 C CA . GLY B 1 122 ? 15.961 -20.438 -13.922 1 98.56 122 GLY B CA 1
ATOM 2857 C C . GLY B 1 122 ? 15.062 -20.844 -15.07 1 98.56 122 GLY B C 1
ATOM 2858 O O . GLY B 1 122 ? 15.539 -21.328 -16.094 1 98.56 122 GLY B O 1
ATOM 2859 N N . GLY B 1 123 ? 13.75 -20.734 -14.922 1 98.81 123 GLY B N 1
ATOM 2860 C CA . GLY B 1 123 ? 12.805 -21.031 -15.984 1 98.81 123 GLY B CA 1
ATOM 2861 C C . GLY B 1 123 ? 12.641 -19.891 -16.969 1 98.81 123 GLY B C 1
ATOM 2862 O O . GLY B 1 123 ? 13.367 -18.906 -16.906 1 98.81 123 GLY B O 1
ATOM 2863 N N . SER B 1 124 ? 11.711 -20.109 -17.891 1 98.81 124 SER B N 1
ATOM 2864 C CA . SER B 1 124 ? 11.406 -19.094 -18.891 1 98.81 124 SER B CA 1
ATOM 2865 C C . SER B 1 124 ? 9.898 -19 -19.125 1 98.81 124 SER B C 1
ATOM 2867 O O . SER B 1 124 ? 9.125 -19.781 -18.594 1 98.81 124 SER B O 1
ATOM 2869 N N . LEU B 1 125 ? 9.492 -17.969 -19.875 1 98.75 125 LEU B N 1
ATOM 2870 C CA . LEU B 1 125 ? 8.086 -17.719 -20.156 1 98.75 125 LEU B CA 1
ATOM 2871 C C . LEU B 1 125 ? 7.855 -17.578 -21.656 1 98.75 125 LEU B C 1
ATOM 2873 O O . LEU B 1 125 ? 8.734 -17.125 -22.391 1 98.75 125 LEU B O 1
ATOM 2877 N N . PHE B 1 126 ? 6.68 -18.047 -22.094 1 98.44 126 PHE B N 1
ATOM 2878 C CA . PHE B 1 126 ? 6.156 -17.422 -23.297 1 98.44 126 PHE B CA 1
ATOM 2879 C C . PHE B 1 126 ? 5.758 -15.969 -23.031 1 98.44 126 PHE B C 1
ATOM 2881 O O . PHE B 1 126 ? 5.047 -15.688 -22.062 1 98.44 126 PHE B O 1
ATOM 2888 N N . GLN B 1 127 ? 6.219 -15.094 -23.875 1 97.75 127 GLN B N 1
ATOM 2889 C CA . GLN B 1 127 ? 6.02 -13.672 -23.641 1 97.75 127 GLN B CA 1
ATOM 2890 C C . GLN B 1 127 ? 4.59 -13.25 -23.969 1 97.75 127 GLN B C 1
ATOM 2892 O O . GLN B 1 127 ? 4.078 -12.273 -23.422 1 97.75 127 GLN B O 1
ATOM 2897 N N . ASN B 1 128 ? 4.004 -13.938 -24.891 1 97 128 ASN B N 1
ATOM 2898 C CA . ASN B 1 128 ? 2.65 -13.648 -25.344 1 97 128 ASN B CA 1
ATOM 2899 C C . ASN B 1 128 ? 1.933 -14.914 -25.812 1 97 128 ASN B C 1
ATOM 2901 O O . ASN B 1 128 ? 2.215 -15.43 -26.891 1 97 128 ASN B O 1
ATOM 2905 N N . ILE B 1 129 ? 0.946 -15.297 -25.047 1 96.94 129 ILE B N 1
ATOM 2906 C CA . ILE B 1 129 ? 0.237 -16.547 -25.281 1 96.94 129 ILE B CA 1
ATOM 2907 C C . ILE B 1 129 ? -0.451 -16.5 -26.641 1 96.94 129 ILE B C 1
ATOM 2909 O O . ILE B 1 129 ? -0.349 -17.453 -27.438 1 96.94 129 ILE B O 1
ATOM 2913 N N . ASP B 1 130 ? -1.101 -15.398 -26.969 1 92.44 130 ASP B N 1
ATOM 2914 C CA . ASP B 1 130 ? -1.902 -15.273 -28.188 1 92.44 130 ASP B CA 1
ATOM 2915 C C . ASP B 1 130 ? -1.028 -15.367 -29.438 1 92.44 130 ASP B C 1
ATOM 2917 O O . ASP B 1 130 ? -1.481 -15.828 -30.484 1 92.44 130 ASP B O 1
ATOM 2921 N N . ILE B 1 131 ? 0.241 -14.969 -29.281 1 92.44 131 ILE B N 1
ATOM 2922 C CA . ILE B 1 131 ? 1.141 -14.906 -30.438 1 92.44 131 ILE B CA 1
ATOM 2923 C C . ILE B 1 131 ? 1.962 -16.188 -30.516 1 92.44 131 ILE B C 1
ATOM 2925 O O . ILE B 1 131 ? 2.258 -16.672 -31.609 1 92.44 131 ILE B O 1
ATOM 2929 N N . GLN B 1 132 ? 2.297 -16.797 -29.375 1 95.06 132 GLN B N 1
ATOM 2930 C CA . GLN B 1 132 ? 3.336 -17.812 -29.375 1 95.06 132 GLN B CA 1
ATOM 2931 C C . GLN B 1 132 ? 2.738 -19.203 -29.156 1 95.06 132 GLN B C 1
ATOM 2933 O O . GLN B 1 132 ? 3.422 -20.219 -29.328 1 95.06 132 GLN B O 1
ATOM 2938 N N . MET B 1 133 ? 1.477 -19.219 -28.812 1 94.44 133 MET B N 1
ATOM 2939 C CA . MET B 1 133 ? 0.852 -20.516 -28.531 1 94.44 133 MET B CA 1
ATOM 2940 C C . MET B 1 133 ? -0.435 -20.672 -29.344 1 94.44 133 MET B C 1
ATOM 2942 O O . MET B 1 133 ? -1.078 -19.688 -29.688 1 94.44 133 MET B O 1
ATOM 2946 N N . ASP B 1 134 ? -0.756 -21.922 -29.672 1 92.44 134 ASP B N 1
ATOM 2947 C CA . ASP B 1 134 ? -2.023 -22.25 -30.312 1 92.44 134 ASP B CA 1
ATOM 2948 C C . ASP B 1 134 ? -3.076 -22.656 -29.281 1 92.44 134 ASP B C 1
ATOM 2950 O O . ASP B 1 134 ? -3.096 -23.797 -28.812 1 92.44 134 ASP B O 1
ATOM 2954 N N . THR B 1 135 ? -3.896 -21.719 -28.844 1 93.94 135 THR B N 1
ATOM 2955 C CA . THR B 1 135 ? -4.918 -21.984 -27.844 1 93.94 135 THR B CA 1
ATOM 2956 C C . THR B 1 135 ? -6.215 -21.25 -28.1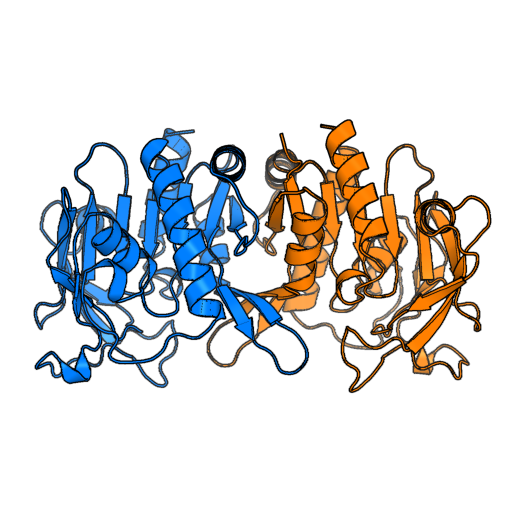72 1 93.94 135 THR B C 1
ATOM 2958 O O . THR B 1 135 ? -6.188 -20.156 -28.719 1 93.94 135 THR B O 1
ATOM 2961 N N . GLU B 1 136 ? -7.348 -21.875 -27.844 1 92.81 136 GLU B N 1
ATOM 2962 C CA . GLU B 1 136 ? -8.664 -21.266 -28.016 1 92.81 136 GLU B CA 1
ATOM 2963 C C . GLU B 1 136 ? -9.164 -20.672 -26.719 1 92.81 136 GLU B C 1
ATOM 2965 O O . GLU B 1 136 ? -10.195 -19.984 -26.688 1 92.81 136 GLU B O 1
ATOM 2970 N N . ILE B 1 137 ? -8.438 -20.953 -25.641 1 94.75 137 ILE B N 1
ATOM 2971 C CA . ILE B 1 137 ? -8.828 -20.422 -24.328 1 94.75 137 ILE B CA 1
ATOM 2972 C C . ILE B 1 137 ? -8.375 -18.969 -24.203 1 94.75 137 ILE B C 1
ATOM 2974 O O . ILE B 1 137 ? -7.246 -18.625 -24.547 1 94.75 137 ILE B O 1
ATOM 2978 N N . ASP B 1 138 ? -9.234 -18.047 -23.75 1 94.12 138 ASP B N 1
ATOM 2979 C CA . ASP B 1 138 ? -8.906 -16.656 -23.484 1 94.12 138 ASP B CA 1
ATOM 2980 C C . ASP B 1 138 ? -8.242 -16.5 -22.125 1 94.12 138 ASP B C 1
ATOM 2982 O O . ASP B 1 138 ? -8.922 -16.391 -21.094 1 94.12 138 ASP B O 1
ATOM 2986 N N . HIS B 1 139 ? -6.949 -16.344 -22.094 1 96.19 139 HIS B N 1
ATOM 2987 C CA . HIS B 1 139 ? -6.207 -16.219 -20.844 1 96.19 139 HIS B CA 1
ATOM 2988 C C . HIS B 1 139 ? -6.059 -14.75 -20.438 1 96.19 139 HIS B C 1
ATOM 2990 O O . HIS B 1 139 ? -5.738 -14.453 -19.281 1 96.19 139 HIS B O 1
ATOM 2996 N N . GLU B 1 140 ? -6.219 -13.836 -21.328 1 95.19 140 GLU B N 1
ATOM 2997 C CA . GLU B 1 140 ? -6.043 -12.414 -21.062 1 95.19 140 GLU B CA 1
ATOM 2998 C C . GLU B 1 140 ? -7.25 -11.828 -20.344 1 95.19 140 GLU B C 1
ATOM 3000 O O . GLU B 1 140 ? -7.113 -10.898 -19.547 1 95.19 140 GLU B O 1
ATOM 3005 N N . GLY B 1 141 ? -8.422 -12.406 -20.672 1 94.12 141 GLY B N 1
ATOM 3006 C CA . GLY B 1 141 ? -9.641 -12.023 -19.984 1 94.12 141 GLY B CA 1
ATOM 3007 C C . GLY B 1 141 ? -10 -10.562 -20.172 1 94.12 141 GLY B C 1
ATOM 3008 O O . GLY B 1 141 ? -10.422 -9.891 -19.234 1 94.12 141 GLY B O 1
ATOM 3009 N N . VAL B 1 142 ? -9.844 -10.039 -21.359 1 89.56 142 VAL B N 1
ATOM 3010 C CA . VAL B 1 142 ? -10.172 -8.656 -21.656 1 89.56 142 VAL B CA 1
ATOM 3011 C C . VAL B 1 142 ? -11.641 -8.383 -21.344 1 89.56 142 VAL B C 1
ATOM 3013 O O . VAL B 1 142 ? -12.516 -9.18 -21.703 1 89.56 142 VAL B O 1
ATOM 3016 N N . ASP B 1 143 ? -11.945 -7.332 -20.547 1 88.56 143 ASP B N 1
ATOM 3017 C CA . ASP B 1 143 ? -13.273 -6.844 -20.219 1 88.56 143 ASP B CA 1
ATOM 3018 C C . ASP B 1 143 ? -13.969 -7.773 -19.219 1 88.56 143 ASP B C 1
ATOM 3020 O O . ASP B 1 143 ? -15.195 -7.863 -19.203 1 88.56 143 ASP B O 1
ATOM 3024 N N . LYS B 1 144 ? -13.227 -8.602 -18.547 1 92.12 144 LYS B N 1
ATOM 3025 C CA . LYS B 1 144 ? -13.773 -9.469 -17.5 1 92.12 144 LYS B CA 1
ATOM 3026 C C . LYS B 1 144 ? -13.516 -8.891 -16.109 1 92.12 144 LYS B C 1
ATOM 3028 O O . LYS B 1 144 ? -12.57 -8.125 -15.922 1 92.12 144 LYS B O 1
ATOM 3033 N N . LYS B 1 145 ? -14.422 -9.172 -15.242 1 93.5 145 LYS B N 1
ATOM 3034 C CA . LYS B 1 145 ? -14.234 -8.805 -13.844 1 93.5 145 LYS B CA 1
ATOM 3035 C C . LYS B 1 145 ? -13.414 -9.859 -13.102 1 93.5 145 LYS B C 1
ATOM 3037 O O . LYS B 1 145 ? -13.406 -11.031 -13.492 1 93.5 145 LYS B O 1
ATOM 3042 N N . ILE B 1 146 ? -12.758 -9.461 -12.062 1 95.38 146 ILE B N 1
ATOM 3043 C CA . ILE B 1 146 ? -11.805 -10.328 -11.359 1 95.38 146 ILE B CA 1
ATOM 3044 C C . ILE B 1 146 ? -12.555 -11.477 -10.695 1 95.38 146 ILE B C 1
ATOM 3046 O O . ILE B 1 146 ? -11.969 -12.523 -10.406 1 95.38 146 ILE B O 1
ATOM 3050 N N . GLU B 1 147 ? -13.891 -11.258 -10.516 1 95.81 147 GLU B N 1
ATOM 3051 C CA . GLU B 1 147 ? -14.688 -12.297 -9.859 1 95.81 147 GLU B CA 1
ATOM 3052 C C . GLU B 1 147 ? -15.227 -13.305 -10.867 1 95.81 147 GLU B C 1
ATOM 3054 O O . GLU B 1 147 ? -15.82 -14.312 -10.492 1 95.81 147 GLU B O 1
ATOM 3059 N N . GLU B 1 148 ? -15.039 -13.078 -12.148 1 95.25 148 GLU B N 1
ATOM 3060 C CA . GLU B 1 148 ? -15.609 -13.922 -13.195 1 95.25 148 GLU B CA 1
ATOM 3061 C C . GLU B 1 148 ? -14.664 -15.062 -13.562 1 95.25 148 GLU B C 1
ATOM 3063 O O . GLU B 1 148 ? -13.539 -14.828 -14 1 95.25 148 GLU B O 1
ATOM 3068 N N . LYS B 1 149 ? -15.133 -16.25 -13.422 1 97.06 149 LYS B N 1
ATOM 3069 C CA . LYS B 1 149 ? -14.359 -17.422 -13.828 1 97.06 149 LYS B CA 1
ATOM 3070 C C . LYS B 1 149 ? -14.352 -17.594 -15.344 1 97.06 149 LYS B C 1
ATOM 3072 O O . LYS B 1 149 ? -15.352 -17.312 -16 1 97.06 149 LYS B O 1
ATOM 3077 N N . GLN B 1 150 ? -13.281 -18.094 -15.836 1 96.62 150 GLN B N 1
ATOM 3078 C CA . GLN B 1 150 ? -13.141 -18.062 -17.281 1 96.62 150 GLN B CA 1
ATOM 3079 C C . GLN B 1 150 ? -12.828 -19.453 -17.844 1 96.62 150 GLN B C 1
ATOM 3081 O O . GLN B 1 150 ? -13.227 -19.781 -18.953 1 96.62 150 GLN B O 1
ATOM 3086 N N . HIS B 1 151 ? -12.078 -20.266 -17.172 1 97.44 151 HIS B N 1
ATOM 3087 C CA . HIS B 1 151 ? -11.75 -21.609 -17.656 1 97.44 151 HIS B CA 1
ATOM 3088 C C . HIS B 1 151 ? -11.461 -22.562 -16.516 1 97.44 151 HIS B C 1
ATOM 3090 O O . HIS B 1 151 ? -11.406 -22.141 -15.352 1 97.44 151 HIS B O 1
ATOM 3096 N N . VAL B 1 152 ? -11.258 -23.781 -16.844 1 97.75 152 VAL B N 1
ATOM 3097 C CA . VAL B 1 152 ? -11.031 -24.828 -15.859 1 97.75 152 VAL B CA 1
ATOM 3098 C C . VAL B 1 152 ? -9.539 -25.156 -15.797 1 97.75 152 VAL B C 1
ATOM 3100 O O . VAL B 1 152 ? -8.844 -25.109 -16.812 1 97.75 152 VAL B O 1
ATOM 3103 N N . VAL B 1 153 ? -9.094 -25.422 -14.57 1 98.31 153 VAL B N 1
ATOM 3104 C CA . VAL B 1 153 ? -7.738 -25.938 -14.352 1 98.31 153 VAL B CA 1
ATOM 3105 C C . VAL B 1 153 ? -7.805 -27.297 -13.68 1 98.31 153 VAL B C 1
ATOM 3107 O O . VAL B 1 153 ? -8.625 -27.516 -12.789 1 98.31 153 VAL B O 1
ATOM 3110 N N . TYR B 1 154 ? -6.98 -28.172 -14.148 1 98.56 154 TYR B N 1
ATOM 3111 C CA . TYR B 1 154 ? -6.883 -29.531 -13.609 1 98.56 154 TYR B CA 1
ATOM 3112 C C . TYR B 1 154 ? -5.742 -29.625 -12.602 1 98.56 154 TYR B C 1
ATOM 3114 O O . TYR B 1 154 ? -4.613 -29.234 -12.898 1 98.56 154 TYR B O 1
ATOM 3122 N N . LEU B 1 155 ? -6.039 -30.172 -11.445 1 98.56 155 LEU B N 1
ATOM 3123 C CA . LEU B 1 155 ? -5.09 -30.203 -10.336 1 98.56 155 LEU B CA 1
ATOM 3124 C C . LEU B 1 155 ? -4.391 -31.547 -10.266 1 98.56 155 LEU B C 1
ATOM 3126 O O . LEU B 1 155 ? -5.016 -32.594 -10.461 1 98.56 155 LEU B O 1
ATOM 3130 N N . GLU B 1 156 ? -3.072 -31.547 -10.07 1 97.75 156 GLU B N 1
ATOM 3131 C CA . GLU B 1 156 ? -2.322 -32.781 -9.859 1 97.75 156 GLU B CA 1
ATOM 3132 C C . GLU B 1 156 ? -2.721 -33.438 -8.547 1 97.75 156 GLU B C 1
ATOM 3134 O O . GLU B 1 156 ? -2.951 -32.781 -7.543 1 97.75 156 GLU B O 1
ATOM 3139 N N . LYS B 1 157 ? -2.551 -34.781 -8.656 1 91.81 157 LYS B N 1
ATOM 3140 C CA . LYS B 1 157 ? -2.857 -35.562 -7.453 1 91.81 157 LYS B CA 1
ATOM 3141 C C . LYS B 1 157 ? -1.853 -35.25 -6.344 1 91.81 157 LYS B C 1
ATOM 3143 O O . LYS B 1 157 ? -0.674 -35.031 -6.613 1 91.81 157 LYS B O 1
ATOM 3148 N N . ASP B 1 158 ? -2.115 -34.969 -5.148 1 93.19 158 ASP B N 1
ATOM 3149 C CA . ASP B 1 158 ? -1.281 -34.781 -3.963 1 93.19 158 ASP B CA 1
ATOM 3150 C C . ASP B 1 158 ? -0.725 -33.375 -3.9 1 93.19 158 ASP B C 1
ATOM 3152 O O . ASP B 1 158 ? 0.258 -33.094 -3.201 1 93.19 158 ASP B O 1
ATOM 3156 N N . SER B 1 159 ? -1.184 -32.594 -4.793 1 95.88 159 SER B N 1
ATOM 3157 C CA . SER B 1 159 ? -0.745 -31.188 -4.773 1 95.88 159 SER B CA 1
ATOM 3158 C C . SER B 1 159 ? -1.349 -30.438 -3.59 1 95.88 159 SER B C 1
ATOM 3160 O O . SER B 1 159 ? -2.34 -30.891 -3.006 1 95.88 159 SER B O 1
ATOM 3162 N N . PHE B 1 160 ? -0.669 -29.391 -3.248 1 95.19 160 PHE B N 1
ATOM 3163 C CA . PHE B 1 160 ? -1.155 -28.469 -2.223 1 95.19 160 PHE B CA 1
ATOM 3164 C C . PHE B 1 160 ? -2.58 -28.031 -2.525 1 95.19 160 PHE B C 1
ATOM 3166 O O . PHE B 1 160 ? -3.438 -28.031 -1.64 1 95.19 160 PHE B O 1
ATOM 3173 N N . LEU B 1 161 ? -2.924 -27.703 -3.822 1 97.38 161 LEU B N 1
ATOM 3174 C CA . LEU B 1 161 ? -4.227 -27.188 -4.227 1 97.38 161 LEU B CA 1
ATOM 3175 C C . LEU B 1 161 ? -5.301 -28.266 -4.09 1 97.38 161 LEU B C 1
ATOM 3177 O O . LEU B 1 161 ? -6.43 -27.969 -3.684 1 97.38 161 LEU B O 1
ATOM 3181 N N . THR B 1 162 ? -4.961 -29.5 -4.473 1 97.31 162 THR B N 1
ATOM 3182 C CA . THR B 1 162 ? -5.906 -30.594 -4.32 1 97.31 162 THR B CA 1
ATOM 3183 C C . THR B 1 162 ? -6.242 -30.828 -2.852 1 97.31 162 THR B C 1
ATOM 3185 O O . THR B 1 162 ? -7.402 -31.031 -2.5 1 97.31 162 THR B O 1
ATOM 3188 N N . LYS B 1 163 ? -5.25 -30.734 -2 1 95.44 163 LYS B N 1
ATOM 3189 C CA . LYS B 1 163 ? -5.445 -30.969 -0.57 1 95.44 163 LYS B CA 1
ATOM 3190 C C . LYS B 1 163 ? -6.375 -29.906 0.03 1 95.44 163 LYS B C 1
ATOM 3192 O O . LYS B 1 163 ? -7.23 -30.234 0.858 1 95.44 163 LYS B O 1
ATOM 3197 N N . ILE B 1 164 ? -6.223 -28.703 -0.397 1 95.56 164 ILE B N 1
ATOM 3198 C CA . ILE B 1 164 ? -6.98 -27.641 0.261 1 95.56 164 ILE B CA 1
ATOM 3199 C C . ILE B 1 164 ? -8.375 -27.547 -0.355 1 95.56 164 ILE B C 1
ATOM 3201 O O . ILE B 1 164 ? -9.32 -27.094 0.299 1 95.56 164 ILE B O 1
ATOM 3205 N N . SER B 1 165 ? -8.539 -27.922 -1.639 1 95.19 165 SER B N 1
ATOM 3206 C CA . SER B 1 165 ? -9.828 -27.766 -2.314 1 95.19 165 SER B CA 1
ATOM 3207 C C . SER B 1 165 ? -10.633 -29.047 -2.287 1 95.19 165 SER B C 1
ATOM 3209 O O . SER B 1 165 ? -11.852 -29.031 -2.48 1 95.19 165 SER B O 1
ATOM 3211 N N . ASN B 1 166 ? -9.977 -30.188 -2.102 1 95.25 166 ASN B N 1
ATOM 3212 C CA . ASN B 1 166 ? -10.57 -31.516 -2.223 1 95.25 166 ASN B CA 1
ATOM 3213 C C . ASN B 1 166 ? -11.266 -31.688 -3.568 1 95.25 166 ASN B C 1
ATOM 3215 O O . ASN B 1 166 ? -12.398 -32.188 -3.625 1 95.25 166 ASN B O 1
ATOM 3219 N N . LYS B 1 167 ? -10.664 -31.156 -4.613 1 96.62 167 LYS B N 1
ATOM 3220 C CA . LYS B 1 167 ? -11.164 -31.234 -5.984 1 96.62 167 LYS B CA 1
ATOM 3221 C C . LYS B 1 167 ? -10.047 -31.625 -6.953 1 96.62 167 LYS B C 1
ATOM 3223 O O . LYS B 1 167 ? -8.867 -31.391 -6.676 1 96.62 167 LYS B O 1
ATOM 3228 N N . SER B 1 168 ? -10.469 -32.219 -8.031 1 97.06 168 SER B N 1
ATOM 3229 C CA . SER B 1 168 ? -9.5 -32.562 -9.07 1 97.06 168 SER B CA 1
ATOM 3230 C C . SER B 1 168 ? -9.438 -31.5 -10.141 1 97.06 168 SER B C 1
ATOM 3232 O O . SER B 1 168 ? -8.516 -31.484 -10.961 1 97.06 168 SER B O 1
ATOM 3234 N N . LYS B 1 169 ? -10.445 -30.656 -10.18 1 97.75 169 LYS B N 1
ATOM 3235 C CA . LYS B 1 169 ? -10.453 -29.516 -11.078 1 97.75 169 LYS B CA 1
ATOM 3236 C C . LYS B 1 169 ? -11.219 -28.344 -10.477 1 97.75 169 LYS B C 1
ATOM 3238 O O . LYS B 1 169 ? -12.117 -28.547 -9.656 1 97.75 169 LYS B O 1
ATOM 3243 N N . ILE B 1 170 ? -10.852 -27.156 -10.812 1 97.88 170 ILE B N 1
ATOM 3244 C CA . ILE B 1 170 ? -11.531 -25.953 -10.344 1 97.88 170 ILE B CA 1
ATOM 3245 C C . ILE B 1 170 ? -11.672 -24.953 -11.5 1 97.88 170 ILE B C 1
ATOM 32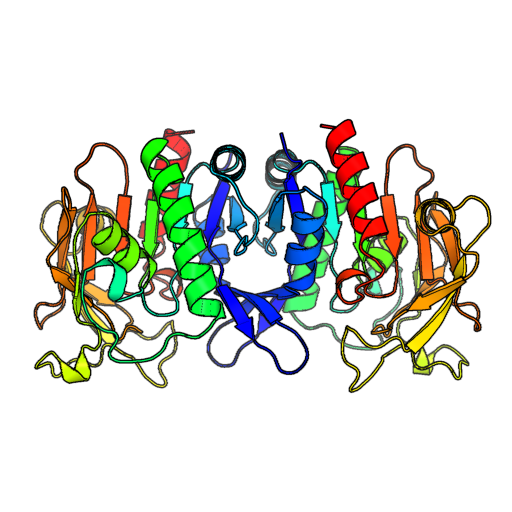47 O O . ILE B 1 170 ? -10.891 -25 -12.453 1 97.88 170 ILE B O 1
ATOM 3251 N N . SER B 1 171 ? -12.719 -24.141 -11.453 1 98.06 171 SER B N 1
ATOM 3252 C CA . SER B 1 171 ? -12.875 -23.016 -12.375 1 98.06 171 SER B CA 1
ATOM 3253 C C . SER B 1 171 ? -12.18 -21.766 -11.852 1 98.06 171 SER B C 1
ATOM 3255 O O . SER B 1 171 ? -12.289 -21.438 -10.672 1 98.06 171 SER B O 1
ATOM 3257 N N . VAL B 1 172 ? -11.477 -21.094 -12.75 1 98.5 172 VAL B N 1
ATOM 3258 C CA . VAL B 1 172 ? -10.688 -19.953 -12.281 1 98.5 172 VAL B CA 1
ATOM 3259 C C . VAL B 1 172 ? -10.875 -18.766 -13.242 1 98.5 172 VAL B C 1
ATOM 3261 O O . VAL B 1 172 ? -11.414 -18.938 -14.336 1 98.5 172 VAL B O 1
ATOM 3264 N N . ASN B 1 173 ? -10.562 -17.547 -12.758 1 98 173 ASN B N 1
ATOM 3265 C CA . ASN B 1 173 ? -10.414 -16.375 -13.617 1 98 173 ASN B CA 1
ATOM 3266 C C . ASN B 1 173 ? -9.055 -16.359 -14.312 1 98 173 ASN B C 1
ATOM 3268 O O . ASN B 1 173 ? -8.234 -17.25 -14.094 1 98 173 ASN B O 1
ATOM 3272 N N . SER B 1 174 ? -8.898 -15.469 -15.273 1 97.88 174 SER B N 1
ATOM 3273 C CA . SER B 1 174 ? -7.652 -15.422 -16.031 1 97.88 174 SER B CA 1
ATOM 3274 C C . SER B 1 174 ? -7.387 -14.016 -16.562 1 97.88 174 SER B C 1
ATOM 3276 O O . SER B 1 174 ? -8.258 -13.398 -17.172 1 97.88 174 SER B O 1
ATOM 3278 N N . PHE B 1 175 ? -6.164 -13.508 -16.25 1 97 175 PHE B N 1
ATOM 3279 C CA . PHE B 1 175 ? -5.793 -12.156 -16.641 1 97 175 PHE B CA 1
ATOM 3280 C C . PHE B 1 175 ? -4.301 -12.07 -16.953 1 97 175 PHE B C 1
ATOM 3282 O O . PHE B 1 175 ? -3.623 -11.148 -16.516 1 97 175 PHE B O 1
ATOM 3289 N N . HIS B 1 176 ? -3.805 -13.039 -17.719 1 97.19 176 HIS B N 1
ATOM 3290 C CA . HIS B 1 176 ? -2.373 -13.031 -17.984 1 97.19 176 HIS B CA 1
ATOM 3291 C C . HIS B 1 176 ? -2.098 -13.219 -19.484 1 97.19 176 HIS B C 1
ATOM 3293 O O . HIS B 1 176 ? -2.844 -13.922 -20.172 1 97.19 176 HIS B O 1
ATOM 3299 N N . VAL B 1 177 ? -0.977 -12.609 -19.906 1 96.5 177 VAL B N 1
ATOM 3300 C CA . VAL B 1 177 ? -0.529 -12.727 -21.297 1 96.5 177 VAL B CA 1
ATOM 3301 C C . VAL B 1 177 ? 0.689 -13.648 -21.359 1 96.5 177 VAL B C 1
ATOM 3303 O O . VAL B 1 177 ? 0.933 -14.289 -22.391 1 96.5 177 VAL B O 1
ATOM 3306 N N . GLN B 1 178 ? 1.506 -13.695 -20.266 1 98.12 178 GLN B N 1
ATOM 3307 C CA . GLN B 1 178 ? 2.658 -14.586 -20.188 1 98.12 178 GLN B CA 1
ATOM 3308 C C . GLN B 1 178 ? 2.291 -15.898 -19.5 1 98.12 178 GLN B C 1
ATOM 3310 O O . GLN B 1 178 ? 1.297 -15.969 -18.766 1 98.12 178 GLN B O 1
ATOM 3315 N N . CYS B 1 179 ? 3.029 -16.922 -19.797 1 98.56 179 CYS B N 1
ATOM 3316 C CA . CYS B 1 179 ? 2.898 -18.203 -19.094 1 98.56 179 CYS B CA 1
ATOM 3317 C C . CYS B 1 179 ? 4.215 -18.969 -19.109 1 98.56 179 CYS B C 1
ATOM 3319 O O . CYS B 1 179 ? 5.121 -18.641 -19.875 1 98.56 179 CYS B O 1
ATOM 3321 N N . ILE B 1 180 ? 4.359 -19.922 -18.344 1 98.81 180 ILE B N 1
ATOM 3322 C CA . ILE B 1 180 ? 5.598 -20.688 -18.172 1 98.81 180 ILE B CA 1
ATOM 3323 C C . ILE B 1 180 ? 5.895 -21.469 -19.453 1 98.81 180 ILE B C 1
ATOM 3325 O O . ILE B 1 180 ? 5.035 -22.188 -19.953 1 98.81 180 ILE B O 1
ATOM 3329 N N . LYS B 1 181 ? 7.059 -21.281 -20 1 98.56 181 LYS B N 1
ATOM 3330 C CA . LYS B 1 181 ? 7.586 -22.016 -21.141 1 98.56 181 LYS B CA 1
ATOM 3331 C C . LYS B 1 181 ? 8.508 -23.156 -20.688 1 98.56 181 LYS B C 1
ATOM 3333 O O . LYS B 1 181 ? 8.25 -24.328 -20.969 1 98.56 181 LYS B O 1
ATOM 3338 N N . LYS B 1 182 ? 9.492 -22.844 -20 1 98.62 182 LYS B N 1
ATOM 3339 C CA . LYS B 1 182 ? 10.383 -23.781 -19.328 1 98.62 182 LYS B CA 1
ATOM 3340 C C . LYS B 1 182 ? 10.281 -23.656 -17.812 1 98.62 182 LYS B C 1
ATOM 3342 O O . LYS B 1 182 ? 10.367 -22.562 -17.266 1 98.62 182 LYS B O 1
ATOM 3347 N N . LEU B 1 183 ? 10.039 -24.766 -17.156 1 98.81 183 LEU B N 1
ATOM 3348 C CA . LEU B 1 183 ? 9.922 -24.781 -15.711 1 98.81 183 LEU B CA 1
ATOM 3349 C C . LEU B 1 183 ? 11.281 -24.578 -15.047 1 98.81 183 LEU B C 1
ATOM 3351 O O . LEU B 1 183 ? 12.281 -25.156 -15.492 1 98.81 183 LEU B O 1
ATOM 3355 N N . GLY B 1 184 ? 11.352 -23.812 -13.992 1 98.75 184 GLY B N 1
ATOM 3356 C CA . GLY B 1 184 ? 12.578 -23.578 -13.258 1 98.75 184 GLY B CA 1
ATOM 3357 C C . GLY B 1 184 ? 12.992 -24.734 -12.375 1 98.75 184 GLY B C 1
ATOM 3358 O O . GLY B 1 184 ? 12.281 -25.75 -12.305 1 98.75 184 GLY B O 1
ATOM 3359 N N . GLU B 1 185 ? 14.094 -24.562 -11.727 1 98.5 185 GLU B N 1
ATOM 3360 C CA . GLU B 1 185 ? 14.68 -25.609 -10.898 1 98.5 185 GLU B CA 1
ATOM 3361 C C . GLU B 1 185 ? 13.875 -25.812 -9.617 1 98.5 185 GLU B C 1
ATOM 3363 O O . GLU B 1 185 ? 13.383 -24.859 -9.023 1 98.5 185 GLU B O 1
ATOM 3368 N N . ASN B 1 186 ? 13.703 -27.078 -9.227 1 98.5 186 ASN B N 1
ATOM 3369 C CA . ASN B 1 186 ? 13.055 -27.5 -7.984 1 98.5 186 ASN B CA 1
ATOM 3370 C C . ASN B 1 186 ? 11.586 -27.078 -7.945 1 98.5 186 ASN B C 1
ATOM 3372 O O . ASN B 1 186 ? 11.055 -26.781 -6.879 1 98.5 186 ASN B O 1
ATOM 3376 N N . LEU B 1 187 ? 11.016 -26.891 -9.102 1 98.75 187 LEU B N 1
ATOM 3377 C CA . LEU B 1 187 ? 9.586 -26.594 -9.195 1 98.75 187 LEU B CA 1
ATOM 3378 C C . LEU B 1 187 ? 8.828 -27.766 -9.82 1 98.75 187 LEU B C 1
ATOM 3380 O O . LEU B 1 187 ? 9.383 -28.5 -10.633 1 98.75 187 LEU B O 1
ATOM 3384 N N . ARG B 1 188 ? 7.625 -27.844 -9.43 1 98.44 188 ARG B N 1
ATOM 3385 C CA . ARG B 1 188 ? 6.703 -28.812 -10.008 1 98.44 188 ARG B CA 1
ATOM 3386 C C . ARG B 1 188 ? 5.402 -28.156 -10.438 1 98.44 188 ARG B C 1
ATOM 3388 O O . ARG B 1 188 ? 4.82 -27.375 -9.688 1 98.44 188 ARG B O 1
ATOM 3395 N N . VAL B 1 189 ? 4.957 -28.453 -11.688 1 98.81 189 VAL B N 1
ATOM 3396 C CA . VAL B 1 189 ? 3.646 -27.984 -12.125 1 98.81 189 VAL B CA 1
ATOM 3397 C C . VAL B 1 189 ? 2.553 -28.812 -11.438 1 98.81 189 VAL B C 1
ATOM 3399 O O . VAL B 1 189 ? 2.564 -30.031 -11.492 1 98.81 189 VAL B O 1
ATOM 3402 N N . THR B 1 190 ? 1.624 -28.125 -10.789 1 98.75 190 THR B N 1
ATOM 3403 C CA . THR B 1 190 ? 0.634 -28.859 -10.008 1 98.75 190 THR B CA 1
ATOM 3404 C C . THR B 1 190 ? -0.776 -28.562 -10.516 1 98.75 190 THR B C 1
ATOM 3406 O O . THR B 1 190 ? -1.754 -29.094 -9.977 1 98.75 190 THR B O 1
ATOM 3409 N N . ALA B 1 191 ? -0.944 -27.734 -11.5 1 98.75 191 ALA B N 1
ATOM 3410 C CA . ALA B 1 191 ? -2.215 -27.484 -12.18 1 98.75 191 ALA B CA 1
ATOM 3411 C C . ALA B 1 191 ? -1.991 -27.047 -13.625 1 98.75 191 ALA B C 1
ATOM 3413 O O . ALA B 1 191 ? -1.045 -26.312 -13.922 1 98.75 191 ALA B O 1
ATOM 3414 N N . LYS B 1 192 ? -2.871 -27.469 -14.469 1 98.56 192 LYS B N 1
ATOM 3415 C CA . LYS B 1 192 ? -2.822 -27.094 -15.883 1 98.56 192 LYS B CA 1
ATOM 3416 C C . LYS B 1 192 ? -4.219 -26.797 -16.422 1 98.56 192 LYS B C 1
ATOM 3418 O O . LYS B 1 192 ? -5.199 -27.422 -16 1 98.56 192 LYS B O 1
ATOM 3423 N N . SER B 1 193 ? -4.242 -25.828 -17.297 1 98.19 193 SER B N 1
ATOM 3424 C CA . SER B 1 193 ? -5.477 -25.641 -18.047 1 98.19 193 SER B CA 1
ATOM 3425 C C . SER B 1 193 ? -5.641 -26.719 -19.125 1 98.19 193 SER B C 1
ATOM 3427 O O . SER B 1 193 ? -4.746 -27.547 -19.328 1 98.19 193 SER B O 1
ATOM 3429 N N . GLU B 1 194 ? -6.805 -26.719 -19.781 1 96.69 194 GLU B N 1
ATOM 3430 C CA . GLU B 1 194 ? -7.133 -27.719 -20.781 1 96.69 194 GLU B CA 1
ATOM 3431 C C . GLU B 1 194 ? -6.133 -27.688 -21.938 1 96.69 194 GLU B C 1
ATOM 3433 O O . GLU B 1 194 ? -5.824 -28.734 -22.516 1 96.69 194 GLU B O 1
ATOM 3438 N N . ASP B 1 195 ? -5.605 -26.547 -22.234 1 96.88 195 ASP B N 1
ATOM 3439 C CA . ASP B 1 195 ? -4.684 -26.406 -23.344 1 96.88 195 ASP B CA 1
ATOM 3440 C C . ASP B 1 195 ? -3.246 -26.703 -22.922 1 96.88 195 ASP B C 1
ATOM 3442 O O . ASP B 1 195 ? -2.305 -26.453 -23.672 1 96.88 195 ASP B O 1
ATOM 3446 N N . GLY B 1 196 ? -3.059 -27.078 -21.703 1 97.06 196 GLY B N 1
ATOM 3447 C CA . GLY B 1 196 ? -1.764 -27.562 -21.266 1 97.06 196 GLY B CA 1
ATOM 3448 C C . GLY B 1 196 ? -0.914 -26.5 -20.594 1 97.06 196 GLY B C 1
ATOM 3449 O O . GLY B 1 196 ? 0.215 -26.766 -20.188 1 97.06 196 GLY B O 1
ATOM 3450 N N . ILE B 1 197 ? -1.382 -25.297 -20.438 1 98 197 ILE B N 1
ATOM 3451 C CA . ILE B 1 197 ? -0.638 -24.203 -19.828 1 98 197 ILE B CA 1
ATOM 3452 C C . ILE B 1 197 ? -0.522 -24.422 -18.328 1 98 197 ILE B C 1
ATOM 3454 O O . ILE B 1 197 ? -1.501 -24.781 -17.672 1 98 197 ILE B O 1
ATOM 3458 N N . ALA B 1 198 ? 0.695 -24.344 -17.812 1 98.69 198 ALA B N 1
ATOM 3459 C CA . ALA B 1 198 ? 0.901 -24.453 -16.359 1 98.69 198 ALA B CA 1
ATOM 3460 C C . ALA B 1 198 ? 0.187 -23.328 -15.625 1 98.69 198 ALA B C 1
ATOM 3462 O O . ALA B 1 198 ? 0.399 -22.141 -15.914 1 98.69 198 ALA B O 1
ATOM 3463 N N . GLU B 1 199 ? -0.669 -23.703 -14.656 1 98.81 199 GLU B N 1
ATOM 3464 C CA . GLU B 1 199 ? -1.473 -22.719 -13.945 1 98.81 199 GLU B CA 1
ATOM 3465 C C . GLU B 1 199 ? -1.108 -22.672 -12.461 1 98.81 199 GLU B C 1
ATOM 3467 O O . GLU B 1 199 ? -1.477 -21.734 -11.75 1 98.81 199 GLU B O 1
ATOM 3472 N N . ALA B 1 200 ? -0.348 -23.625 -12 1 98.88 200 ALA B N 1
ATOM 3473 C CA . ALA B 1 200 ? 0.158 -23.594 -10.625 1 98.88 200 ALA B CA 1
ATOM 3474 C C . ALA B 1 200 ? 1.492 -24.328 -10.516 1 98.88 200 ALA B C 1
ATOM 3476 O O . ALA B 1 200 ? 1.733 -25.312 -11.234 1 98.88 200 ALA B O 1
ATOM 3477 N N . ILE B 1 201 ? 2.346 -23.859 -9.656 1 98.88 201 ILE B N 1
ATOM 3478 C CA . ILE B 1 201 ? 3.641 -24.484 -9.406 1 98.88 201 ILE B CA 1
ATOM 3479 C C . ILE B 1 201 ? 3.898 -24.562 -7.906 1 98.88 201 ILE B C 1
ATOM 3481 O O .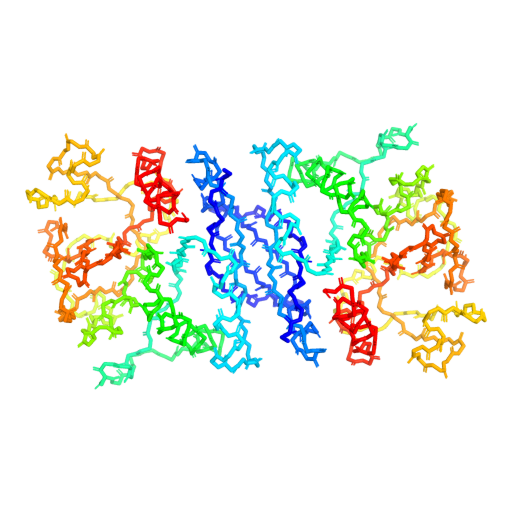 ILE B 1 201 ? 3.385 -23.75 -7.137 1 98.88 201 ILE B O 1
ATOM 3485 N N . GLU B 1 202 ? 4.652 -25.531 -7.488 1 98.75 202 GLU B N 1
ATOM 3486 C CA . GLU B 1 202 ? 5.105 -25.734 -6.113 1 98.75 202 GLU B CA 1
ATOM 3487 C C . GLU B 1 202 ? 6.621 -25.906 -6.051 1 98.75 202 GLU B C 1
ATOM 3489 O O . GLU B 1 202 ? 7.219 -26.547 -6.914 1 98.75 202 GLU B O 1
ATOM 3494 N N . TYR B 1 203 ? 7.172 -25.297 -5.102 1 98.56 203 TYR B N 1
ATOM 3495 C CA . TYR B 1 203 ? 8.602 -25.406 -4.84 1 98.56 203 TYR B CA 1
ATOM 3496 C C . TYR B 1 203 ? 8.898 -26.672 -4.023 1 98.56 203 TYR B C 1
ATOM 3498 O O . TYR B 1 203 ? 8.203 -26.953 -3.047 1 98.56 203 TYR B O 1
ATOM 3506 N N . GLU B 1 204 ? 9.852 -27.422 -4.422 1 97 204 GLU B N 1
ATOM 3507 C CA . GLU B 1 204 ? 10.242 -28.641 -3.742 1 97 204 GLU B CA 1
ATOM 3508 C C . GLU B 1 204 ? 11.57 -28.469 -3.008 1 97 204 GLU B C 1
ATOM 3510 O O . GLU B 1 204 ? 12.312 -29.438 -2.824 1 97 204 GLU B O 1
ATOM 3515 N N . GLY B 1 205 ? 11.938 -27.266 -2.613 1 93.81 205 GLY B N 1
ATOM 3516 C CA . GLY B 1 205 ? 13.242 -27 -2.031 1 93.81 205 GLY B CA 1
ATOM 3517 C C . GLY B 1 205 ? 13.203 -26.828 -0.524 1 93.81 205 GLY B C 1
ATOM 3518 O O . GLY B 1 205 ? 14.141 -26.297 0.072 1 93.81 205 GLY B O 1
ATOM 3519 N N . GLY B 1 206 ? 12.141 -27.172 0.25 1 93.56 206 GLY B N 1
ATOM 3520 C CA . GLY B 1 206 ? 12.219 -27.328 1.695 1 93.56 206 GLY B CA 1
ATOM 3521 C C . GLY B 1 206 ? 11.445 -26.266 2.447 1 93.56 206 GLY B C 1
ATOM 3522 O O . GLY B 1 206 ? 11.5 -26.188 3.676 1 93.56 206 GLY B O 1
ATOM 3523 N N . PHE B 1 207 ? 10.891 -25.344 1.842 1 96.88 207 PHE B N 1
ATOM 3524 C CA . PHE B 1 207 ? 9.961 -24.438 2.504 1 96.88 207 PHE B CA 1
ATOM 3525 C C . PHE B 1 207 ? 8.805 -24.078 1.579 1 96.88 207 PHE B C 1
ATOM 3527 O O . PHE B 1 207 ? 8.82 -24.422 0.395 1 96.88 207 PHE B O 1
ATOM 3534 N N . PHE B 1 208 ? 7.785 -23.469 2.129 1 98.25 208 PHE B N 1
ATOM 3535 C CA . PHE B 1 208 ? 6.566 -23.188 1.377 1 98.25 208 PHE B CA 1
ATOM 3536 C C . PHE B 1 208 ? 6.816 -22.109 0.327 1 98.25 208 PHE B C 1
ATOM 3538 O O . PHE B 1 208 ? 7.18 -20.969 0.662 1 98.25 208 PHE B O 1
ATOM 3545 N N . MET B 1 209 ? 6.715 -22.391 -0.883 1 98.75 209 MET B N 1
ATOM 3546 C CA . MET B 1 209 ? 6.711 -21.5 -2.039 1 98.75 209 MET B CA 1
ATOM 3547 C C . MET B 1 209 ? 5.809 -22.031 -3.141 1 98.75 209 MET B C 1
ATOM 3549 O O . MET B 1 209 ? 6.027 -23.141 -3.646 1 98.75 209 MET B O 1
ATOM 3553 N N . HIS B 1 210 ? 4.762 -21.328 -3.357 1 98.75 210 HIS B N 1
ATOM 3554 C CA . HIS B 1 210 ? 3.701 -21.75 -4.266 1 98.75 210 HIS B CA 1
ATOM 3555 C C . HIS B 1 210 ? 3.281 -20.625 -5.191 1 98.75 210 HIS B C 1
ATOM 3557 O O . HIS B 1 210 ? 3.373 -19.453 -4.824 1 98.75 210 HIS B O 1
ATOM 3563 N N . GLY B 1 211 ? 2.922 -20.922 -6.418 1 98.88 211 GLY B N 1
ATOM 3564 C CA . GLY B 1 211 ? 2.455 -19.938 -7.379 1 98.88 211 GLY B CA 1
ATOM 3565 C C . GLY B 1 211 ? 1.193 -20.375 -8.102 1 98.88 211 GLY B C 1
ATOM 3566 O O . GLY B 1 211 ? 1.036 -21.547 -8.453 1 98.88 211 GLY B O 1
ATOM 3567 N N . VAL B 1 212 ? 0.295 -19.453 -8.273 1 98.94 212 VAL B N 1
ATOM 3568 C CA . VAL B 1 212 ? -0.873 -19.672 -9.117 1 98.94 212 VAL B CA 1
ATOM 3569 C C . VAL B 1 212 ? -0.962 -18.594 -10.18 1 98.94 212 VAL B C 1
ATOM 3571 O O . VAL B 1 212 ? -0.67 -17.422 -9.914 1 98.94 212 VAL B O 1
ATOM 3574 N N . GLN B 1 213 ? -1.41 -19.016 -11.367 1 98.81 213 GLN B N 1
ATOM 3575 C CA . GLN B 1 213 ? -1.434 -18.094 -12.5 1 98.81 213 GLN B CA 1
ATOM 3576 C C . GLN B 1 213 ? -2.713 -17.266 -12.516 1 98.81 213 GLN B C 1
ATOM 3578 O O . GLN B 1 213 ? -2.73 -16.141 -13.031 1 98.81 213 GLN B O 1
ATOM 3583 N N . TRP B 1 214 ? -3.834 -17.812 -11.977 1 98.69 214 TRP B N 1
ATOM 3584 C CA . TRP B 1 214 ? -5.074 -17.047 -11.906 1 98.69 214 TRP B CA 1
ATOM 3585 C C . TRP B 1 214 ? -5.07 -16.109 -10.703 1 98.69 214 TRP B C 1
ATOM 3587 O O . TRP B 1 214 ? -4.047 -15.953 -10.039 1 98.69 214 TRP B O 1
ATOM 3597 N N . HIS B 1 215 ? -6.105 -15.398 -10.469 1 98.62 215 HIS B N 1
ATOM 3598 C CA . HIS B 1 215 ? -6.238 -14.438 -9.375 1 98.62 215 HIS B CA 1
ATOM 3599 C C . HIS B 1 215 ? -7.219 -14.93 -8.32 1 98.62 215 HIS B C 1
ATOM 3601 O O . HIS B 1 215 ? -8.367 -14.492 -8.281 1 98.62 215 HIS B O 1
ATOM 3607 N N . PRO B 1 216 ? -6.652 -15.75 -7.457 1 98.75 216 PRO B N 1
ATOM 3608 C CA . PRO B 1 216 ? -7.551 -16.297 -6.441 1 98.75 216 PRO B CA 1
ATOM 3609 C C . PRO B 1 216 ? -8.117 -15.234 -5.508 1 98.75 216 PRO B C 1
ATOM 3611 O O . PRO B 1 216 ? -9.18 -15.422 -4.918 1 98.75 216 PRO B O 1
ATOM 3614 N N . GLU B 1 217 ? -7.453 -14.078 -5.391 1 98.56 217 GLU B N 1
ATOM 3615 C CA . GLU B 1 217 ? -7.934 -13.023 -4.5 1 98.56 217 GLU B CA 1
ATOM 3616 C C . GLU B 1 217 ? -9.266 -12.461 -4.977 1 98.56 217 GLU B C 1
ATOM 3618 O O . GLU B 1 217 ? -10.031 -11.914 -4.184 1 98.56 217 GLU B O 1
ATOM 3623 N N . GLY B 1 218 ? -9.578 -12.609 -6.238 1 97.69 218 GLY B N 1
ATOM 3624 C CA . GLY B 1 218 ? -10.828 -12.102 -6.789 1 97.69 218 GLY B CA 1
ATOM 3625 C C . GLY B 1 218 ? -11.945 -13.125 -6.75 1 97.69 218 GLY B C 1
ATOM 3626 O O . GLY B 1 218 ? -13.086 -12.828 -7.133 1 97.69 218 GLY B O 1
ATOM 3627 N N . LEU B 1 219 ? -11.68 -14.328 -6.316 1 97.88 219 LEU B N 1
ATOM 3628 C CA . LEU B 1 219 ? -12.648 -15.414 -6.359 1 97.88 219 LEU B CA 1
ATOM 3629 C C . LEU B 1 219 ? -13.109 -15.789 -4.953 1 97.88 219 LEU B C 1
ATOM 3631 O O . LEU B 1 219 ? -12.289 -16.109 -4.09 1 97.88 219 LEU B O 1
ATOM 3635 N N . GLU B 1 220 ? -14.359 -15.797 -4.723 1 95.25 220 GLU B N 1
ATOM 3636 C CA . GLU B 1 220 ? -14.953 -16 -3.4 1 95.25 220 GLU B CA 1
ATOM 3637 C C . GLU B 1 220 ? -14.617 -17.391 -2.857 1 95.25 220 GLU B C 1
ATOM 3639 O O . GLU B 1 220 ? -14.43 -17.562 -1.651 1 95.25 220 GLU B O 1
ATOM 3644 N N . ASP B 1 221 ? -14.508 -18.359 -3.725 1 96.12 221 ASP B N 1
ATOM 3645 C CA . ASP B 1 221 ? -14.352 -19.734 -3.271 1 96.12 221 ASP B CA 1
ATOM 3646 C C . ASP B 1 221 ? -12.883 -20.109 -3.109 1 96.12 221 ASP B C 1
ATOM 3648 O O . ASP B 1 221 ? -12.539 -21.281 -2.965 1 96.12 221 ASP B O 1
ATOM 3652 N N . GLN B 1 222 ? -12.039 -19.125 -3.121 1 97.31 222 GLN B N 1
ATOM 3653 C CA . GLN B 1 222 ? -10.609 -19.422 -3.072 1 97.31 222 GLN B CA 1
ATOM 3654 C C . GLN B 1 222 ? -9.992 -18.969 -1.756 1 97.31 222 GLN B C 1
ATOM 3656 O O . GLN B 1 222 ? -8.773 -18.844 -1.648 1 97.31 222 GLN B O 1
ATOM 3661 N N . LEU B 1 223 ? -10.805 -18.734 -0.794 1 98.06 223 LEU B N 1
ATOM 3662 C CA . LEU B 1 223 ? -10.344 -18.344 0.535 1 98.06 223 LEU B CA 1
ATOM 3663 C C . LEU B 1 223 ? -9.461 -19.438 1.134 1 98.06 223 LEU B C 1
ATOM 3665 O O . LEU B 1 223 ? -8.5 -19.141 1.849 1 98.06 223 LEU B O 1
ATOM 3669 N N . PRO B 1 224 ? -9.711 -20.719 0.886 1 98.25 224 PRO B N 1
ATOM 3670 C CA . PRO B 1 224 ? -8.906 -21.797 1.486 1 98.25 224 PRO B CA 1
ATOM 3671 C C . PRO B 1 224 ? -7.422 -21.672 1.146 1 98.25 224 PRO B C 1
ATOM 3673 O O . PRO B 1 224 ? -6.57 -22.031 1.962 1 98.25 224 PRO B O 1
ATOM 3676 N N . LEU B 1 225 ? -7.09 -21.219 -0.037 1 98.5 225 LEU B N 1
ATOM 3677 C CA . LEU B 1 225 ? -5.695 -21.016 -0.407 1 98.5 225 LEU B CA 1
ATOM 3678 C C . LEU B 1 225 ? -5.012 -20.047 0.548 1 98.5 225 LEU B C 1
ATOM 3680 O O . LEU B 1 225 ? -3.926 -20.328 1.059 1 98.5 225 LEU B O 1
ATOM 3684 N N . PHE B 1 226 ? -5.648 -18.953 0.827 1 98.81 226 PHE B N 1
ATOM 3685 C CA . PHE B 1 226 ? -5.102 -17.922 1.703 1 98.81 226 PHE B CA 1
ATOM 3686 C C . PHE B 1 226 ? -5.074 -18.391 3.15 1 98.81 226 PHE B C 1
ATOM 3688 O O . PHE B 1 226 ? -4.133 -18.109 3.889 1 98.81 226 PHE B O 1
ATOM 3695 N N . LYS B 1 227 ? -6.133 -19.109 3.553 1 98.62 227 LYS B N 1
ATOM 3696 C CA . LYS B 1 227 ? -6.172 -19.656 4.906 1 98.62 227 LYS B CA 1
ATOM 3697 C C . LYS B 1 227 ? -4.973 -20.562 5.164 1 98.62 227 LYS B C 1
ATOM 3699 O O . LYS B 1 227 ? -4.312 -20.453 6.199 1 98.62 227 LYS B O 1
ATOM 3704 N N . GLU B 1 228 ? -4.715 -21.438 4.254 1 98.38 228 GLU B N 1
ATOM 3705 C CA . GLU B 1 228 ? -3.594 -22.359 4.434 1 98.38 228 GLU B CA 1
ATOM 3706 C C . GLU B 1 228 ? -2.262 -21.609 4.379 1 98.38 228 GLU B C 1
ATOM 3708 O O . GLU B 1 228 ? -1.34 -21.922 5.137 1 98.38 228 GLU B O 1
ATOM 3713 N N . PHE B 1 229 ? -2.133 -20.641 3.477 1 98.62 229 PHE B N 1
ATOM 3714 C CA . PHE B 1 229 ? -0.919 -19.844 3.418 1 98.62 229 PHE B CA 1
ATOM 3715 C C . PHE B 1 229 ? -0.668 -19.141 4.746 1 98.62 229 PHE B C 1
ATOM 3717 O O . PHE B 1 229 ? 0.446 -19.188 5.273 1 98.62 229 PHE B O 1
ATOM 3724 N N . VAL B 1 230 ? -1.714 -18.516 5.281 1 98.62 230 VAL B N 1
ATOM 3725 C CA . VAL B 1 230 ? -1.604 -17.797 6.551 1 98.62 230 VAL B CA 1
ATOM 3726 C C . VAL B 1 230 ? -1.269 -18.781 7.668 1 98.62 230 VAL B C 1
ATOM 3728 O O . VAL B 1 230 ? -0.481 -18.469 8.562 1 98.62 230 VAL B O 1
ATOM 3731 N N . ASN B 1 231 ? -1.838 -19.969 7.598 1 98.25 231 ASN B N 1
ATOM 3732 C CA . ASN B 1 231 ? -1.523 -21.016 8.578 1 98.25 231 ASN B CA 1
ATOM 3733 C C . ASN B 1 231 ? -0.046 -21.391 8.531 1 98.25 231 ASN B C 1
ATOM 3735 O O . ASN B 1 231 ? 0.602 -21.5 9.578 1 98.25 231 ASN B O 1
ATOM 3739 N N . VAL B 1 232 ? 0.469 -21.594 7.34 1 97.94 232 VAL B N 1
ATOM 3740 C CA . VAL B 1 232 ? 1.882 -21.906 7.156 1 97.94 232 VAL B CA 1
ATOM 3741 C C . VAL B 1 232 ? 2.744 -20.797 7.754 1 97.94 232 VAL B C 1
ATOM 3743 O O . VAL B 1 232 ? 3.738 -21.078 8.43 1 97.94 232 VAL B O 1
ATOM 3746 N N . CYS B 1 233 ? 2.355 -19.531 7.527 1 98.31 233 CYS B N 1
ATOM 3747 C CA . CYS B 1 233 ? 3.096 -18.375 8.023 1 98.31 233 CYS B CA 1
ATOM 3748 C C . CYS B 1 233 ? 3.061 -18.328 9.547 1 98.31 233 CYS B C 1
ATOM 3750 O O . CYS B 1 233 ? 4.027 -17.906 10.18 1 98.31 233 CYS B O 1
ATOM 3752 N N . SER B 1 234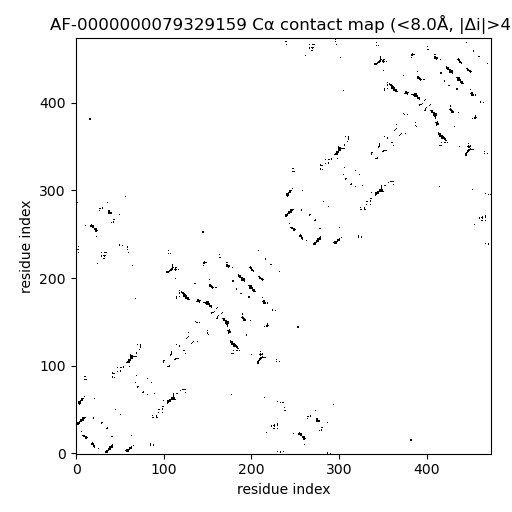 ? 1.927 -18.75 10.109 1 96.69 234 SER B N 1
ATOM 3753 C CA . SER B 1 234 ? 1.765 -18.734 11.562 1 96.69 234 SER B CA 1
ATOM 3754 C C . SER B 1 234 ? 2.668 -19.766 12.234 1 96.69 234 SER B C 1
ATOM 3756 O O . SER B 1 234 ? 3.184 -19.531 13.328 1 96.69 234 SER B O 1
ATOM 3758 N N . ILE B 1 235 ? 2.932 -20.875 11.586 1 92.12 235 ILE B N 1
ATOM 3759 C CA . ILE B 1 235 ? 3.729 -21.969 12.125 1 92.12 235 ILE B CA 1
ATOM 3760 C C . ILE B 1 235 ? 5.215 -21.625 12.023 1 92.12 235 ILE B C 1
ATOM 3762 O O . ILE B 1 235 ? 5.996 -21.969 12.914 1 92.12 235 ILE B O 1
ATOM 3766 N N . ASN B 1 236 ? 5.621 -20.969 11.023 1 83.12 236 ASN B N 1
ATOM 3767 C CA . ASN B 1 236 ? 7.02 -20.609 10.789 1 83.12 236 ASN B CA 1
ATOM 3768 C C . ASN B 1 236 ? 7.453 -19.453 11.664 1 83.12 236 ASN B C 1
ATOM 3770 O O . ASN B 1 236 ? 8.641 -19.109 11.727 1 83.12 236 ASN B O 1
ATOM 3774 N N . LYS B 1 237 ? 6.516 -18.766 12.25 1 77.44 237 LYS B N 1
ATOM 3775 C CA . LYS B 1 237 ? 6.793 -17.609 13.102 1 77.44 237 LYS B CA 1
ATOM 3776 C C . LYS B 1 237 ? 7.496 -18.031 14.383 1 77.44 237 LYS B C 1
ATOM 3778 O O . LYS B 1 237 ? 7.133 -19.047 14.992 1 77.44 237 LYS B O 1
#